Protein AF-0000000087538303 (afdb_homodimer)

pLDDT: mean 97.94, std 2.05, range [76.62, 98.94]

Radius of gyration: 22.75 Å; Cα contacts (8 Å, |Δi|>4): 986; chains: 2; bounding box: 49×68×47 Å

Foldseek 3Di:
DAWEAEEFELFPPFCRLVVLLQLLLVCVVVVFFEAAAEAEFEADPDLCRGSLVVSCVLSVHPDDSPLRYQYYFNHPDFQQVSCVVPNDAGDLVSSQVSVVVRRVRGRYYYYYYDTGQATFRHDDPVDTDGNLNSCVVNVHAYEYEGALDPPGLVSLLVRQVVQVVVPHHYAEYEHEQDPDDDRSVVSQVSNCVRRVHHHAFYYHPPDSHTPGDPVSSVVNID/DAWEAEEFELFPPFCRLVVLLQLLLQCVVVVFQEAAAEAEFEADPDLCRGSLVVSCVLSVHPDDSPLRYQYYFNHPDFQQVSCVVPNDAGDLVSSQVSVVVRRVRGRYYYYYYDTGQATFRHDDPVDTDGNLNSCVVNVHAYEYEGALDPPGLVSLLVRQVVQVVVPHHYAEYEHEQDPDDDRSVVSQVSNCVRRVHHHAFYYHPPDSHTPGDPVSSVVNID

Organism: NCBI:txid88431

Secondary structure (DSSP, 8-state):
--EEEEEEESSTTSSHHHHHHHHHHHHHHTT--EEEEEEEEES-SSSTTSHHHHHHHHHT----GGGTEEEEESSSS-HHHHHHHH-----HHHHHHHHHHHHHH-SEEEEEEEEESS-EEEESSS-EEEHHHHHHHTT--EEEEEESSTTHHHHHHHHHHHHHHTT--EEEEEEES---SHHHHHHHHHHHHHH---EEEE--TT-SS--S-HHHHHHT--/--EEEEEEESSTTSSHHHHHHHHHHHHHHTT--EEEEEEEEES-SSSTTSHHHHHHHHHT----GGGTEEEEESSSS-HHHHHHHH-----HHHHHHHHHHHHHH-SEEEEEEEEESS-EEEESSS-EEEHHHHHHHTT--EEEEEESSTTHHHHHHHHHHHHHHTT--EEEEEEES---SHHHHHHHHHHHHHH---EEEE--TT-SS--S-HHHHHHT--

Structure (mmCIF, N/CA/C/O backbone):
data_AF-0000000087538303-model_v1
#
loop_
_entity.id
_entity.type
_entity.pdbx_description
1 polymer 'ATP-dependent dethiobiotin synthetase BioD'
#
loop_
_atom_site.group_PDB
_atom_site.id
_atom_site.type_symbol
_atom_site.label_atom_id
_atom_site.label_alt_id
_atom_site.label_comp_id
_atom_site.label_asym_id
_atom_site.label_entity_id
_atom_site.label_seq_id
_atom_site.pdbx_PDB_ins_code
_atom_site.Cartn_x
_atom_site.Cartn_y
_atom_site.Cartn_z
_atom_site.occupancy
_atom_site.B_iso_or_equiv
_atom_site.auth_seq_id
_atom_site.auth_comp_id
_atom_site.auth_asym_id
_atom_site.auth_atom_id
_atom_site.pdbx_PDB_model_num
ATOM 1 N N . MET A 1 1 ? 4.285 35.219 0.683 1 76.62 1 MET A N 1
ATOM 2 C CA . MET A 1 1 ? 3.041 34.531 0.964 1 76.62 1 MET A CA 1
ATOM 3 C C . MET A 1 1 ? 3.32 33.125 1.553 1 76.62 1 MET A C 1
ATOM 5 O O . MET A 1 1 ? 4.359 32.531 1.272 1 76.62 1 MET A O 1
ATOM 9 N N . ALA A 1 2 ? 2.51 32.719 2.518 1 88.56 2 ALA A N 1
ATOM 10 C CA . ALA A 1 2 ? 2.736 31.453 3.23 1 88.56 2 ALA A CA 1
ATOM 11 C C . ALA A 1 2 ? 2.809 30.281 2.262 1 88.56 2 ALA A C 1
ATOM 13 O O . ALA A 1 2 ? 2.166 30.297 1.211 1 88.56 2 ALA A O 1
ATOM 14 N N . LYS A 1 3 ? 3.699 29.406 2.564 1 96.44 3 LYS A N 1
ATOM 15 C CA . LYS A 1 3 ? 3.889 28.203 1.754 1 96.44 3 LYS A CA 1
ATOM 16 C C . LYS A 1 3 ? 3.383 26.953 2.482 1 96.44 3 LYS A C 1
ATOM 18 O O . LYS A 1 3 ? 3.342 26.922 3.715 1 96.44 3 LYS A O 1
ATOM 23 N N . GLY A 1 4 ? 2.906 25.984 1.716 1 98.25 4 GLY A N 1
ATOM 24 C CA . GLY A 1 4 ? 2.389 24.781 2.326 1 98.25 4 GLY A CA 1
ATOM 25 C C . GLY A 1 4 ? 2.873 23.516 1.645 1 98.25 4 GLY A C 1
ATOM 26 O O . GLY A 1 4 ? 3.258 23.531 0.473 1 98.25 4 GLY A O 1
ATOM 27 N N . ILE A 1 5 ? 2.934 22.422 2.357 1 98.75 5 ILE A N 1
ATOM 28 C CA . ILE A 1 5 ? 3.184 21.094 1.821 1 98.75 5 ILE A CA 1
ATOM 29 C C . ILE A 1 5 ? 2.268 20.078 2.506 1 98.75 5 ILE A C 1
ATOM 31 O O . ILE A 1 5 ? 1.944 20.219 3.686 1 98.75 5 ILE A O 1
ATOM 35 N N . PHE A 1 6 ? 1.832 19.156 1.743 1 98.88 6 PHE A N 1
ATOM 36 C CA . PHE A 1 6 ? 1.007 18.078 2.275 1 98.88 6 PHE A CA 1
ATOM 37 C C . PHE A 1 6 ? 1.835 16.812 2.492 1 98.88 6 PHE A C 1
ATOM 39 O O . PHE A 1 6 ? 2.473 16.328 1.562 1 98.88 6 PHE A O 1
ATOM 46 N N . VAL A 1 7 ? 1.808 16.281 3.723 1 98.88 7 VAL A N 1
ATOM 47 C CA . VAL A 1 7 ? 2.521 15.055 4.066 1 98.88 7 VAL A CA 1
ATOM 48 C C . VAL A 1 7 ? 1.557 13.875 4.043 1 98.88 7 VAL A C 1
ATOM 50 O O . VAL A 1 7 ? 0.627 13.805 4.852 1 98.88 7 VAL A O 1
ATOM 53 N N . THR A 1 8 ? 1.785 12.961 3.127 1 98.88 8 THR A N 1
ATOM 54 C CA . THR A 1 8 ? 1.036 11.711 3.092 1 98.88 8 THR A CA 1
ATOM 55 C C . THR A 1 8 ? 1.948 10.531 3.395 1 98.88 8 THR A C 1
ATOM 57 O O . THR A 1 8 ? 3.174 10.656 3.35 1 98.88 8 THR A O 1
ATOM 60 N N . GLY A 1 9 ? 1.39 9.469 3.855 1 98.69 9 GLY A N 1
ATOM 61 C CA . GLY A 1 9 ? 2.092 8.203 4.02 1 98.69 9 GLY A CA 1
ATOM 62 C C . GLY A 1 9 ? 1.692 7.164 2.992 1 98.69 9 GLY A C 1
ATOM 63 O O . GLY A 1 9 ? 0.674 7.309 2.314 1 98.69 9 GLY A O 1
ATOM 64 N N . THR A 1 10 ? 2.51 6.117 2.895 1 98.75 10 THR A N 1
ATOM 65 C CA . THR A 1 10 ? 2.139 4.988 2.045 1 98.75 10 THR A CA 1
ATOM 66 C C . THR A 1 10 ? 1.014 4.18 2.684 1 98.75 10 THR A C 1
ATOM 68 O O . THR A 1 10 ? 0.414 3.32 2.033 1 98.75 10 THR A O 1
ATOM 71 N N . GLY A 1 11 ? 0.726 4.344 3.873 1 96.69 11 GLY A N 1
ATOM 72 C CA . GLY A 1 11 ? -0.328 3.682 4.621 1 96.69 11 GLY A CA 1
ATOM 73 C C . GLY A 1 11 ? -0.374 4.098 6.082 1 96.69 11 GLY A C 1
ATOM 74 O O . GLY A 1 11 ? 0.196 5.121 6.457 1 96.69 11 GLY A O 1
ATOM 75 N N . THR A 1 12 ? -1.09 3.307 6.812 1 93.31 12 THR A N 1
ATOM 76 C CA . THR A 1 12 ? -1.206 3.529 8.25 1 93.31 12 THR A CA 1
ATOM 77 C C . THR A 1 12 ? 0.044 3.041 8.977 1 93.31 12 THR A C 1
ATOM 79 O O . THR A 1 12 ? 0.691 2.088 8.531 1 93.31 12 THR A O 1
ATOM 82 N N . ASP A 1 13 ? 0.516 3.74 10.023 1 93.81 13 ASP A N 1
ATOM 83 C CA . ASP A 1 13 ? 1.527 3.324 10.984 1 93.81 13 ASP A CA 1
ATOM 84 C C . ASP A 1 13 ? 2.914 3.281 10.344 1 93.81 13 ASP A C 1
ATOM 86 O O . ASP A 1 13 ? 3.758 2.473 10.734 1 93.81 13 ASP A O 1
ATOM 90 N N . VAL A 1 14 ? 3.15 4.098 9.297 1 9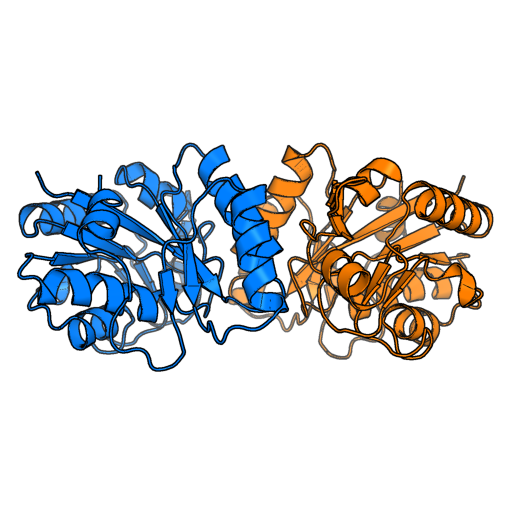7.69 14 VAL A N 1
ATOM 91 C CA . VAL A 1 14 ? 4.465 4.125 8.664 1 97.69 14 VAL A CA 1
ATOM 92 C C . VAL A 1 14 ? 5.336 5.191 9.328 1 97.69 14 VAL A C 1
ATOM 94 O O . VAL A 1 14 ? 6.504 5.355 8.969 1 97.69 14 VAL A O 1
ATOM 97 N N . GLY A 1 15 ? 4.832 5.941 10.234 1 98.06 15 GLY A N 1
ATOM 98 C CA . GLY A 1 15 ? 5.59 6.949 10.961 1 98.06 15 GLY A CA 1
ATOM 99 C C . GLY A 1 15 ? 5.344 8.359 10.453 1 98.06 15 GLY A C 1
ATOM 100 O O . GLY A 1 15 ? 6.176 9.25 10.648 1 98.06 15 GLY A O 1
ATOM 101 N N . LYS A 1 16 ? 4.266 8.562 9.805 1 98.31 16 LYS A N 1
ATOM 102 C CA . LYS A 1 16 ? 3.898 9.844 9.203 1 98.31 16 LYS A CA 1
ATOM 103 C C . LYS A 1 16 ? 3.922 10.961 10.234 1 98.31 16 LYS A C 1
ATOM 105 O O . LYS A 1 16 ? 4.547 12.008 10.016 1 98.31 16 LYS A O 1
ATOM 110 N N . THR A 1 17 ? 3.264 10.766 11.398 1 98.56 17 THR A N 1
ATOM 111 C CA . THR A 1 17 ? 3.168 11.781 12.438 1 98.56 17 THR A CA 1
ATOM 112 C C . THR A 1 17 ? 4.539 12.078 13.031 1 98.56 17 THR A C 1
ATOM 114 O O . THR A 1 17 ? 4.898 13.242 13.227 1 98.56 17 THR A O 1
ATOM 117 N N . TYR A 1 18 ? 5.301 11.023 13.305 1 98.81 18 TYR A N 1
ATOM 118 C CA . TYR A 1 18 ? 6.645 11.164 13.852 1 98.81 18 TYR A CA 1
ATOM 119 C C . TYR A 1 18 ? 7.527 12 12.938 1 98.81 18 TYR A C 1
ATOM 121 O O . TYR A 1 18 ? 8.156 12.961 13.375 1 98.81 18 TYR A O 1
ATOM 129 N N . VAL A 1 19 ? 7.508 11.711 11.648 1 98.88 19 VAL A N 1
ATOM 130 C CA . VAL A 1 19 ? 8.352 12.398 10.68 1 98.88 19 VAL A CA 1
ATOM 131 C C . VAL A 1 19 ? 7.844 13.828 10.477 1 98.88 19 VAL A C 1
ATOM 133 O O . VAL A 1 19 ? 8.641 14.766 10.344 1 98.88 19 VAL A O 1
ATOM 136 N N . THR A 1 20 ? 6.516 14.031 10.469 1 98.88 20 THR A N 1
ATOM 137 C CA . THR A 1 20 ? 5.941 15.367 10.375 1 98.88 20 THR A CA 1
ATOM 138 C C . THR A 1 20 ? 6.434 16.25 11.516 1 98.88 20 THR A C 1
ATOM 140 O O . THR A 1 20 ? 6.785 17.406 11.305 1 98.88 20 THR A O 1
ATOM 143 N N . ALA A 1 21 ? 6.484 15.656 12.695 1 98.88 21 ALA A N 1
ATOM 144 C CA . ALA A 1 21 ? 6.98 16.406 13.852 1 98.88 21 ALA A CA 1
ATOM 145 C C . ALA A 1 21 ? 8.422 16.859 13.641 1 98.88 21 ALA A C 1
ATOM 147 O O . ALA A 1 21 ? 8.773 17.984 13.953 1 98.88 21 ALA A O 1
ATOM 148 N N . LEU A 1 22 ? 9.242 15.984 13.133 1 98.94 22 LEU A N 1
ATOM 149 C CA . LEU A 1 22 ? 10.641 16.312 12.875 1 98.94 22 LEU A CA 1
ATOM 150 C C . LEU A 1 22 ? 10.758 17.406 11.82 1 98.94 22 LEU A C 1
ATOM 152 O O . LEU A 1 22 ? 11.648 18.25 11.891 1 98.94 22 LEU A O 1
ATOM 156 N N . ILE A 1 23 ? 9.875 17.406 10.805 1 98.94 23 ILE A N 1
ATOM 157 C CA . ILE A 1 23 ? 9.867 18.406 9.742 1 98.94 23 ILE A CA 1
ATOM 158 C C . ILE A 1 23 ? 9.555 19.781 10.344 1 98.94 23 ILE A C 1
ATOM 160 O O . ILE A 1 23 ? 10.305 20.734 10.141 1 98.94 23 ILE A O 1
ATOM 164 N N . VAL A 1 24 ? 8.453 19.875 11.109 1 98.88 24 VAL A N 1
ATOM 165 C CA . VAL A 1 24 ? 8.031 21.141 11.703 1 98.88 24 VAL A CA 1
ATOM 166 C C . VAL A 1 24 ? 9.086 21.609 12.695 1 98.88 24 VAL A C 1
ATOM 168 O O . VAL A 1 24 ? 9.398 22.812 12.75 1 98.88 24 VAL A O 1
ATOM 171 N N . LYS A 1 25 ? 9.641 20.688 13.445 1 98.88 25 LYS A N 1
ATOM 172 C CA . LYS A 1 25 ? 10.688 21.016 14.414 1 98.88 25 LYS A CA 1
ATOM 173 C C . LYS A 1 25 ? 11.891 21.656 13.727 1 98.88 25 LYS A C 1
ATOM 175 O O . LYS A 1 25 ? 12.43 22.656 14.211 1 98.88 25 LYS A O 1
ATOM 180 N N . LYS A 1 26 ? 12.289 21.078 12.648 1 98.81 26 LYS A N 1
ATOM 181 C CA . LYS A 1 26 ? 13.453 21.609 11.93 1 98.81 26 LYS A CA 1
ATOM 182 C C . LYS A 1 26 ? 13.234 23.047 11.484 1 98.81 26 LYS A C 1
ATOM 184 O O . LYS A 1 26 ? 14.125 23.891 11.625 1 98.81 26 LYS A O 1
ATOM 189 N N . LEU A 1 27 ? 12.102 23.344 10.961 1 98.62 27 LEU A N 1
ATOM 190 C CA . LEU A 1 27 ? 11.758 24.703 10.562 1 98.62 27 LEU A CA 1
ATOM 191 C C . LEU A 1 27 ? 11.742 25.625 11.766 1 98.62 27 LEU A C 1
ATOM 193 O O . LEU A 1 27 ? 12.344 26.703 11.734 1 98.62 27 LEU A O 1
ATOM 197 N N . ALA A 1 28 ? 11.086 25.172 12.797 1 98.44 28 ALA A N 1
ATOM 198 C CA . ALA A 1 28 ? 10.969 25.984 14 1 98.44 28 ALA A CA 1
ATOM 199 C C . ALA A 1 28 ? 12.336 26.25 14.617 1 98.44 28 ALA A C 1
ATOM 201 O O . ALA A 1 28 ? 12.641 27.391 15 1 98.44 28 ALA A O 1
ATOM 202 N N . ASP A 1 29 ? 13.141 25.219 14.688 1 98.25 29 ASP A N 1
ATOM 203 C CA . ASP A 1 29 ? 14.484 25.344 15.242 1 98.25 29 ASP A CA 1
ATOM 204 C C . ASP A 1 29 ? 15.32 26.328 14.445 1 98.25 29 ASP A C 1
ATOM 206 O O . ASP A 1 29 ? 16.266 26.938 14.977 1 98.25 29 ASP A O 1
ATOM 210 N N . ALA A 1 30 ? 15.031 26.5 13.227 1 98.06 30 ALA A N 1
ATOM 211 C CA . ALA A 1 30 ? 15.758 27.422 12.352 1 98.06 30 ALA A CA 1
ATOM 212 C C . ALA A 1 30 ? 15.211 28.844 12.477 1 98.06 30 ALA A C 1
ATOM 214 O O . ALA A 1 30 ? 15.625 29.734 11.734 1 98.06 30 ALA A O 1
ATOM 215 N N . GLY A 1 31 ? 14.195 29.031 13.289 1 97.5 31 GLY A N 1
ATOM 216 C CA . GLY A 1 31 ? 13.641 30.344 13.523 1 97.5 31 GLY A CA 1
ATOM 217 C C . GLY A 1 31 ? 12.516 30.703 12.578 1 97.5 31 GLY A C 1
ATOM 218 O O . GLY A 1 31 ? 12.07 31.859 12.531 1 97.5 31 GLY A O 1
ATOM 219 N N . ILE A 1 32 ? 12.148 29.766 11.812 1 96.94 32 ILE A N 1
ATOM 220 C CA . ILE A 1 32 ? 11.047 29.984 10.883 1 96.94 32 ILE A CA 1
ATOM 221 C C . ILE A 1 32 ? 9.719 29.859 11.625 1 96.94 32 ILE A C 1
ATOM 223 O O . ILE A 1 32 ? 9.555 28.984 12.477 1 96.94 32 ILE A O 1
ATOM 227 N N . HIS A 1 33 ? 8.828 30.766 11.336 1 97.31 33 HIS A N 1
ATOM 228 C CA . HIS A 1 33 ? 7.477 30.672 11.875 1 97.31 33 HIS A CA 1
ATOM 229 C C . HIS A 1 33 ? 6.684 29.562 11.203 1 97.31 33 HIS A C 1
ATOM 231 O O . HIS A 1 33 ? 5.871 29.812 10.312 1 97.31 33 HIS A O 1
ATOM 237 N N . ALA A 1 34 ? 6.867 28.359 11.68 1 98.06 34 ALA A N 1
ATOM 238 C CA . ALA A 1 34 ? 6.289 27.141 11.094 1 98.06 34 ALA A CA 1
ATOM 239 C C . ALA A 1 34 ? 4.984 26.766 11.781 1 98.06 34 ALA A C 1
ATOM 241 O O . ALA A 1 34 ? 4.871 26.875 13.008 1 98.06 34 ALA A O 1
ATOM 242 N N . GLY A 1 35 ? 3.994 26.422 11.023 1 98.25 35 GLY A N 1
ATOM 243 C CA . GLY A 1 35 ? 2.717 25.922 11.523 1 98.25 35 GLY A CA 1
ATOM 244 C C . GLY A 1 35 ? 2.408 24.516 11.086 1 98.25 35 GLY A C 1
ATOM 245 O O . GLY A 1 35 ? 3.121 23.938 10.258 1 98.25 35 GLY A O 1
ATOM 246 N N . TYR A 1 36 ? 1.413 23.953 11.695 1 98.81 36 TYR A N 1
ATOM 247 C CA . TYR A 1 36 ? 0.899 22.609 11.453 1 98.81 36 TYR A CA 1
ATOM 248 C C . TYR A 1 36 ? -0.611 22.641 11.25 1 98.81 36 TYR A C 1
ATOM 250 O O . TYR A 1 36 ? -1.312 23.453 11.852 1 98.81 36 TYR A O 1
ATOM 258 N N . TYR A 1 37 ? -1.087 21.719 10.367 1 98.81 37 TYR A N 1
ATOM 259 C CA . TYR A 1 37 ? -2.529 21.609 10.18 1 98.81 37 TYR A CA 1
ATOM 260 C C . TYR A 1 37 ? -2.92 20.203 9.742 1 98.81 37 TYR A C 1
ATOM 262 O O . TYR A 1 37 ? -2.213 19.578 8.953 1 98.81 37 TYR A O 1
ATOM 270 N N . LYS A 1 38 ? -3.984 19.625 10.25 1 98.75 38 LYS A N 1
ATOM 271 C CA . LYS A 1 38 ? -4.621 18.375 9.852 1 98.75 38 LYS A CA 1
ATOM 272 C C . LYS A 1 38 ? -6.137 18.547 9.742 1 98.75 38 LYS A C 1
ATOM 274 O O . LYS A 1 38 ? -6.785 18.984 10.688 1 98.75 38 LYS A O 1
ATOM 279 N N . ALA A 1 39 ? -6.656 18.188 8.602 1 98.62 39 ALA A N 1
ATOM 280 C CA . ALA A 1 39 ? -8.078 18.422 8.352 1 98.62 39 ALA A CA 1
ATOM 281 C C . ALA A 1 39 ? -8.945 17.594 9.305 1 98.62 39 ALA A C 1
ATOM 283 O O . ALA A 1 39 ? -9.82 18.141 9.977 1 98.62 39 ALA A O 1
ATOM 284 N N . ALA A 1 40 ? -8.688 16.344 9.352 1 98.56 40 ALA A N 1
ATOM 285 C CA . ALA A 1 40 ? -9.484 15.43 10.164 1 98.56 40 ALA A CA 1
ATOM 286 C C . ALA A 1 40 ? -8.609 14.359 10.805 1 98.56 40 ALA A C 1
ATOM 288 O O . ALA A 1 40 ? -7.762 13.766 10.133 1 98.56 40 ALA A O 1
ATOM 289 N N . LEU A 1 41 ? -8.836 14.172 12.078 1 97.81 41 LEU A N 1
ATOM 290 C CA . LEU A 1 41 ? -8.094 13.211 12.891 1 97.81 41 LEU A CA 1
ATOM 291 C C . LEU A 1 41 ? -9.047 12.289 13.641 1 97.81 41 LEU A C 1
ATOM 293 O O . LEU A 1 41 ? -10.039 12.75 14.219 1 97.81 41 LEU A O 1
ATOM 297 N N . SER A 1 42 ? -8.781 11.008 13.531 1 97.81 42 SER A N 1
ATOM 298 C CA . SER A 1 42 ? -9.57 10.031 14.273 1 97.81 42 SER A CA 1
ATOM 299 C C . SER A 1 42 ? -8.703 9.266 15.266 1 97.81 42 SER A C 1
ATOM 301 O O . SER A 1 42 ? -7.484 9.188 15.109 1 97.81 42 SER A O 1
ATOM 303 N N . GLY A 1 43 ? -9.328 8.773 16.328 1 97.06 43 GLY A N 1
ATOM 304 C CA . GLY A 1 43 ? -8.648 7.859 17.25 1 97.06 43 GLY A CA 1
ATOM 305 C C . GLY A 1 43 ? -8.031 8.555 18.438 1 97.06 43 GLY A C 1
ATOM 306 O O . GLY A 1 43 ? -7.043 8.078 19 1 97.06 43 GLY A O 1
ATOM 307 N N . ALA A 1 44 ? -8.5 9.734 18.766 1 98 44 ALA A N 1
ATOM 308 C CA . ALA A 1 44 ? -7.973 10.445 19.938 1 98 44 ALA A CA 1
ATOM 309 C C . ALA A 1 44 ? -9.102 11.07 20.75 1 98 44 ALA A C 1
ATOM 311 O O . ALA A 1 44 ? -10.086 11.555 20.188 1 98 44 ALA A O 1
ATOM 312 N N . GLU A 1 45 ? -8.906 11.125 22.062 1 97.5 45 GLU A N 1
ATOM 313 C CA . GLU A 1 45 ? -9.914 11.68 22.969 1 97.5 45 GLU A CA 1
ATOM 314 C C . GLU A 1 45 ? -9.812 13.203 23.031 1 97.5 45 GLU A C 1
ATOM 316 O O . GLU A 1 45 ? -10.805 13.883 23.297 1 97.5 45 GLU A O 1
ATOM 321 N N . SER A 1 46 ? -8.617 13.68 22.797 1 97.88 46 SER A N 1
ATOM 322 C CA . SER A 1 46 ? -8.344 15.117 22.875 1 97.88 46 SER A CA 1
ATOM 323 C C . SER A 1 46 ? -7.246 15.516 21.891 1 97.88 46 SER A C 1
ATOM 325 O O . SER A 1 46 ? -6.539 14.656 21.359 1 97.88 46 SER A O 1
ATOM 327 N N . ILE A 1 47 ? -7.133 16.797 21.609 1 97.75 47 ILE A N 1
ATOM 328 C CA . ILE A 1 47 ? -6.09 17.297 20.734 1 97.75 47 ILE A CA 1
ATOM 329 C C . ILE A 1 47 ? -4.715 16.969 21.312 1 97.75 47 ILE A C 1
ATOM 331 O O . ILE A 1 47 ? -3.814 16.547 20.594 1 97.75 47 ILE A O 1
ATOM 335 N N . GLU A 1 48 ? -4.559 17.094 22.609 1 96.25 48 GLU A N 1
ATOM 336 C CA . GLU A 1 48 ? -3.289 16.859 23.297 1 96.25 48 GLU A CA 1
ATOM 337 C C . GLU A 1 48 ? -2.822 15.414 23.109 1 96.25 48 GLU A C 1
ATOM 339 O O . GLU A 1 48 ? -1.625 15.148 22.984 1 96.25 48 GLU A O 1
ATOM 344 N N . GLU A 1 49 ? -3.727 14.484 23.031 1 96.5 49 GLU A N 1
ATOM 345 C CA . GLU A 1 49 ? -3.412 13.062 22.953 1 96.5 49 GLU A CA 1
ATOM 346 C C . GLU A 1 49 ? -3.402 12.586 21.5 1 96.5 49 GLU A C 1
ATOM 348 O O . GLU A 1 49 ? -3.297 11.383 21.234 1 96.5 49 GLU A O 1
ATOM 353 N N . SER A 1 50 ? -3.486 13.523 20.641 1 97.75 50 SER A N 1
ATOM 354 C CA . SER A 1 50 ? -3.623 13.203 19.219 1 97.75 50 SER A CA 1
ATOM 355 C C . SER A 1 50 ? -2.303 13.383 18.484 1 97.75 50 SER A C 1
ATOM 357 O O . SER A 1 50 ? -1.317 13.844 19.062 1 97.75 50 SER A O 1
ATOM 359 N N . ASP A 1 51 ? -2.314 12.992 17.156 1 97.56 51 ASP A N 1
ATOM 360 C CA . ASP A 1 51 ? -1.208 13.273 16.25 1 97.56 51 ASP A CA 1
ATOM 361 C C . ASP A 1 51 ? -0.84 14.75 16.266 1 97.56 51 ASP A C 1
ATOM 363 O O . ASP A 1 51 ? 0.341 15.102 16.297 1 97.56 51 ASP A O 1
ATOM 367 N N . ALA A 1 52 ? -1.85 15.609 16.281 1 98.38 52 ALA A N 1
ATOM 368 C CA . ALA A 1 52 ? -1.627 17.047 16.266 1 98.38 52 ALA A CA 1
ATOM 369 C C . ALA A 1 52 ? -0.917 17.516 17.531 1 98.38 52 ALA A C 1
ATOM 371 O O . ALA A 1 52 ? 0.024 18.312 17.469 1 98.38 52 ALA A O 1
ATOM 372 N N . GLY A 1 53 ? -1.4 17 18.656 1 98.44 53 GLY A N 1
ATOM 373 C CA . GLY A 1 53 ? -0.741 17.312 19.922 1 98.44 53 GLY A CA 1
ATOM 374 C C . GLY A 1 53 ? 0.697 16.828 19.969 1 98.44 53 GLY A C 1
ATOM 375 O O . GLY A 1 53 ? 1.57 17.531 20.484 1 98.44 53 GLY A O 1
ATOM 376 N N . TYR A 1 54 ? 0.932 15.664 19.469 1 98.56 54 TYR A N 1
ATOM 377 C CA . TYR A 1 54 ? 2.277 15.102 19.406 1 98.56 54 TYR A CA 1
ATOM 378 C C . TYR A 1 54 ? 3.205 16 18.609 1 98.56 54 TYR A C 1
ATOM 380 O O . TYR A 1 54 ? 4.297 16.344 19.062 1 98.56 54 TYR A O 1
ATOM 388 N N . VAL A 1 55 ? 2.738 16.469 17.406 1 98.81 55 VAL A N 1
ATOM 389 C CA . VAL A 1 55 ? 3.561 17.312 16.547 1 98.81 55 VAL A CA 1
ATOM 390 C C . VAL A 1 55 ? 3.859 18.641 17.234 1 98.81 55 VAL A C 1
ATOM 392 O O . VAL A 1 55 ? 5.008 19.094 17.25 1 98.81 55 VAL A O 1
ATOM 395 N N . LYS A 1 56 ? 2.814 19.266 17.812 1 98.75 56 LYS A N 1
ATOM 396 C CA . LYS A 1 56 ? 2.988 20.531 18.516 1 98.75 56 LYS A CA 1
ATOM 397 C C . LYS A 1 56 ? 4.043 20.406 19.609 1 98.75 56 LYS A C 1
ATOM 399 O O . LYS A 1 56 ? 4.957 21.234 19.703 1 98.75 56 LYS A O 1
ATOM 404 N N . LYS A 1 57 ? 3.922 19.375 20.391 1 98.38 57 LYS A N 1
ATOM 405 C CA . LYS A 1 57 ? 4.809 19.172 21.531 1 98.38 57 LYS A CA 1
ATOM 406 C C . LYS A 1 57 ? 6.246 18.922 21.078 1 98.38 57 LYS A C 1
ATOM 408 O O . LYS A 1 57 ? 7.172 19.594 21.547 1 98.38 57 LYS A O 1
ATOM 413 N N . ILE A 1 58 ? 6.473 18.031 20.156 1 98.44 58 ILE A N 1
ATOM 414 C CA . ILE A 1 58 ? 7.805 17.625 19.719 1 98.44 58 ILE A CA 1
ATOM 415 C C . ILE A 1 58 ? 8.461 18.766 18.953 1 98.44 58 ILE A C 1
ATOM 417 O O . ILE A 1 58 ? 9.656 19.016 19.109 1 98.44 58 ILE A O 1
ATOM 421 N N . ALA A 1 59 ? 7.668 19.453 18.062 1 98.25 59 ALA A N 1
ATOM 422 C CA . ALA A 1 59 ? 8.195 20.531 17.25 1 98.25 59 ALA A CA 1
ATOM 423 C C . ALA A 1 59 ? 8.477 21.766 18.094 1 98.25 59 ALA A C 1
ATOM 425 O O . ALA A 1 59 ? 9.219 22.672 17.688 1 98.25 59 ALA A O 1
ATOM 426 N N . GLY A 1 60 ? 7.777 21.891 19.281 1 97.38 60 GLY A N 1
ATOM 427 C CA . GLY A 1 60 ? 7.973 23.016 20.156 1 97.38 60 GLY A CA 1
ATOM 428 C C . GLY A 1 60 ? 7.336 24.297 19.641 1 97.38 60 GLY A C 1
ATOM 429 O O . GLY A 1 60 ? 7.855 25.391 19.875 1 97.38 60 GLY A O 1
ATOM 430 N N . ILE A 1 61 ? 6.242 24.156 18.906 1 96.75 61 ILE A N 1
ATOM 431 C CA . ILE A 1 61 ? 5.605 25.359 18.375 1 96.75 61 ILE A CA 1
ATOM 432 C C . ILE A 1 61 ? 4.512 25.828 19.328 1 96.75 61 ILE A C 1
ATOM 434 O O . ILE A 1 61 ? 3.996 25.031 20.125 1 96.75 61 ILE A O 1
ATOM 438 N N . THR A 1 62 ? 4.148 27.125 19.219 1 94.44 62 THR A N 1
ATOM 439 C CA . THR A 1 62 ? 3.199 27.719 20.156 1 94.44 62 THR A CA 1
ATOM 440 C C . THR A 1 62 ? 1.837 27.906 19.484 1 94.44 62 THR A C 1
ATOM 442 O O . THR A 1 62 ? 1.029 28.734 19.938 1 94.44 62 THR A O 1
ATOM 445 N N . GLN A 1 63 ? 1.617 27.281 18.422 1 97.38 63 GLN A N 1
ATOM 446 C CA . GLN A 1 63 ? 0.354 27.344 17.703 1 97.38 63 GLN A CA 1
ATOM 447 C C . GLN A 1 63 ? -0.823 27 18.609 1 97.38 63 GLN A C 1
ATOM 449 O O . GLN A 1 63 ? -0.737 26.094 19.422 1 97.38 63 GLN A O 1
ATOM 454 N N . GLU A 1 64 ? -1.953 27.734 18.516 1 97.38 64 GLU A N 1
ATOM 455 C CA . GLU A 1 64 ? -3.152 27.453 19.297 1 97.38 64 GLU A CA 1
ATOM 456 C C . GLU A 1 64 ? -3.73 26.078 18.938 1 97.38 64 GLU A C 1
ATOM 458 O O . GLU A 1 64 ? -3.82 25.734 17.75 1 97.38 64 GLU A O 1
ATOM 463 N N . ASP A 1 65 ? -4.18 25.328 19.938 1 97.12 65 ASP A N 1
ATOM 464 C CA . ASP A 1 65 ? -4.66 23.969 19.734 1 97.12 65 ASP A CA 1
ATOM 465 C C . ASP A 1 65 ? -5.836 23.938 18.766 1 97.12 65 ASP A C 1
ATOM 467 O O . ASP A 1 65 ? -5.922 23.031 17.922 1 97.12 65 ASP A O 1
ATOM 471 N N . SER A 1 66 ? -6.672 24.938 18.875 1 95.19 66 SER A N 1
ATOM 472 C CA . SER A 1 66 ? -7.887 24.953 18.062 1 95.19 66 SER A CA 1
ATOM 473 C C . SER A 1 66 ? -7.559 25.156 16.578 1 95.19 66 SER A C 1
ATOM 475 O O . SER A 1 66 ? -8.406 24.938 15.719 1 95.19 66 SER A O 1
ATOM 477 N N . SER A 1 67 ? -6.344 25.562 16.312 1 97.81 67 SER A N 1
ATOM 478 C CA . SER A 1 67 ? -5.969 25.828 14.922 1 97.81 67 SER A CA 1
ATOM 479 C C . SER A 1 67 ? -5.215 24.656 14.32 1 97.81 67 SER A C 1
ATOM 481 O O . SER A 1 67 ? -4.895 24.672 13.125 1 97.81 67 SER A O 1
ATOM 483 N N . LEU A 1 68 ? -4.941 23.578 15.109 1 98.56 68 LEU A N 1
ATOM 484 C CA . LEU A 1 68 ? -4.125 22.469 14.656 1 98.56 68 LEU A CA 1
ATOM 485 C C . LEU A 1 68 ? -4.922 21.547 13.742 1 98.56 68 LEU A C 1
ATOM 487 O O . LEU A 1 68 ? -4.348 20.828 12.914 1 98.56 68 LEU A O 1
ATOM 491 N N . LEU A 1 69 ? -6.246 21.516 13.992 1 97.75 69 LEU A N 1
ATOM 492 C CA . LEU A 1 69 ? -7.094 20.641 13.18 1 97.75 69 LEU A CA 1
ATOM 493 C C . LEU A 1 69 ? -8.531 21.156 13.141 1 97.75 69 LEU A C 1
ATOM 495 O O . LEU A 1 69 ? -8.922 21.969 13.984 1 97.75 69 LEU A O 1
ATOM 499 N N . SER A 1 70 ? -9.242 20.641 12.141 1 98.5 70 SER A N 1
ATOM 500 C CA . SER A 1 70 ? -10.641 21.047 12.016 1 98.5 70 SER A CA 1
ATOM 501 C C . SER A 1 70 ? -11.578 20.062 12.695 1 98.5 70 SER A C 1
ATOM 503 O O . SER A 1 70 ? -12.547 20.453 13.344 1 98.5 70 SER A O 1
ATOM 505 N N . TYR A 1 71 ? -11.273 18.766 12.562 1 98.75 71 TYR A N 1
ATOM 506 C CA . TYR A 1 71 ? -12.188 17.75 13.047 1 98.75 71 TYR A CA 1
ATOM 507 C C . TYR A 1 71 ? -11.445 16.688 13.852 1 98.75 71 TYR A C 1
ATOM 509 O O . TYR A 1 71 ? -10.438 16.141 13.391 1 98.75 71 TYR A O 1
ATOM 517 N N . LEU A 1 72 ? -11.914 16.391 15.023 1 98.56 72 LEU A N 1
ATOM 518 C CA . LEU A 1 72 ? -11.383 15.359 15.906 1 98.56 72 LEU A CA 1
ATOM 519 C C . LEU A 1 72 ? -12.438 14.297 16.203 1 98.56 72 LEU A C 1
ATOM 521 O O . LEU A 1 72 ? -13.547 14.625 16.625 1 98.56 72 LEU A O 1
ATOM 525 N N . TYR A 1 73 ? -12.109 13.062 15.914 1 98.62 73 TYR A N 1
ATOM 526 C CA . TYR A 1 73 ? -12.992 11.938 16.219 1 98.62 73 TYR A CA 1
ATOM 527 C C . TYR A 1 73 ? -12.328 10.984 17.203 1 98.62 73 TYR A C 1
ATOM 529 O O . TYR A 1 73 ? -11.109 10.828 17.203 1 98.62 73 TYR A O 1
ATOM 537 N N . LYS A 1 74 ? -13.109 10.242 17.938 1 98.12 74 LYS A N 1
ATOM 538 C CA . LYS A 1 74 ? -12.617 9.359 19 1 98.12 74 LYS A CA 1
ATOM 539 C C . LYS A 1 74 ? -12.297 7.969 18.438 1 98.12 74 LYS A C 1
ATOM 541 O O . LYS A 1 74 ? -11.297 7.359 18.812 1 98.12 74 LYS A O 1
ATOM 546 N N . ASN A 1 75 ? -13.164 7.41 17.594 1 97.25 75 ASN A N 1
ATOM 547 C CA . ASN A 1 75 ? -13.008 6.059 17.078 1 97.25 75 ASN A CA 1
ATOM 548 C C . ASN A 1 75 ? -11.82 5.961 16.125 1 97.25 75 ASN A C 1
ATOM 550 O O . ASN A 1 75 ? -11.695 6.766 15.188 1 97.25 75 ASN A O 1
ATOM 554 N N . ALA A 1 76 ? -10.977 5 16.312 1 95.88 76 ALA A N 1
ATOM 555 C CA . ALA A 1 76 ? -9.766 4.82 15.523 1 95.88 76 ALA A CA 1
ATOM 556 C C . ALA A 1 76 ? -10.07 4.121 14.203 1 95.88 76 ALA A C 1
ATOM 558 O O . ALA A 1 76 ? -9.602 3.004 13.961 1 95.88 76 ALA A O 1
ATOM 559 N N . VAL A 1 77 ? -10.875 4.684 13.375 1 97.56 77 VAL A N 1
ATOM 560 C CA . VAL A 1 77 ? -11.25 4.281 12.023 1 97.56 77 VAL A CA 1
ATOM 561 C C . VAL A 1 77 ? -11.094 5.461 11.07 1 97.56 77 VAL A C 1
ATOM 563 O O . VAL A 1 77 ? -10.656 6.539 11.477 1 97.56 77 VAL A O 1
ATOM 566 N N . SER A 1 78 ? -11.352 5.262 9.789 1 98 78 SER A N 1
ATOM 567 C CA . SER A 1 78 ? -11.281 6.363 8.836 1 98 78 SER A CA 1
ATOM 568 C C . SER A 1 78 ? -12.219 7.496 9.219 1 98 78 SER A C 1
ATOM 570 O O . SER A 1 78 ? -13.305 7.258 9.75 1 98 78 SER A O 1
ATOM 572 N N . PRO A 1 79 ? -11.844 8.742 8.867 1 98.56 79 PRO A N 1
ATOM 573 C CA . PRO A 1 79 ? -12.641 9.883 9.312 1 98.56 79 PRO A CA 1
ATOM 574 C C . PRO A 1 79 ? -14.094 9.805 8.844 1 98.56 79 PRO A C 1
ATOM 576 O O . PRO A 1 79 ? -15.008 10.172 9.594 1 98.56 79 PRO A O 1
ATOM 579 N N . HIS A 1 80 ? -14.344 9.336 7.625 1 98.81 80 HIS A N 1
ATOM 580 C CA . HIS A 1 80 ? -15.719 9.25 7.141 1 98.81 80 HIS A CA 1
ATOM 581 C C . HIS A 1 80 ? -16.562 8.32 8.016 1 98.81 80 HIS A C 1
ATOM 583 O O . HIS A 1 80 ? -17.688 8.641 8.359 1 98.81 80 HIS A O 1
ATOM 589 N N . LEU A 1 81 ? -15.992 7.168 8.383 1 98.62 81 LEU A N 1
ATOM 590 C CA . LEU A 1 81 ? -16.703 6.207 9.211 1 98.62 81 LEU A CA 1
ATOM 591 C C . LEU A 1 81 ? -16.844 6.727 10.641 1 98.62 81 LEU A C 1
ATOM 593 O O . LEU A 1 81 ? -17.906 6.566 11.258 1 98.62 81 LEU A O 1
ATOM 597 N N . ALA A 1 82 ? -15.781 7.363 11.172 1 98.5 82 ALA A N 1
ATOM 598 C CA . ALA A 1 82 ? -15.859 7.965 12.5 1 98.5 82 ALA A CA 1
ATOM 599 C C . ALA A 1 82 ? -16.969 9.008 12.562 1 98.5 82 ALA A C 1
ATOM 601 O O . ALA A 1 82 ? -17.719 9.062 13.539 1 98.5 82 ALA A O 1
ATOM 602 N N . ALA A 1 83 ? -17.047 9.836 11.516 1 98.31 83 ALA A N 1
ATOM 603 C CA . ALA A 1 83 ? -18.078 10.867 11.438 1 98.31 83 ALA A CA 1
ATOM 604 C C . ALA A 1 83 ? -19.469 10.25 11.414 1 98.31 83 ALA A C 1
ATOM 606 O O . ALA A 1 83 ? -20.422 10.805 11.984 1 98.31 83 ALA A O 1
ATOM 607 N N . ARG A 1 84 ? -19.594 9.125 10.68 1 97.44 84 ARG A N 1
ATOM 608 C CA . ARG A 1 84 ? -20.875 8.43 10.633 1 97.44 84 ARG A CA 1
ATOM 609 C C . ARG A 1 84 ? -21.281 7.934 12.016 1 97.44 84 ARG A C 1
ATOM 611 O O . ARG A 1 84 ? -22.469 7.949 12.359 1 97.44 84 ARG A O 1
ATOM 618 N N . ILE A 1 85 ? -20.328 7.52 12.836 1 97.31 85 ILE A N 1
ATOM 619 C CA . ILE A 1 85 ? -20.562 6.949 14.156 1 97.31 85 ILE A CA 1
ATOM 620 C C . ILE A 1 85 ? -20.797 8.07 15.172 1 97.31 85 ILE A C 1
ATOM 622 O O . ILE A 1 85 ? -21.703 7.988 16 1 97.31 85 ILE A O 1
ATOM 626 N N . GLU A 1 86 ? -20.016 9.188 15.086 1 97.81 86 GLU A N 1
ATOM 627 C CA . GLU A 1 86 ? -19.953 10.195 16.141 1 97.81 86 GLU A CA 1
ATOM 628 C C . GLU A 1 86 ? -20.719 11.461 15.75 1 97.81 86 GLU A C 1
ATOM 630 O O . GLU A 1 86 ? -21.016 12.297 16.609 1 97.81 86 GLU A O 1
ATOM 635 N N . GLY A 1 87 ? -20.922 11.586 14.453 1 97.88 87 GLY A N 1
ATOM 636 C CA . GLY A 1 87 ? -21.484 12.836 13.953 1 97.88 87 GLY A CA 1
ATOM 637 C C . GLY A 1 87 ? -20.422 13.859 13.586 1 97.88 87 GLY A C 1
ATOM 638 O O . GLY A 1 87 ? -19.234 13.523 13.492 1 97.88 87 GLY A O 1
ATOM 639 N N . ASN A 1 88 ? -20.891 15.117 13.125 1 97.94 88 ASN A N 1
ATOM 640 C CA . ASN A 1 88 ? -20.031 16.25 12.789 1 97.94 88 ASN A CA 1
ATOM 641 C C . ASN A 1 88 ? -19.172 15.961 11.562 1 97.94 88 ASN A C 1
ATOM 643 O O . ASN A 1 88 ? -17.953 16.047 11.617 1 97.94 88 ASN A O 1
ATOM 647 N N . PRO A 1 89 ? -19.828 15.578 10.508 1 98.62 89 PRO A N 1
ATOM 648 C CA . PRO A 1 89 ? -19.078 15.258 9.281 1 98.62 89 PRO A CA 1
ATOM 649 C C . PRO A 1 89 ? -18.25 16.438 8.773 1 98.62 89 PRO A C 1
ATOM 651 O O . PRO A 1 89 ? -18.641 17.594 8.953 1 98.62 89 PRO A O 1
ATOM 654 N N . VAL A 1 90 ? -17.219 16.188 8.102 1 98.69 90 VAL A N 1
ATOM 655 C CA . VAL A 1 90 ? -16.281 17.172 7.578 1 98.69 90 VAL A CA 1
ATOM 656 C C . VAL A 1 90 ? -16.984 18.062 6.562 1 98.69 90 VAL A C 1
ATOM 658 O O . VAL A 1 90 ? -17.719 17.562 5.699 1 98.69 90 VAL A O 1
ATOM 661 N N . ASP A 1 91 ? -16.797 19.281 6.676 1 98.44 91 ASP A N 1
ATOM 662 C CA . ASP A 1 91 ? -17.203 20.297 5.707 1 98.44 91 ASP A CA 1
ATOM 663 C C . ASP A 1 91 ? -16 20.906 5.012 1 98.44 91 ASP A C 1
ATOM 665 O O . ASP A 1 91 ? -15.172 21.562 5.652 1 98.44 91 ASP A O 1
ATOM 669 N N . PRO A 1 92 ? -15.945 20.719 3.701 1 97.5 92 PRO A N 1
ATOM 670 C CA . PRO A 1 92 ? -14.766 21.219 2.984 1 97.5 92 PRO A CA 1
ATOM 671 C C . PRO A 1 92 ? -14.57 22.734 3.152 1 97.5 92 PRO A C 1
ATOM 673 O O . PRO A 1 92 ? -13.43 23.203 3.166 1 97.5 92 PRO A O 1
ATOM 676 N N . GLU A 1 93 ? -15.609 23.484 3.291 1 98.06 93 GLU A N 1
ATOM 677 C CA . GLU A 1 93 ? -15.492 24.922 3.465 1 98.06 93 GLU A CA 1
ATOM 678 C C . GLU A 1 93 ? -14.852 25.266 4.805 1 98.06 93 GLU A C 1
ATOM 680 O O . GLU A 1 93 ? -14.078 26.219 4.902 1 98.06 93 GLU A O 1
ATOM 685 N N . THR A 1 94 ? -15.242 24.5 5.781 1 98.62 94 THR A N 1
ATOM 686 C CA . THR A 1 94 ? -14.625 24.688 7.09 1 98.62 94 THR A CA 1
ATOM 687 C C . THR A 1 94 ? -13.133 24.359 7.035 1 98.62 94 THR A C 1
ATOM 689 O O . THR A 1 94 ? -12.312 25.109 7.566 1 98.62 94 THR A O 1
ATOM 692 N N . VAL A 1 95 ? -12.742 23.297 6.402 1 98.69 95 VAL A N 1
ATOM 693 C CA . VAL A 1 95 ? -11.352 22.891 6.258 1 98.69 95 VAL A CA 1
ATOM 694 C C . VAL A 1 95 ? -10.562 24 5.551 1 98.69 95 VAL A C 1
ATOM 696 O O . VAL A 1 95 ? -9.484 24.391 6 1 98.69 95 VAL A O 1
ATOM 699 N N . LYS A 1 96 ? -11.141 24.5 4.469 1 98.44 96 LYS A N 1
ATOM 700 C CA . LYS A 1 96 ? -10.477 25.562 3.701 1 98.44 96 LYS A CA 1
ATOM 701 C C . LYS A 1 96 ? -10.289 26.812 4.543 1 98.44 96 LYS A C 1
ATOM 703 O O . LYS A 1 96 ? -9.203 27.406 4.559 1 98.44 96 LYS A O 1
ATOM 708 N N . ALA A 1 97 ? -11.305 27.219 5.266 1 98.56 97 ALA A N 1
ATOM 709 C CA . ALA A 1 97 ? -11.242 28.422 6.094 1 98.56 97 ALA A CA 1
ATOM 710 C C . ALA A 1 97 ? -10.203 28.281 7.199 1 98.56 97 ALA A C 1
ATOM 712 O O . ALA A 1 97 ? -9.438 29.203 7.465 1 98.56 97 ALA A O 1
ATOM 713 N N . ASP A 1 98 ? -10.219 27.125 7.824 1 98.56 98 ASP A N 1
ATOM 714 C CA . ASP A 1 98 ? -9.273 26.875 8.898 1 98.56 98 ASP A CA 1
ATOM 715 C C . ASP A 1 98 ? -7.836 26.875 8.383 1 98.56 98 ASP A C 1
ATOM 717 O O . ASP A 1 98 ? -6.949 27.469 8.992 1 98.56 98 ASP A O 1
ATOM 721 N N . PHE A 1 99 ? -7.621 26.25 7.246 1 98.44 99 PHE A N 1
ATOM 722 C CA . PHE A 1 99 ? -6.293 26.234 6.648 1 98.44 99 PHE A CA 1
ATOM 723 C C . PHE A 1 99 ? -5.836 27.641 6.293 1 98.44 99 PHE A C 1
ATOM 725 O O . PHE A 1 99 ? -4.688 28 6.543 1 98.44 99 PHE A O 1
ATOM 732 N N . ASP A 1 100 ? -6.738 28.406 5.703 1 97.75 100 ASP A N 1
ATOM 733 C CA . ASP A 1 100 ? -6.414 29.766 5.324 1 97.75 100 ASP A CA 1
ATOM 734 C C . ASP A 1 100 ? -6.016 30.594 6.543 1 97.75 100 ASP A C 1
ATOM 736 O O . ASP A 1 100 ? -5.109 31.438 6.465 1 97.75 100 ASP A O 1
ATOM 740 N N . ARG A 1 101 ? -6.691 30.375 7.637 1 97.69 101 ARG A N 1
ATOM 741 C CA . ARG A 1 101 ? -6.344 31.078 8.875 1 97.69 101 ARG A CA 1
ATOM 742 C C . ARG A 1 101 ? -4.938 30.703 9.328 1 97.69 101 ARG A C 1
ATOM 744 O O . ARG A 1 101 ? -4.16 31.578 9.727 1 97.69 101 ARG A O 1
ATOM 751 N N . VAL A 1 102 ? -4.598 29.453 9.25 1 98.06 102 VAL A N 1
ATOM 752 C CA . VAL A 1 102 ? -3.268 29 9.641 1 98.06 102 VAL A CA 1
ATOM 753 C C . VAL A 1 102 ? -2.221 29.594 8.695 1 98.06 102 VAL A C 1
ATOM 755 O O . VAL A 1 102 ? -1.18 30.078 9.141 1 98.06 102 VAL A O 1
ATOM 758 N N . LYS A 1 103 ? -2.537 29.578 7.438 1 96.56 103 LYS A N 1
ATOM 759 C CA . LYS A 1 103 ? -1.613 30.078 6.426 1 96.56 103 LYS A CA 1
ATOM 760 C C . LYS A 1 103 ? -1.346 31.578 6.625 1 96.56 103 LYS A C 1
ATOM 762 O O . LYS A 1 103 ? -0.252 32.062 6.328 1 96.56 103 LYS A O 1
ATOM 767 N N . LYS A 1 104 ? -2.297 32.281 7.113 1 96.31 104 LYS A N 1
ATOM 768 C CA . LYS A 1 104 ? -2.145 33.719 7.371 1 96.31 104 LYS A CA 1
ATOM 769 C C . LYS A 1 104 ? -1.234 33.969 8.57 1 96.31 104 LYS A C 1
ATOM 771 O O . LYS A 1 104 ? -0.54 34.969 8.633 1 96.31 104 LYS A O 1
ATOM 776 N N . ALA A 1 105 ? -1.216 33 9.414 1 96.44 105 ALA A N 1
ATOM 777 C CA . ALA A 1 105 ? -0.531 33.219 10.688 1 96.44 105 ALA A CA 1
ATOM 778 C C . ALA A 1 105 ? 0.896 32.656 10.633 1 96.44 105 ALA A C 1
ATOM 780 O O . ALA A 1 105 ? 1.742 33.062 11.445 1 96.44 105 ALA A O 1
ATOM 781 N N . PHE A 1 106 ? 1.256 31.812 9.672 1 97.62 106 PHE A N 1
ATOM 782 C CA . PHE A 1 106 ? 2.547 31.141 9.641 1 97.62 106 PHE A CA 1
ATOM 783 C C . PHE A 1 106 ? 3.178 31.234 8.258 1 97.62 106 PHE A C 1
ATOM 785 O O . PHE A 1 106 ? 2.469 31.312 7.25 1 97.62 106 PHE A O 1
ATOM 792 N N . ASP A 1 107 ? 4.516 31.203 8.219 1 97 107 ASP A N 1
ATOM 793 C CA . ASP A 1 107 ? 5.254 31.328 6.965 1 97 107 ASP A CA 1
ATOM 794 C C . ASP A 1 107 ? 5.285 30 6.203 1 97 107 ASP A C 1
ATOM 796 O O . ASP A 1 107 ? 5.246 29.984 4.973 1 97 107 ASP A O 1
ATOM 800 N N . TYR A 1 108 ? 5.469 28.922 6.887 1 98.12 108 TYR A N 1
ATOM 801 C CA . TYR A 1 108 ? 5.492 27.562 6.355 1 98.12 108 TYR A CA 1
ATOM 802 C C . TYR A 1 108 ? 4.504 26.672 7.098 1 98.12 108 TYR A C 1
ATOM 804 O O . TYR A 1 108 ? 4.598 26.516 8.32 1 98.12 108 TYR A O 1
ATOM 812 N N . VAL A 1 109 ? 3.529 26.078 6.402 1 98.62 109 VAL A N 1
ATOM 813 C CA . VAL A 1 109 ? 2.529 25.234 7.043 1 98.62 109 VAL A CA 1
ATOM 814 C C . VAL A 1 109 ? 2.662 23.797 6.527 1 98.62 109 VAL A C 1
ATOM 816 O O . VAL A 1 109 ? 2.615 23.562 5.32 1 98.62 109 VAL A O 1
ATOM 819 N N . THR A 1 110 ? 2.943 22.875 7.422 1 98.88 110 THR A N 1
ATOM 820 C CA . THR A 1 110 ? 2.949 21.438 7.125 1 98.88 110 THR A CA 1
ATOM 821 C C . THR A 1 110 ? 1.576 20.828 7.383 1 98.88 110 THR A C 1
ATOM 823 O O . THR A 1 110 ? 1.083 20.859 8.516 1 98.88 110 THR A O 1
ATOM 826 N N . VAL A 1 111 ? 0.975 20.344 6.332 1 98.88 111 VAL A N 1
ATOM 827 C CA . VAL A 1 111 ? -0.339 19.703 6.426 1 98.88 111 VAL A CA 1
ATOM 828 C C . VAL A 1 111 ? -0.186 18.188 6.453 1 98.88 111 VAL A C 1
ATOM 830 O O . VAL A 1 111 ? 0.366 17.594 5.52 1 98.88 111 VAL A O 1
ATOM 833 N N . GLU A 1 112 ? -0.647 17.578 7.52 1 98.88 112 GLU A N 1
ATOM 834 C CA . GLU A 1 112 ? -0.519 16.141 7.676 1 98.88 112 GLU A CA 1
ATOM 835 C C . GLU A 1 112 ? -1.798 15.422 7.25 1 98.88 112 GLU A C 1
ATOM 837 O O . GLU A 1 112 ? -2.896 15.805 7.66 1 98.88 112 GLU A O 1
ATOM 842 N N . GLY A 1 113 ? -1.659 14.367 6.469 1 98.44 113 GLY A N 1
ATOM 843 C CA . GLY A 1 113 ? -2.791 13.555 6.043 1 98.44 113 GLY A CA 1
ATOM 844 C C . GLY A 1 113 ? -3.184 12.5 7.059 1 98.44 113 GLY A C 1
ATOM 845 O O . GLY A 1 113 ? -2.465 12.273 8.031 1 98.44 113 GLY A O 1
ATOM 846 N N . SER A 1 114 ? -4.309 11.867 6.812 1 96.75 114 SER A N 1
ATOM 847 C CA . SER A 1 114 ? -4.785 10.703 7.551 1 96.75 114 SER A CA 1
ATOM 848 C C . SER A 1 114 ? -4.621 9.422 6.73 1 96.75 114 SER A C 1
ATOM 850 O O . SER A 1 114 ? -5.078 9.352 5.59 1 96.75 114 SER A O 1
ATOM 852 N N . GLY A 1 115 ? -4.035 8.406 7.355 1 96.62 115 GLY A N 1
ATOM 853 C CA . GLY A 1 115 ? -3.844 7.172 6.605 1 96.62 115 GLY A CA 1
ATOM 854 C C . GLY A 1 115 ? -3.004 7.363 5.355 1 96.62 115 GLY A C 1
ATOM 855 O O . GLY A 1 115 ? -1.932 7.969 5.406 1 96.62 115 GLY A O 1
ATOM 856 N N . GLY A 1 116 ? -3.393 6.793 4.277 1 98.44 116 GLY A N 1
ATOM 857 C CA . GLY A 1 116 ? -2.791 7.004 2.969 1 98.44 116 GLY A CA 1
ATOM 858 C C . GLY A 1 116 ? -3.547 8.008 2.119 1 98.44 116 GLY A C 1
ATOM 859 O O . GLY A 1 116 ? -4.543 8.578 2.566 1 98.44 116 GLY A O 1
ATOM 860 N N . ILE A 1 117 ? -3.086 8.203 0.876 1 98.81 117 ILE A N 1
ATOM 861 C CA . ILE A 1 117 ? -3.59 9.266 0.007 1 98.81 117 ILE A CA 1
ATOM 862 C C . ILE A 1 117 ? -5.043 8.977 -0.368 1 98.81 117 ILE A C 1
ATOM 864 O O . ILE A 1 117 ? -5.809 9.898 -0.649 1 98.81 117 ILE A O 1
ATOM 868 N N . VAL A 1 118 ? -5.406 7.652 -0.375 1 98.81 118 VAL A N 1
ATOM 869 C CA . VAL A 1 118 ? -6.805 7.277 -0.556 1 98.81 118 VAL A CA 1
ATOM 870 C C . VAL A 1 118 ? -7.453 7.027 0.804 1 98.81 118 VAL A C 1
ATOM 872 O O . VAL A 1 118 ? -7.484 5.891 1.284 1 98.81 118 VAL A O 1
ATOM 875 N N . CYS A 1 119 ? -7.883 8 1.401 1 98.75 119 CYS A N 1
ATOM 876 C CA . CYS A 1 119 ? -8.539 7.957 2.703 1 98.75 119 CYS A CA 1
ATOM 877 C C . CYS A 1 119 ? -9.891 8.656 2.656 1 98.75 119 CYS A C 1
ATOM 879 O O . CYS A 1 119 ? -9.969 9.859 2.414 1 98.75 119 CYS A O 1
ATOM 881 N N . PRO A 1 120 ? -10.961 7.93 2.854 1 98.81 120 PRO A N 1
ATOM 882 C CA . PRO A 1 120 ? -12.258 8.602 2.9 1 98.81 120 PRO A CA 1
ATOM 883 C C . PRO A 1 120 ? -12.375 9.586 4.062 1 98.81 120 PRO A C 1
ATOM 885 O O . PRO A 1 120 ? -12.125 9.219 5.211 1 98.81 120 PRO A O 1
ATOM 888 N N . ILE A 1 121 ? -12.75 10.773 3.725 1 98.81 121 ILE A N 1
ATOM 889 C CA . ILE A 1 121 ? -12.859 11.852 4.703 1 98.81 121 ILE A CA 1
ATOM 890 C C . ILE A 1 121 ? -14.336 12.102 5.035 1 98.81 121 ILE A C 1
ATOM 892 O O . ILE A 1 121 ? -14.688 12.281 6.203 1 98.81 121 ILE A O 1
ATOM 896 N N . ARG A 1 122 ? -15.094 12.117 4.027 1 98.75 122 ARG A N 1
ATOM 897 C CA . ARG A 1 122 ? -16.547 12.148 4.137 1 98.75 122 ARG A CA 1
ATOM 898 C C . ARG A 1 122 ? -17.203 11.391 2.986 1 98.75 122 ARG A C 1
ATOM 900 O O . ARG A 1 122 ? -16.781 11.516 1.833 1 98.75 122 ARG A O 1
ATOM 907 N N . TRP A 1 123 ? -18.188 10.602 3.305 1 98.25 123 TRP A N 1
ATOM 908 C CA . TRP A 1 123 ? -18.891 9.82 2.289 1 98.25 123 TRP A CA 1
ATOM 909 C C . TRP A 1 123 ? -20.359 9.656 2.646 1 98.25 123 TRP A C 1
ATOM 911 O O . TRP A 1 123 ? -20.734 8.719 3.363 1 98.25 123 TRP A O 1
ATOM 921 N N . ASP A 1 124 ? -21.125 10.5 2.195 1 97.06 124 ASP A N 1
ATOM 922 C CA . ASP A 1 124 ? -22.562 10.453 2.424 1 97.06 124 ASP A CA 1
ATOM 923 C C . ASP A 1 124 ? -23.312 11.094 1.266 1 97.06 124 ASP A C 1
ATOM 925 O O . ASP A 1 124 ? -22.766 11.289 0.183 1 97.06 124 ASP A O 1
ATOM 929 N N . GLU A 1 125 ? -24.594 11.352 1.437 1 96.12 125 GLU A N 1
ATOM 930 C CA . GLU A 1 125 ? -25.469 11.82 0.366 1 96.12 125 GLU A CA 1
ATOM 931 C C . GLU A 1 125 ? -25.062 13.211 -0.112 1 96.12 125 GLU A C 1
ATOM 933 O O . GLU A 1 125 ? -25.281 13.57 -1.271 1 96.12 125 GLU A O 1
ATOM 938 N N . GLU A 1 126 ? -24.406 13.914 0.743 1 96.62 126 GLU A N 1
ATOM 939 C CA . GLU A 1 126 ? -24.094 15.305 0.436 1 96.62 126 GLU A CA 1
ATOM 940 C C . GLU A 1 126 ? -22.703 15.438 -0.17 1 96.62 126 GLU A C 1
ATOM 942 O O . GLU A 1 126 ? -22.484 16.266 -1.062 1 96.62 126 GLU A O 1
ATOM 947 N N . HIS A 1 127 ? -21.781 14.633 0.388 1 97.38 127 HIS A N 1
ATOM 948 C CA . HIS A 1 127 ? -20.406 14.781 -0.047 1 97.38 127 HIS A CA 1
ATOM 949 C C . HIS A 1 127 ? -19.719 13.43 -0.188 1 97.38 127 HIS A C 1
ATOM 951 O O . HIS A 1 127 ? -19.938 12.523 0.62 1 97.38 127 HIS A O 1
ATOM 957 N N . GLU A 1 128 ? -18.922 13.258 -1.177 1 98.31 128 GLU A N 1
ATOM 958 C CA . GLU A 1 128 ? -17.906 12.219 -1.348 1 98.31 128 GLU A CA 1
ATOM 959 C C . GLU A 1 128 ? -16.516 12.82 -1.409 1 98.31 128 GLU A C 1
ATOM 961 O O . GLU A 1 128 ? -16.094 13.328 -2.451 1 98.31 128 GLU A O 1
ATOM 966 N N . ILE A 1 129 ? -15.852 12.789 -0.246 1 98.56 129 ILE A N 1
ATOM 967 C CA . ILE A 1 129 ? -14.57 13.477 -0.116 1 98.56 129 ILE A CA 1
ATOM 968 C C . ILE A 1 129 ? -13.492 12.484 0.299 1 98.56 129 ILE A C 1
ATOM 970 O O . ILE A 1 129 ? -13.625 11.797 1.319 1 98.56 129 ILE A O 1
ATOM 974 N N . LEU A 1 130 ? -12.539 12.367 -0.522 1 98.81 130 LEU A N 1
ATOM 975 C CA . LEU A 1 130 ? -11.312 11.664 -0.175 1 98.81 130 LEU A CA 1
ATOM 976 C C . LEU A 1 130 ? -10.211 12.641 0.23 1 98.81 130 LEU A C 1
ATOM 978 O O . LEU A 1 130 ? -10.336 13.844 -0.004 1 98.81 130 LEU A O 1
ATOM 982 N N . LEU A 1 131 ? -9.203 12.133 0.826 1 98.69 131 LEU A N 1
ATOM 983 C CA . LEU A 1 131 ? -8.078 12.961 1.248 1 98.69 131 LEU A CA 1
ATOM 984 C C . LEU A 1 131 ? -7.488 13.727 0.065 1 98.69 131 LEU A C 1
ATOM 986 O O . LEU A 1 131 ? -7.086 14.883 0.205 1 98.69 131 LEU A O 1
ATOM 990 N N . GLU A 1 132 ? -7.387 13.094 -1.114 1 98.69 132 GLU A N 1
ATOM 991 C CA . GLU A 1 132 ? -6.852 13.758 -2.297 1 98.69 132 GLU A CA 1
ATOM 992 C C . GLU A 1 132 ? -7.637 15.023 -2.621 1 98.69 132 GLU A C 1
ATOM 994 O O . GLU A 1 132 ? -7.086 15.984 -3.166 1 98.69 132 GLU A O 1
ATOM 999 N N . ASP A 1 133 ? -8.922 15.031 -2.344 1 98.56 133 ASP A N 1
ATOM 1000 C CA . ASP A 1 133 ? -9.758 16.203 -2.611 1 98.56 133 ASP A CA 1
ATOM 1001 C C . ASP A 1 133 ? -9.352 17.375 -1.729 1 98.56 133 ASP A C 1
ATOM 1003 O O . ASP A 1 133 ? -9.414 18.531 -2.16 1 98.56 133 ASP A O 1
ATOM 1007 N N . ILE A 1 134 ? -8.969 17.031 -0.535 1 98.38 134 ILE A N 1
ATOM 1008 C CA . ILE A 1 134 ? -8.477 18.062 0.376 1 98.38 134 ILE A CA 1
ATOM 1009 C C . ILE A 1 134 ? -7.16 18.625 -0.156 1 98.38 134 ILE A C 1
ATOM 1011 O O . ILE A 1 134 ? -6.969 19.844 -0.179 1 98.38 134 ILE A O 1
ATOM 1015 N N . VAL A 1 135 ? -6.246 17.781 -0.586 1 98.5 135 VAL A N 1
ATOM 1016 C CA . VAL A 1 135 ? -4.953 18.203 -1.127 1 98.5 135 VAL A CA 1
ATOM 1017 C C . VAL A 1 135 ? -5.168 19.141 -2.305 1 98.5 135 VAL A C 1
ATOM 1019 O O . VAL A 1 135 ? -4.543 20.203 -2.377 1 98.5 135 VAL A O 1
ATOM 1022 N N . LYS A 1 136 ? -6.082 18.781 -3.184 1 98.5 136 LYS A N 1
ATOM 1023 C CA . LYS A 1 136 ? -6.367 19.578 -4.375 1 98.5 136 LYS A CA 1
ATOM 1024 C C . LYS A 1 136 ? -7.012 20.906 -4.004 1 98.5 136 LYS A C 1
ATOM 1026 O O . LYS A 1 136 ? -6.633 21.953 -4.535 1 98.5 136 LYS A O 1
ATOM 1031 N N . MET A 1 137 ? -7.973 20.781 -3.09 1 98 137 MET A N 1
ATOM 1032 C CA . MET A 1 137 ? -8.695 21.984 -2.664 1 98 137 MET A CA 1
ATOM 1033 C C . MET A 1 137 ? -7.738 23.016 -2.07 1 98 137 MET A C 1
ATOM 1035 O O . MET A 1 137 ? -7.902 24.219 -2.283 1 98 137 MET A O 1
ATOM 1039 N N . LEU A 1 138 ? -6.715 22.516 -1.422 1 97.69 138 LEU A N 1
ATOM 1040 C CA . LEU A 1 138 ? -5.77 23.406 -0.75 1 97.69 138 LEU A CA 1
ATOM 1041 C C . LEU A 1 138 ? -4.594 23.734 -1.66 1 97.69 138 LEU A C 1
ATOM 1043 O O . LEU A 1 138 ? -3.709 24.5 -1.283 1 97.69 138 LEU A O 1
ATOM 1047 N N . HIS A 1 139 ? -4.496 23.172 -2.836 1 97.25 139 HIS A N 1
ATOM 1048 C CA . HIS A 1 139 ? -3.473 23.422 -3.846 1 97.25 139 HIS A CA 1
ATOM 1049 C C . HIS A 1 139 ? -2.076 23.172 -3.291 1 97.25 139 HIS A C 1
ATOM 1051 O O . HIS A 1 139 ? -1.185 24.016 -3.42 1 97.25 139 HIS A O 1
ATOM 1057 N N . LEU A 1 140 ? -1.914 21.969 -2.785 1 98.06 140 LEU A N 1
ATOM 1058 C CA . LEU A 1 140 ? -0.647 21.641 -2.146 1 98.06 140 LEU A CA 1
ATOM 1059 C C . LEU A 1 140 ? 0.078 20.531 -2.92 1 98.06 140 LEU A C 1
ATOM 1061 O O . LEU A 1 140 ? -0.556 19.609 -3.438 1 98.06 140 LEU A O 1
ATOM 1065 N N . ASN A 1 141 ? 1.392 20.625 -2.971 1 97.38 141 ASN A N 1
ATOM 1066 C CA . ASN A 1 141 ? 2.213 19.484 -3.357 1 97.38 141 ASN A CA 1
ATOM 1067 C C . ASN A 1 141 ? 2.363 18.484 -2.211 1 97.38 141 ASN A C 1
ATOM 1069 O O . ASN A 1 141 ? 2.012 18.781 -1.07 1 97.38 141 ASN A O 1
ATOM 1073 N N . THR A 1 142 ? 2.912 17.297 -2.598 1 98.81 142 THR A N 1
ATOM 1074 C CA . THR A 1 142 ? 2.908 16.25 -1.582 1 98.81 142 THR A CA 1
ATOM 1075 C C . THR A 1 142 ? 4.328 15.781 -1.273 1 98.81 142 THR A C 1
ATOM 1077 O O . THR A 1 142 ? 5.219 15.891 -2.119 1 98.81 142 THR A O 1
ATOM 1080 N N . LEU A 1 143 ? 4.543 15.438 -0.085 1 98.88 143 LEU A N 1
ATOM 1081 C CA . LEU A 1 143 ? 5.688 14.703 0.443 1 98.88 143 LEU A CA 1
ATOM 1082 C C . LEU A 1 143 ? 5.266 13.336 0.959 1 98.88 143 LEU A C 1
ATOM 1084 O O . LEU A 1 143 ? 4.316 13.227 1.736 1 98.88 143 LEU A O 1
ATOM 1088 N N . VAL A 1 144 ? 5.953 12.258 0.517 1 98.94 144 VAL A N 1
ATOM 1089 C CA . VAL A 1 144 ? 5.535 10.898 0.859 1 98.94 144 VAL A CA 1
ATOM 1090 C C . VAL A 1 144 ? 6.449 10.336 1.945 1 98.94 144 VAL A C 1
ATOM 1092 O O . VAL A 1 144 ? 7.672 10.328 1.795 1 98.94 144 VAL A O 1
ATOM 1095 N N . ILE A 1 145 ? 5.852 9.891 3.029 1 98.94 145 ILE A N 1
ATOM 1096 C CA . ILE A 1 145 ? 6.559 9.172 4.086 1 98.94 145 ILE A CA 1
ATOM 1097 C C . ILE A 1 145 ? 6.344 7.668 3.918 1 98.94 145 ILE A C 1
ATOM 1099 O O . ILE A 1 145 ? 5.211 7.211 3.75 1 98.94 145 ILE A O 1
ATOM 1103 N N . ALA A 1 146 ? 7.426 6.914 3.934 1 98.88 146 ALA A N 1
ATOM 1104 C CA . ALA A 1 146 ? 7.348 5.465 3.764 1 98.88 146 ALA A CA 1
ATOM 1105 C C . ALA A 1 146 ? 8.289 4.746 4.727 1 98.88 146 ALA A C 1
ATOM 1107 O O . ALA A 1 146 ? 9.297 5.312 5.152 1 98.88 146 ALA A O 1
ATOM 1108 N N . ASP A 1 147 ? 7.895 3.521 5.098 1 98.5 147 ASP A N 1
ATOM 1109 C CA . ASP A 1 147 ? 8.828 2.645 5.793 1 98.5 147 ASP A CA 1
ATOM 1110 C C . ASP A 1 147 ? 9.977 2.232 4.875 1 98.5 147 ASP A C 1
ATOM 1112 O O . ASP A 1 147 ? 9.781 2.01 3.68 1 98.5 147 ASP A O 1
ATOM 1116 N N . ALA A 1 148 ? 11.141 2.043 5.422 1 98.62 148 ALA A N 1
ATOM 1117 C CA . ALA A 1 148 ? 12.305 1.748 4.594 1 98.62 148 ALA A CA 1
ATOM 1118 C C . ALA A 1 148 ? 12.406 0.253 4.305 1 98.62 148 ALA A C 1
ATOM 1120 O O . ALA A 1 148 ? 13.195 -0.169 3.455 1 98.62 148 ALA A O 1
ATOM 1121 N N . GLY A 1 149 ? 11.648 -0.564 4.914 1 97.25 149 GLY A N 1
ATOM 1122 C CA . GLY A 1 149 ? 11.852 -2.004 4.941 1 97.25 149 GLY A CA 1
ATOM 1123 C C . GLY A 1 149 ? 11.211 -2.719 3.768 1 97.25 149 GLY A C 1
ATOM 1124 O O . GLY A 1 149 ? 10.969 -2.111 2.723 1 97.25 149 GLY A O 1
ATOM 1125 N N . LEU A 1 150 ? 10.992 -4.023 3.932 1 96.56 150 LEU A N 1
ATOM 1126 C CA . LEU A 1 150 ? 10.477 -4.922 2.904 1 96.56 150 LEU A CA 1
ATOM 1127 C C . LEU A 1 150 ? 9.086 -4.496 2.451 1 96.56 150 LEU A C 1
ATOM 1129 O O . LEU A 1 150 ? 8.227 -4.191 3.279 1 96.56 150 LEU A O 1
ATOM 1133 N N . GLY A 1 151 ? 8.859 -4.418 1.116 1 97.56 151 GLY A N 1
ATOM 1134 C CA . GLY A 1 151 ? 7.566 -4.07 0.551 1 97.56 151 GLY A CA 1
ATOM 1135 C C . GLY A 1 151 ? 7.453 -2.604 0.178 1 97.56 151 GLY A C 1
ATOM 1136 O O . GLY A 1 151 ? 6.504 -2.203 -0.501 1 97.56 151 GLY A O 1
ATOM 1137 N N . THR A 1 152 ? 8.492 -1.812 0.522 1 98.62 152 THR A N 1
ATOM 1138 C CA . THR A 1 152 ? 8.375 -0.362 0.428 1 98.62 152 THR A CA 1
ATOM 1139 C C . THR A 1 152 ? 8.438 0.092 -1.028 1 98.62 152 THR A C 1
ATOM 1141 O O . THR A 1 152 ? 7.816 1.092 -1.398 1 98.62 152 THR A O 1
ATOM 1144 N N . ILE A 1 153 ? 9.156 -0.622 -1.899 1 98.88 153 ILE A N 1
ATOM 1145 C CA . ILE A 1 153 ? 9.188 -0.261 -3.312 1 98.88 153 ILE A CA 1
ATOM 1146 C C . ILE A 1 153 ? 7.77 -0.231 -3.873 1 98.88 153 ILE A C 1
ATOM 1148 O O . ILE A 1 153 ? 7.355 0.758 -4.48 1 98.88 153 ILE A O 1
ATOM 1152 N N . ASN A 1 154 ? 7.055 -1.29 -3.568 1 98.88 154 ASN A N 1
ATOM 1153 C CA . ASN A 1 154 ? 5.66 -1.406 -3.982 1 98.88 154 ASN A CA 1
ATOM 1154 C C . ASN A 1 154 ? 4.816 -0.258 -3.438 1 98.88 154 ASN A C 1
ATOM 1156 O O . ASN A 1 154 ? 4.137 0.433 -4.199 1 98.88 154 ASN A O 1
ATOM 1160 N N . ALA A 1 155 ? 4.891 -0 -2.182 1 98.88 155 ALA A N 1
ATOM 1161 C CA . ALA A 1 155 ? 4.043 0.98 -1.508 1 98.88 155 ALA A CA 1
ATOM 1162 C C . ALA A 1 155 ? 4.305 2.387 -2.039 1 98.88 155 ALA A C 1
ATOM 1164 O O . ALA A 1 155 ? 3.365 3.146 -2.291 1 98.88 155 ALA A O 1
ATOM 1165 N N . VAL A 1 156 ? 5.555 2.711 -2.262 1 98.94 156 VAL A N 1
ATOM 1166 C CA . VAL A 1 156 ? 5.926 4.059 -2.68 1 98.94 156 VAL A CA 1
ATOM 1167 C C . VAL A 1 156 ? 5.531 4.273 -4.141 1 98.94 156 VAL A C 1
ATOM 1169 O O . VAL A 1 156 ? 4.938 5.297 -4.484 1 98.94 156 VAL A O 1
ATOM 1172 N N . VAL A 1 157 ? 5.809 3.332 -5.012 1 98.94 157 VAL A N 1
ATOM 1173 C CA . VAL A 1 157 ? 5.512 3.492 -6.434 1 98.94 157 VAL A CA 1
ATOM 1174 C C . VAL A 1 157 ? 4.004 3.615 -6.633 1 98.94 157 VAL A C 1
ATOM 1176 O O . VAL A 1 157 ? 3.537 4.477 -7.383 1 98.94 157 VAL A O 1
ATOM 1179 N N . LEU A 1 158 ? 3.232 2.777 -5.922 1 98.94 158 LEU A N 1
ATOM 1180 C CA . LEU A 1 158 ? 1.779 2.859 -6.016 1 98.94 158 LEU A CA 1
ATOM 1181 C C . LEU A 1 158 ? 1.283 4.234 -5.586 1 98.94 158 LEU A C 1
ATOM 1183 O O . LEU A 1 158 ? 0.44 4.832 -6.262 1 98.94 158 LEU A O 1
ATOM 1187 N N . THR A 1 159 ? 1.793 4.734 -4.52 1 98.94 159 THR A N 1
ATOM 1188 C CA . THR A 1 159 ? 1.366 6.016 -3.969 1 98.94 159 THR A CA 1
ATOM 1189 C C . THR A 1 159 ? 1.732 7.156 -4.91 1 98.94 159 THR A C 1
ATOM 1191 O O . THR A 1 159 ? 0.886 7.988 -5.242 1 98.94 159 THR A O 1
ATOM 1194 N N . VAL A 1 160 ? 2.973 7.18 -5.406 1 98.94 160 VAL A N 1
ATOM 1195 C CA . VAL A 1 160 ? 3.461 8.242 -6.273 1 98.94 160 VAL A CA 1
ATOM 1196 C C . VAL A 1 160 ? 2.668 8.258 -7.574 1 98.94 160 VAL A C 1
ATOM 1198 O O . VAL A 1 160 ? 2.24 9.312 -8.039 1 98.94 160 VAL A O 1
ATOM 1201 N N . GLU A 1 161 ? 2.459 7.137 -8.141 1 98.88 161 GLU A N 1
ATOM 1202 C CA . GLU A 1 161 ? 1.726 7.074 -9.398 1 98.88 161 GLU A CA 1
ATOM 1203 C C . GLU A 1 161 ? 0.284 7.547 -9.227 1 98.88 161 GLU A C 1
ATOM 1205 O O . GLU A 1 161 ? -0.247 8.266 -10.07 1 98.88 161 GLU A O 1
ATOM 1210 N N . TYR A 1 162 ? -0.336 7.094 -8.148 1 98.88 162 TYR A N 1
ATOM 1211 C CA . TYR A 1 162 ? -1.698 7.547 -7.887 1 98.88 162 TYR A CA 1
ATOM 1212 C C . TYR A 1 162 ? -1.762 9.062 -7.797 1 98.88 162 TYR A C 1
ATOM 1214 O O . TYR A 1 162 ? -2.598 9.695 -8.453 1 98.88 162 TYR A O 1
ATOM 1222 N N . VAL A 1 163 ? -0.872 9.602 -6.996 1 98.88 163 VAL A N 1
ATOM 1223 C CA . VAL A 1 163 ? -0.845 11.039 -6.773 1 98.88 163 VAL A CA 1
ATOM 1224 C C . VAL A 1 163 ? -0.686 11.766 -8.109 1 98.88 163 VAL A C 1
ATOM 1226 O O . VAL A 1 163 ? -1.446 12.688 -8.414 1 98.88 163 VAL A O 1
ATOM 1229 N N . ARG A 1 164 ? 0.179 11.32 -8.922 1 98.69 164 ARG A N 1
ATOM 1230 C CA . ARG A 1 164 ? 0.467 11.984 -10.188 1 98.69 164 ARG A CA 1
ATOM 1231 C C . ARG A 1 164 ? -0.68 11.797 -11.172 1 98.69 164 ARG A C 1
ATOM 1233 O O . ARG A 1 164 ? -1.073 12.742 -11.867 1 98.69 164 ARG A O 1
ATOM 1240 N N . ASN A 1 165 ? -1.211 10.648 -11.211 1 98.56 165 ASN A N 1
ATOM 1241 C CA . ASN A 1 165 ? -2.307 10.367 -12.133 1 98.56 165 ASN A CA 1
ATOM 1242 C C . ASN A 1 165 ? -3.564 11.148 -11.766 1 98.56 165 ASN A C 1
ATOM 1244 O O . ASN A 1 165 ? -4.484 11.258 -12.578 1 98.56 165 ASN A O 1
ATOM 1248 N N . HIS A 1 166 ? -3.604 11.609 -10.602 1 98.56 166 HIS A N 1
ATOM 1249 C CA . HIS A 1 166 ? -4.754 12.391 -10.156 1 98.56 166 HIS A CA 1
ATOM 1250 C C . HIS A 1 166 ? -4.438 13.883 -10.141 1 98.56 166 HIS A C 1
ATOM 1252 O O . HIS A 1 166 ? -5.086 14.648 -9.43 1 98.56 166 HIS A O 1
ATOM 1258 N N . GLY A 1 167 ? -3.406 14.281 -10.758 1 98.12 167 GLY A N 1
ATOM 1259 C CA . GLY A 1 167 ? -3.154 15.688 -11.055 1 98.12 167 GLY A CA 1
ATOM 1260 C C . GLY A 1 167 ? -2.381 16.391 -9.953 1 98.12 167 GLY A C 1
ATOM 1261 O O . GLY A 1 167 ? -2.324 17.625 -9.93 1 98.12 167 GLY A O 1
ATOM 1262 N N . MET A 1 168 ? -1.812 15.656 -9.008 1 98.25 168 MET A N 1
ATOM 1263 C CA . MET A 1 168 ? -1.002 16.219 -7.938 1 98.25 168 MET A CA 1
ATOM 1264 C C . MET A 1 168 ? 0.476 15.906 -8.148 1 98.25 168 MET A C 1
ATOM 1266 O O . MET A 1 168 ? 0.83 15.133 -9.031 1 98.25 168 MET A O 1
ATOM 1270 N N . ASP A 1 169 ? 1.267 16.578 -7.387 1 97.94 169 ASP A N 1
ATOM 1271 C CA . ASP A 1 169 ? 2.703 16.391 -7.547 1 97.94 169 ASP A CA 1
ATOM 1272 C C . ASP A 1 169 ? 3.328 15.82 -6.273 1 97.94 169 ASP A C 1
ATOM 1274 O O . ASP A 1 169 ? 2.816 16.047 -5.176 1 97.94 169 ASP A O 1
ATOM 1278 N N . VAL A 1 170 ? 4.355 15.055 -6.449 1 98.75 170 VAL A N 1
ATOM 1279 C CA . VAL A 1 170 ? 5.168 14.539 -5.348 1 98.75 170 VAL A CA 1
ATOM 1280 C C . VAL A 1 170 ? 6.555 15.18 -5.387 1 98.75 170 VAL A C 1
ATOM 1282 O O . VAL A 1 170 ? 7.305 14.992 -6.348 1 98.75 170 VAL A O 1
ATOM 1285 N N . LYS A 1 171 ? 6.91 15.844 -4.293 1 98.5 171 LYS A N 1
ATOM 1286 C CA . LYS A 1 171 ? 8.117 16.656 -4.316 1 98.5 171 LYS A CA 1
ATOM 1287 C C . LYS A 1 171 ? 9.289 15.922 -3.676 1 98.5 171 LYS A C 1
ATOM 1289 O O . LYS A 1 171 ? 10.445 16.312 -3.848 1 98.5 171 LYS A O 1
ATOM 1294 N N . GLY A 1 172 ? 9.016 14.898 -2.977 1 98.75 172 GLY A N 1
ATOM 1295 C CA . GLY A 1 172 ? 10.055 14.148 -2.283 1 98.75 172 GLY A CA 1
ATOM 1296 C C . GLY A 1 172 ? 9.508 12.961 -1.507 1 98.75 172 GLY A C 1
ATOM 1297 O O . GLY A 1 172 ? 8.297 12.812 -1.361 1 98.75 172 GLY A O 1
ATOM 1298 N N . ILE A 1 173 ? 10.43 12.125 -1.097 1 98.94 173 ILE A N 1
ATOM 1299 C CA . ILE A 1 173 ? 10.141 10.945 -0.291 1 98.94 173 ILE A CA 1
ATOM 1300 C C . ILE A 1 173 ? 11.062 10.914 0.927 1 98.94 173 ILE A C 1
ATOM 1302 O O . ILE A 1 173 ? 12.25 11.227 0.823 1 98.94 173 ILE A O 1
ATOM 1306 N N . ILE A 1 174 ? 10.539 10.633 2.051 1 98.94 174 ILE A N 1
ATOM 1307 C CA . ILE A 1 174 ? 11.32 10.367 3.252 1 98.94 174 ILE A CA 1
ATOM 1308 C C . ILE A 1 174 ? 11.109 8.922 3.701 1 98.94 174 ILE A C 1
ATOM 1310 O O . ILE A 1 174 ? 9.969 8.469 3.828 1 98.94 174 ILE A O 1
ATOM 1314 N N . LEU A 1 175 ? 12.195 8.18 3.904 1 98.94 175 LEU A N 1
ATOM 1315 C CA . LEU A 1 175 ? 12.141 6.812 4.406 1 98.94 175 LEU A CA 1
ATOM 1316 C C . LEU A 1 175 ? 12.32 6.781 5.918 1 98.94 175 LEU A C 1
ATOM 1318 O O . LEU A 1 175 ? 13.328 7.254 6.441 1 98.94 175 LEU A O 1
ATOM 1322 N N . ASN A 1 176 ? 11.312 6.273 6.594 1 98.94 176 ASN A N 1
ATOM 1323 C CA . ASN A 1 176 ? 11.336 6.078 8.039 1 98.94 176 ASN A CA 1
ATOM 1324 C C . ASN A 1 176 ? 11.797 4.672 8.414 1 98.94 176 ASN A C 1
ATOM 1326 O O . ASN A 1 176 ? 11.844 3.785 7.559 1 98.94 176 ASN A O 1
ATOM 1330 N N . HIS A 1 177 ? 12.273 4.453 9.703 1 98.75 177 HIS A N 1
ATOM 1331 C CA . HIS A 1 177 ? 12.82 3.195 10.195 1 98.75 177 HIS A CA 1
ATOM 1332 C C . HIS A 1 177 ? 14.016 2.75 9.359 1 98.75 177 HIS A C 1
ATOM 1334 O O . HIS A 1 177 ? 14.125 1.574 9 1 98.75 177 HIS A O 1
ATOM 1340 N N . TYR A 1 178 ? 14.789 3.74 8.961 1 98.75 178 TYR A N 1
ATOM 1341 C CA . TYR A 1 178 ? 15.969 3.451 8.148 1 98.75 178 TYR A CA 1
ATOM 1342 C C . TYR A 1 178 ? 17.141 3 9.023 1 98.75 178 TYR A C 1
ATOM 1344 O O . TYR A 1 178 ? 17.562 3.729 9.914 1 98.75 178 TYR A O 1
ATOM 1352 N N . SER A 1 179 ? 17.609 1.831 8.844 1 98.12 179 SER A N 1
ATOM 1353 C CA . SER A 1 179 ? 18.734 1.306 9.602 1 98.12 179 SER A CA 1
ATOM 1354 C C . SER A 1 179 ? 19.891 0.941 8.68 1 98.12 179 SER A C 1
ATOM 1356 O O . SER A 1 179 ? 20.938 0.452 9.141 1 98.12 179 SER A O 1
ATOM 1358 N N . GLY A 1 180 ? 19.719 1.128 7.402 1 97.06 180 GLY A N 1
ATOM 1359 C CA . GLY A 1 180 ? 20.734 0.776 6.43 1 97.06 180 GLY A CA 1
ATOM 1360 C C . GLY A 1 180 ? 20.703 -0.684 6.023 1 97.06 180 GLY A C 1
ATOM 1361 O O . GLY A 1 180 ? 19.672 -1.35 6.18 1 97.06 180 GLY A O 1
ATOM 1362 N N . GLY A 1 181 ? 21.766 -1.125 5.289 1 96.81 181 GLY A N 1
ATOM 1363 C CA . GLY A 1 181 ? 21.828 -2.49 4.789 1 96.81 181 GLY A CA 1
ATOM 1364 C C . GLY A 1 181 ? 21.453 -2.607 3.324 1 96.81 181 GLY A C 1
ATOM 1365 O O . GLY A 1 181 ? 20.844 -1.702 2.76 1 96.81 181 GLY A O 1
ATOM 1366 N N . ALA A 1 182 ? 21.797 -3.715 2.768 1 97.19 182 ALA A N 1
ATOM 1367 C CA . ALA A 1 182 ? 21.688 -3.939 1.329 1 97.19 182 ALA A CA 1
ATOM 1368 C C . ALA A 1 182 ? 20.25 -3.758 0.861 1 97.19 182 ALA A C 1
ATOM 1370 O O . ALA A 1 182 ? 20 -3.145 -0.179 1 97.19 182 ALA A O 1
ATOM 1371 N N . MET A 1 183 ? 19.359 -4.219 1.619 1 98 183 MET A N 1
ATOM 1372 C CA . MET A 1 183 ? 17.969 -4.172 1.207 1 98 183 MET A CA 1
ATOM 1373 C C . MET A 1 183 ? 17.438 -2.738 1.198 1 98 183 MET A C 1
ATOM 1375 O O . MET A 1 183 ? 16.891 -2.279 0.196 1 98 183 MET A O 1
ATOM 1379 N N . GLN A 1 184 ? 17.609 -2.025 2.275 1 98.75 184 GLN A N 1
ATOM 1380 C CA . GLN A 1 184 ? 17.062 -0.676 2.361 1 98.75 184 GLN A CA 1
ATOM 1381 C C . GLN A 1 184 ? 17.766 0.268 1.395 1 98.75 184 GLN A C 1
ATOM 1383 O O . GLN A 1 184 ? 17.141 1.166 0.827 1 98.75 184 GLN A O 1
ATOM 1388 N N . GLU A 1 185 ? 19.047 0.084 1.19 1 98.69 185 GLU A N 1
ATOM 1389 C CA . GLU A 1 185 ? 19.781 0.859 0.196 1 98.69 185 GLU A CA 1
ATOM 1390 C C . GLU A 1 185 ? 19.25 0.587 -1.212 1 98.69 185 GLU A C 1
ATOM 1392 O O . GLU A 1 185 ? 19.109 1.512 -2.014 1 98.69 185 GLU A O 1
ATOM 1397 N N . ASP A 1 186 ? 19.047 -0.625 -1.461 1 98.69 186 ASP A N 1
ATOM 1398 C CA . ASP A 1 186 ? 18.484 -0.988 -2.762 1 98.69 186 ASP A CA 1
ATOM 1399 C C . ASP A 1 186 ? 17.078 -0.442 -2.93 1 98.69 186 ASP A C 1
ATOM 1401 O O . ASP A 1 186 ? 16.703 0.003 -4.016 1 98.69 186 ASP A O 1
ATOM 1405 N N . ASN A 1 187 ? 16.234 -0.531 -1.846 1 98.81 187 ASN A N 1
ATOM 1406 C CA . ASN A 1 187 ? 14.906 0.06 -1.89 1 98.81 187 ASN A CA 1
ATOM 1407 C C . ASN A 1 187 ? 14.961 1.521 -2.326 1 98.81 187 ASN A C 1
ATOM 1409 O O . ASN A 1 187 ? 14.188 1.943 -3.188 1 98.81 187 ASN A O 1
ATOM 1413 N N . GLU A 1 188 ? 15.852 2.23 -1.715 1 98.81 188 GLU A N 1
ATOM 1414 C CA . GLU A 1 188 ? 16 3.643 -2.045 1 98.81 188 GLU A CA 1
ATOM 1415 C C . GLU A 1 188 ? 16.328 3.832 -3.523 1 98.81 188 GLU A C 1
ATOM 1417 O O . GLU A 1 188 ? 15.703 4.645 -4.203 1 98.81 188 GLU A O 1
ATOM 1422 N N . LYS A 1 189 ? 17.234 3.082 -4.012 1 98.62 189 LYS A N 1
ATOM 1423 C CA . LYS A 1 189 ? 17.656 3.17 -5.41 1 98.62 189 LYS A CA 1
ATOM 1424 C C . LYS A 1 189 ? 16.484 2.84 -6.348 1 98.62 189 LYS A C 1
ATOM 1426 O O . LYS A 1 189 ? 16.25 3.559 -7.32 1 98.62 189 LYS A O 1
ATOM 1431 N N . MET A 1 190 ? 15.812 1.794 -6.074 1 98.88 190 MET A N 1
ATOM 1432 C CA . MET A 1 190 ? 14.711 1.352 -6.922 1 98.88 190 MET A CA 1
ATOM 1433 C C . MET A 1 190 ? 13.57 2.365 -6.898 1 98.88 190 MET A C 1
ATOM 1435 O O . MET A 1 190 ? 12.969 2.652 -7.934 1 98.88 190 MET A O 1
ATOM 1439 N N . ILE A 1 191 ? 13.289 2.885 -5.719 1 98.94 191 ILE A N 1
ATOM 1440 C CA . ILE A 1 191 ? 12.242 3.889 -5.57 1 98.94 191 ILE A CA 1
ATOM 1441 C C . ILE A 1 191 ? 12.547 5.09 -6.461 1 98.94 191 ILE A C 1
ATOM 1443 O O . ILE A 1 191 ? 11.695 5.535 -7.23 1 98.94 191 ILE A O 1
ATOM 1447 N N . GLU A 1 192 ? 13.742 5.594 -6.375 1 98.94 192 GLU A N 1
ATOM 1448 C CA . GLU A 1 192 ? 14.117 6.758 -7.176 1 98.94 192 GLU A CA 1
ATOM 1449 C C . GLU A 1 192 ? 14.078 6.438 -8.664 1 98.94 192 GLU A C 1
ATOM 1451 O O . GLU A 1 192 ? 13.625 7.258 -9.469 1 98.94 192 GLU A O 1
ATOM 1456 N N . ARG A 1 193 ? 14.5 5.27 -9 1 98.69 193 ARG A N 1
ATOM 1457 C CA . ARG A 1 193 ? 14.531 4.867 -10.398 1 98.69 193 ARG A CA 1
ATOM 1458 C C . ARG A 1 193 ? 13.125 4.75 -10.969 1 98.69 193 ARG A C 1
ATOM 1460 O O . ARG A 1 193 ? 12.859 5.195 -12.086 1 98.69 193 ARG A O 1
ATOM 1467 N N . LEU A 1 194 ? 12.234 4.242 -10.234 1 98.88 194 LEU A N 1
ATOM 1468 C CA . LEU A 1 194 ? 10.906 3.916 -10.734 1 98.88 194 LEU A CA 1
ATOM 1469 C C . LEU A 1 194 ? 9.984 5.129 -10.672 1 98.88 194 LEU A C 1
ATOM 1471 O O . LEU A 1 194 ? 9.047 5.246 -11.469 1 98.88 194 LEU A O 1
ATOM 1475 N N . THR A 1 195 ? 10.273 6.008 -9.781 1 98.88 195 THR A N 1
ATOM 1476 C CA . THR A 1 195 ? 9.336 7.113 -9.594 1 98.88 195 THR A CA 1
ATOM 1477 C C . THR A 1 195 ? 9.914 8.414 -10.141 1 98.88 195 THR A C 1
ATOM 1479 O O . THR A 1 195 ? 9.18 9.359 -10.422 1 98.88 195 THR A O 1
ATOM 1482 N N . GLY A 1 196 ? 11.227 8.484 -10.172 1 98.81 196 GLY A N 1
ATOM 1483 C CA . GLY A 1 196 ? 11.883 9.734 -10.516 1 98.81 196 GLY A CA 1
ATOM 1484 C C . GLY A 1 196 ? 11.828 10.766 -9.398 1 98.81 196 GLY A C 1
ATOM 1485 O O . GLY A 1 196 ? 12.156 11.93 -9.609 1 98.81 196 GLY A O 1
ATOM 1486 N N . VAL A 1 197 ? 11.305 10.422 -8.242 1 98.88 197 VAL A N 1
ATOM 1487 C CA . VAL A 1 197 ? 11.188 11.328 -7.098 1 98.88 197 VAL A CA 1
ATOM 1488 C C . VAL A 1 197 ? 12.352 11.094 -6.141 1 98.88 197 VAL A C 1
ATOM 1490 O O . VAL A 1 197 ? 12.664 9.953 -5.789 1 98.88 197 VAL A O 1
ATOM 1493 N N . PRO A 1 198 ? 13.055 12.117 -5.688 1 98.69 198 PRO A N 1
ATOM 1494 C CA . PRO A 1 198 ? 14.211 11.922 -4.809 1 98.69 198 PRO A CA 1
ATOM 1495 C C . PRO A 1 198 ? 13.82 11.531 -3.387 1 98.69 198 PRO A C 1
ATOM 1497 O O . PRO A 1 198 ? 12.82 12.031 -2.859 1 98.69 198 PRO A O 1
ATOM 1500 N N . VAL A 1 199 ? 14.57 10.586 -2.838 1 98.88 199 VAL A N 1
ATOM 1501 C CA . VAL A 1 199 ? 14.547 10.367 -1.396 1 98.88 199 VAL A CA 1
ATOM 1502 C C . VAL A 1 199 ? 15.398 11.43 -0.699 1 98.88 199 VAL A C 1
ATOM 1504 O O . VAL A 1 199 ? 16.625 11.406 -0.786 1 98.88 199 VAL A O 1
ATOM 1507 N N . ILE A 1 200 ? 14.742 12.312 0.054 1 98.69 200 ILE A N 1
ATOM 1508 C CA . ILE A 1 200 ? 15.445 13.523 0.472 1 98.69 200 ILE A CA 1
ATOM 1509 C C . ILE A 1 200 ? 15.953 13.359 1.901 1 98.69 200 ILE A C 1
ATOM 1511 O O . ILE A 1 200 ? 16.766 14.156 2.375 1 98.69 200 ILE A O 1
ATOM 1515 N N . ALA A 1 201 ? 15.461 12.367 2.607 1 98.81 201 ALA A N 1
ATOM 1516 C CA . ALA A 1 201 ? 15.906 12.125 3.977 1 98.81 201 ALA A CA 1
ATOM 1517 C C . ALA A 1 201 ? 15.641 10.68 4.387 1 98.81 201 ALA A C 1
ATOM 1519 O O . ALA A 1 201 ? 14.797 10.008 3.799 1 98.81 201 ALA A O 1
ATOM 1520 N N . ARG A 1 202 ? 16.406 10.156 5.301 1 98.81 202 ARG A N 1
ATOM 1521 C CA . ARG A 1 202 ? 16.312 8.867 5.98 1 98.81 202 ARG A CA 1
ATOM 1522 C C . ARG A 1 202 ? 16.234 9.055 7.492 1 98.81 202 ARG A C 1
ATOM 1524 O O . ARG A 1 202 ? 17.125 9.664 8.094 1 98.81 202 ARG A O 1
ATOM 1531 N N . VAL A 1 203 ? 15.172 8.562 8.047 1 98.94 203 VAL A N 1
ATOM 1532 C CA . VAL A 1 203 ? 14.969 8.766 9.477 1 98.94 203 VAL A CA 1
ATOM 1533 C C . VAL A 1 203 ? 15.188 7.445 10.219 1 98.94 203 VAL A C 1
ATOM 1535 O O . VAL A 1 203 ? 14.578 6.426 9.883 1 98.94 203 VAL A O 1
ATOM 1538 N N . ARG A 1 204 ? 16.125 7.406 11.133 1 98.69 204 ARG A N 1
ATOM 1539 C CA . ARG A 1 204 ? 16.359 6.242 11.984 1 98.69 204 ARG A CA 1
ATOM 1540 C C . ARG A 1 204 ? 15.453 6.258 13.203 1 98.69 204 ARG A C 1
ATOM 1542 O O . ARG A 1 204 ? 14.977 7.32 13.617 1 98.69 204 ARG A O 1
ATOM 1549 N N . ASP A 1 205 ? 15.164 5.07 13.766 1 98.5 205 ASP A N 1
ATOM 1550 C CA . ASP A 1 205 ? 14.414 5.02 15.016 1 98.5 205 ASP A CA 1
ATOM 1551 C C . ASP A 1 205 ? 15.109 5.828 16.109 1 98.5 205 ASP A C 1
ATOM 1553 O O . ASP A 1 205 ? 16.312 5.668 16.328 1 98.5 205 ASP A O 1
ATOM 1557 N N . GLY A 1 206 ? 14.336 6.746 16.688 1 97.94 206 GLY A N 1
ATOM 1558 C CA . GLY A 1 206 ? 14.891 7.5 17.812 1 97.94 206 GLY A CA 1
ATOM 1559 C C . GLY A 1 206 ? 15.5 8.82 17.391 1 97.94 206 GLY A C 1
ATOM 1560 O O . GLY A 1 206 ? 15.914 9.617 18.234 1 97.94 206 GLY A O 1
ATOM 1561 N N . ASP A 1 207 ? 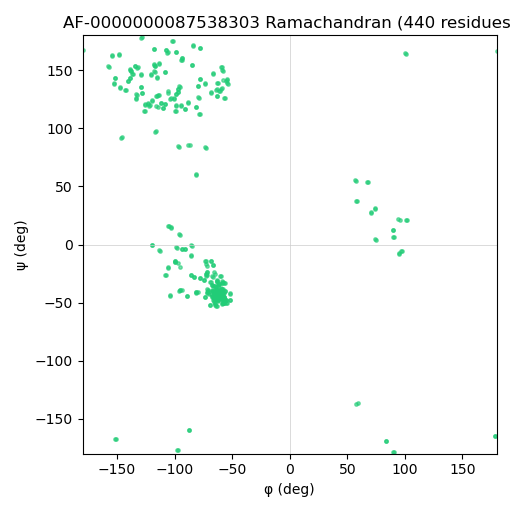15.602 9.07 16.109 1 98.62 207 ASP A N 1
ATOM 1562 C CA . ASP A 1 207 ? 16.109 10.367 15.664 1 98.62 207 ASP A CA 1
ATOM 1563 C C . ASP A 1 207 ? 15.312 11.516 16.281 1 98.62 207 ASP A C 1
ATOM 1565 O O . ASP A 1 207 ? 14.086 11.438 16.375 1 98.62 207 ASP A O 1
ATOM 1569 N N . ARG A 1 208 ? 15.93 12.633 16.672 1 98.31 208 ARG A N 1
ATOM 1570 C CA . ARG A 1 208 ? 15.266 13.797 17.25 1 98.31 208 ARG A CA 1
ATOM 1571 C C . ARG A 1 208 ? 15.344 14.992 16.297 1 98.31 208 ARG A C 1
ATOM 1573 O O . ARG A 1 208 ? 14.781 16.047 16.594 1 98.31 208 ARG A O 1
ATOM 1580 N N . GLU A 1 209 ? 16.062 14.773 15.242 1 98.44 209 GLU A N 1
ATOM 1581 C CA . GLU A 1 209 ? 16.203 15.781 14.195 1 98.44 209 GLU A CA 1
ATOM 1582 C C . GLU A 1 209 ? 16.125 15.156 12.812 1 98.44 209 GLU A C 1
ATOM 1584 O O . GLU A 1 209 ? 16.516 14.008 12.617 1 98.44 209 GLU A O 1
ATOM 1589 N N . LEU A 1 210 ? 15.633 15.906 11.922 1 98.75 210 LEU A N 1
ATOM 1590 C CA . LEU A 1 210 ? 15.594 15.477 10.531 1 98.75 210 LEU A CA 1
ATOM 1591 C C . LEU A 1 210 ? 16.875 15.859 9.805 1 98.75 210 LEU A C 1
ATOM 1593 O O . LEU A 1 210 ? 17.234 17.031 9.75 1 98.75 210 LEU A O 1
ATOM 1597 N N . GLU A 1 211 ? 17.578 14.891 9.258 1 98.12 211 GLU A N 1
ATOM 1598 C CA . GLU A 1 211 ? 18.812 15.148 8.531 1 98.12 211 GLU A CA 1
ATOM 1599 C C . GLU A 1 211 ? 18.547 15.477 7.07 1 98.12 211 GLU A C 1
ATOM 1601 O O . GLU A 1 211 ? 18.688 14.609 6.199 1 98.12 211 GLU A O 1
ATOM 1606 N N . VAL A 1 212 ? 18.281 16.703 6.82 1 98.19 212 VAL A N 1
ATOM 1607 C CA . VAL A 1 212 ? 18.062 17.25 5.484 1 98.19 212 VAL A CA 1
ATOM 1608 C C . VAL A 1 212 ? 18.469 18.719 5.461 1 98.19 212 VAL A C 1
ATOM 1610 O O . VAL A 1 212 ? 18.328 19.422 6.461 1 98.19 212 VAL A O 1
ATOM 1613 N N . ASP A 1 213 ? 19.031 19.141 4.375 1 97.75 213 ASP A N 1
ATOM 1614 C CA . ASP A 1 213 ? 19.359 20.547 4.227 1 97.75 213 ASP A CA 1
ATOM 1615 C C . ASP A 1 213 ? 18.109 21.422 4.34 1 97.75 213 ASP A C 1
ATOM 1617 O O . ASP A 1 213 ? 17.078 21.109 3.736 1 97.75 213 ASP A O 1
ATOM 1621 N N . LEU A 1 214 ? 18.234 22.5 5.121 1 97.88 214 LEU A N 1
ATOM 1622 C CA . LEU A 1 214 ? 17.078 23.359 5.383 1 97.88 214 LEU A CA 1
ATOM 1623 C C . LEU A 1 214 ? 16.547 23.953 4.09 1 97.88 214 LEU A C 1
ATOM 1625 O O . LEU A 1 214 ? 15.328 24.062 3.904 1 97.88 214 LEU A O 1
ATOM 1629 N N . GLU A 1 215 ? 17.453 24.328 3.211 1 97.31 215 GLU A N 1
ATOM 1630 C CA . GLU A 1 215 ? 17.016 24.953 1.962 1 97.31 215 GLU A CA 1
ATOM 1631 C C . GLU A 1 215 ? 16.312 23.938 1.06 1 97.31 215 GLU A C 1
ATOM 1633 O O . GLU A 1 215 ? 15.375 24.281 0.343 1 97.31 215 GLU A O 1
ATOM 1638 N N . VAL A 1 216 ? 16.719 22.719 1.119 1 97.06 216 VAL A N 1
ATOM 1639 C CA . VAL A 1 216 ? 16.062 21.641 0.376 1 97.06 216 VAL A CA 1
ATOM 1640 C C . VAL A 1 216 ? 14.648 21.438 0.914 1 97.06 216 VAL A C 1
ATOM 1642 O O . VAL A 1 216 ? 13.695 21.328 0.141 1 97.06 216 VAL A O 1
ATOM 1645 N N . LEU A 1 217 ? 14.578 21.406 2.197 1 98.06 217 LEU A N 1
ATOM 1646 C CA . LEU A 1 217 ? 13.281 21.219 2.84 1 98.06 217 LEU A CA 1
ATOM 1647 C C . LEU A 1 217 ? 12.336 22.359 2.482 1 98.06 217 LEU A C 1
ATOM 1649 O O . LEU A 1 217 ? 11.188 22.125 2.086 1 98.06 217 LEU A O 1
ATOM 1653 N N . LYS A 1 218 ? 12.797 23.594 2.533 1 97.38 218 LYS A N 1
ATOM 1654 C CA . LYS A 1 218 ? 11.984 24.781 2.264 1 97.38 218 LYS A CA 1
ATOM 1655 C C . LYS A 1 218 ? 11.484 24.781 0.823 1 97.38 218 LYS A C 1
ATOM 1657 O O . LYS A 1 218 ? 10.367 25.234 0.549 1 97.38 218 LYS A O 1
ATOM 1662 N N . ARG A 1 219 ? 12.25 24.234 -0.064 1 96.75 219 ARG A N 1
ATOM 1663 C CA . ARG A 1 219 ? 11.914 24.25 -1.484 1 96.75 219 ARG A CA 1
ATOM 1664 C C . ARG A 1 219 ? 10.758 23.297 -1.782 1 96.75 219 ARG A C 1
ATOM 1666 O O . ARG A 1 219 ? 10.117 23.406 -2.832 1 96.75 219 ARG A O 1
ATOM 1673 N N . LEU A 1 220 ? 10.523 22.406 -0.84 1 97.5 220 LEU A N 1
ATOM 1674 C CA . LEU A 1 220 ? 9.406 21.5 -1.043 1 97.5 220 LEU A CA 1
ATOM 1675 C C . LEU A 1 220 ? 8.078 22.219 -0.86 1 97.5 220 LEU A C 1
ATOM 1677 O O . LEU A 1 220 ? 7.039 21.75 -1.333 1 97.5 220 LEU A O 1
ATOM 1681 N N . TYR A 1 221 ? 8.156 23.312 -0.064 1 97.19 221 TYR A N 1
ATOM 1682 C CA . TYR A 1 221 ? 6.941 24.078 0.207 1 97.19 221 TYR A CA 1
ATOM 1683 C C . TYR A 1 221 ? 6.605 25 -0.959 1 97.19 221 TYR A C 1
ATOM 1685 O O . TYR A 1 221 ? 7.496 25.609 -1.555 1 97.19 221 TYR A O 1
ATOM 1693 N N . ASP A 1 222 ? 5.41 25 -1.552 1 83.56 222 ASP A N 1
ATOM 1694 C CA . ASP A 1 222 ? 4.957 25.859 -2.637 1 83.56 222 ASP A CA 1
ATOM 1695 C C . ASP A 1 222 ? 3.855 26.797 -2.164 1 83.56 222 ASP A C 1
ATOM 1697 O O . ASP A 1 222 ? 3.119 26.484 -1.228 1 83.56 222 ASP A O 1
ATOM 1701 N N . MET B 1 1 ? -8.883 -25.156 -23.516 1 76.69 1 MET B N 1
ATOM 1702 C CA . MET B 1 1 ? -7.527 -24.688 -23.266 1 76.69 1 MET B CA 1
ATOM 1703 C C . MET B 1 1 ? -7.367 -24.203 -21.828 1 76.69 1 MET B C 1
ATOM 1705 O O . MET B 1 1 ? -8.336 -23.766 -21.203 1 76.69 1 MET B O 1
ATOM 1709 N N . ALA B 1 2 ? -6.211 -24.469 -21.234 1 88.25 2 ALA B N 1
ATOM 1710 C CA . ALA B 1 2 ? -5.977 -24.172 -19.812 1 88.25 2 ALA B CA 1
ATOM 1711 C C . ALA B 1 2 ? -6.199 -22.688 -19.531 1 88.25 2 ALA B C 1
ATOM 1713 O O . ALA B 1 2 ? -5.98 -21.844 -20.406 1 88.25 2 ALA B O 1
ATOM 1714 N N . LYS B 1 3 ? -6.777 -22.453 -18.391 1 96.44 3 LYS B N 1
ATOM 1715 C CA . LYS B 1 3 ? -7.051 -21.094 -17.953 1 96.44 3 LYS B CA 1
ATOM 1716 C C . LYS B 1 3 ? -6.129 -20.688 -16.812 1 96.44 3 LYS B C 1
ATOM 1718 O O . LYS B 1 3 ? -5.645 -21.547 -16.062 1 96.44 3 LYS B O 1
ATOM 1723 N N . GLY B 1 4 ? -5.805 -19.422 -16.734 1 98.25 4 GLY B N 1
ATOM 1724 C CA . GLY B 1 4 ? -4.91 -18.953 -15.68 1 98.25 4 GLY B CA 1
ATOM 1725 C C . GLY B 1 4 ? -5.395 -17.688 -15.008 1 98.25 4 GLY B C 1
ATOM 1726 O O . GLY B 1 4 ? -6.164 -16.922 -15.594 1 98.25 4 GLY B O 1
ATOM 1727 N N . ILE B 1 5 ? -5.023 -17.469 -13.781 1 98.75 5 ILE B N 1
ATOM 1728 C CA . ILE B 1 5 ? -5.23 -16.219 -13.062 1 98.75 5 ILE B CA 1
ATOM 1729 C C . ILE B 1 5 ? -3.982 -15.875 -12.25 1 98.75 5 ILE B C 1
ATOM 1731 O O . ILE B 1 5 ? -3.287 -16.766 -11.766 1 98.75 5 ILE B O 1
ATOM 1735 N N . PHE B 1 6 ? -3.703 -14.633 -12.203 1 98.88 6 PHE B N 1
ATOM 1736 C CA . PHE B 1 6 ? -2.58 -14.156 -11.406 1 98.88 6 PHE B CA 1
ATOM 1737 C C . PHE B 1 6 ? -3.061 -13.586 -10.07 1 98.88 6 PHE B C 1
ATOM 1739 O O . PHE B 1 6 ? -3.908 -12.695 -10.039 1 98.88 6 PHE B O 1
ATOM 1746 N N . VAL B 1 7 ? -2.5 -14.094 -8.969 1 98.88 7 VAL B N 1
ATOM 1747 C CA . VAL B 1 7 ? -2.834 -13.633 -7.629 1 98.88 7 VAL B CA 1
ATOM 1748 C C . VAL B 1 7 ? -1.765 -12.656 -7.141 1 98.88 7 VAL B C 1
ATOM 1750 O O . VAL B 1 7 ? -0.609 -13.039 -6.945 1 98.88 7 VAL B O 1
ATOM 1753 N N . THR B 1 8 ? -2.156 -11.422 -6.949 1 98.88 8 THR B N 1
ATOM 1754 C CA . THR B 1 8 ? -1.277 -10.43 -6.34 1 98.88 8 THR B CA 1
ATOM 1755 C C . THR B 1 8 ? -1.814 -9.984 -4.98 1 98.88 8 THR B C 1
ATOM 1757 O O . THR B 1 8 ? -2.982 -10.219 -4.664 1 98.88 8 THR B O 1
ATOM 1760 N N . GLY B 1 9 ? -0.968 -9.523 -4.141 1 98.69 9 GLY B N 1
ATOM 1761 C CA . GLY B 1 9 ? -1.35 -8.898 -2.883 1 98.69 9 GLY B CA 1
ATOM 1762 C C . GLY B 1 9 ? -1.187 -7.391 -2.893 1 98.69 9 GLY B C 1
ATOM 1763 O O . GLY B 1 9 ? -0.523 -6.84 -3.773 1 98.69 9 GLY B O 1
ATOM 1764 N N . THR B 1 10 ? -1.793 -6.742 -1.907 1 98.75 10 THR B N 1
ATOM 1765 C CA . THR B 1 10 ? -1.575 -5.309 -1.741 1 98.75 10 THR B CA 1
ATOM 1766 C C . THR B 1 10 ? -0.182 -5.035 -1.182 1 98.75 10 THR B C 1
ATOM 1768 O O . THR B 1 10 ? 0.274 -3.891 -1.167 1 98.75 10 THR B O 1
ATOM 1771 N N . GLY B 1 11 ? 0.477 -5.957 -0.698 1 96.69 11 GLY B N 1
ATOM 1772 C CA . GLY B 1 11 ? 1.822 -5.875 -0.153 1 96.69 11 GLY B CA 1
ATOM 1773 C C . GLY B 1 11 ? 2.324 -7.195 0.402 1 96.69 11 GLY B C 1
ATOM 1774 O O . GLY B 1 11 ? 1.782 -8.258 0.082 1 96.69 11 GLY B O 1
ATOM 1775 N N . THR B 1 12 ? 3.367 -7.066 1.162 1 93.25 12 THR B N 1
ATOM 1776 C CA . THR B 1 12 ? 3.953 -8.227 1.819 1 93.25 12 THR B CA 1
ATOM 1777 C C . THR B 1 12 ? 3.137 -8.625 3.045 1 93.25 12 THR B C 1
ATOM 1779 O O . THR B 1 12 ? 2.533 -7.773 3.699 1 93.25 12 THR B O 1
ATOM 1782 N N . ASP B 1 13 ? 2.971 -9.922 3.34 1 93.75 13 ASP B N 1
ATOM 1783 C CA . ASP B 1 13 ? 2.447 -10.5 4.574 1 93.75 13 ASP B CA 1
ATOM 1784 C C . ASP B 1 13 ? 0.951 -10.234 4.715 1 93.75 13 ASP B C 1
ATOM 1786 O O . ASP B 1 13 ? 0.442 -10.094 5.828 1 93.75 13 ASP B O 1
ATOM 1790 N N . VAL B 1 14 ? 0.234 -10.078 3.586 1 97.69 14 VAL B N 1
ATOM 1791 C CA . VAL B 1 14 ? -1.205 -9.852 3.652 1 97.69 14 VAL B CA 1
ATOM 1792 C C . VAL B 1 14 ? -1.943 -11.188 3.594 1 97.69 14 VAL B C 1
ATOM 1794 O O . VAL B 1 14 ? -3.174 -11.227 3.674 1 97.69 14 VAL B O 1
ATOM 1797 N N . GLY B 1 15 ? -1.269 -12.266 3.434 1 98.06 15 GLY B N 1
ATOM 1798 C CA . GLY B 1 15 ? -1.873 -13.586 3.412 1 98.06 15 GLY B CA 1
ATOM 1799 C C . GLY B 1 15 ? -2.057 -14.141 2.012 1 98.06 15 GLY B C 1
ATOM 1800 O O . GLY B 1 15 ? -2.896 -15.016 1.787 1 98.06 15 GLY B O 1
ATOM 1801 N N . LYS B 1 16 ? -1.327 -13.641 1.094 1 98.31 16 LYS B N 1
ATOM 1802 C CA . LYS B 1 16 ? -1.413 -14.008 -0.315 1 98.31 16 LYS B CA 1
ATOM 1803 C C . LYS B 1 16 ? -1.245 -15.516 -0.497 1 98.31 16 LYS B C 1
ATOM 1805 O O . LYS B 1 16 ? -2.07 -16.156 -1.146 1 98.31 16 LYS B O 1
ATOM 1810 N N . THR B 1 17 ? -0.193 -16.094 0.095 1 98.56 17 THR B N 1
ATOM 1811 C CA . THR B 1 17 ? 0.101 -17.516 -0.054 1 98.56 17 THR B CA 1
ATOM 1812 C C . THR B 1 17 ? -0.997 -18.375 0.58 1 98.56 17 THR B C 1
ATOM 1814 O O . THR B 1 17 ? -1.445 -19.359 -0.01 1 98.56 17 THR B O 1
ATOM 1817 N N . TYR B 1 18 ? -1.429 -17.984 1.776 1 98.81 18 TYR B N 1
ATOM 1818 C CA . TYR B 1 18 ? -2.49 -18.688 2.488 1 98.81 18 TYR B CA 1
ATOM 1819 C C . TYR B 1 18 ? -3.764 -18.734 1.654 1 98.81 18 TYR B C 1
ATOM 1821 O O . TYR B 1 18 ? -4.344 -19.812 1.457 1 98.81 18 TYR B O 1
ATOM 1829 N N . VAL B 1 19 ? -4.164 -17.609 1.092 1 98.88 19 VAL B N 1
ATOM 1830 C CA . VAL B 1 19 ? -5.398 -17.516 0.319 1 98.88 19 VAL B CA 1
ATOM 1831 C C . VAL B 1 19 ? -5.234 -18.266 -1.005 1 98.88 19 VAL B C 1
ATOM 1833 O O . VAL B 1 19 ? -6.168 -18.922 -1.471 1 98.88 19 VAL B O 1
ATOM 1836 N N . THR B 1 20 ? -4.047 -18.172 -1.635 1 98.88 20 THR B N 1
ATOM 1837 C CA . THR B 1 20 ? -3.775 -18.922 -2.859 1 98.88 20 THR B CA 1
ATOM 1838 C C . THR B 1 20 ? -3.961 -20.406 -2.635 1 98.88 20 THR B C 1
ATOM 1840 O O . THR B 1 20 ? -4.551 -21.109 -3.471 1 98.88 20 THR B O 1
ATOM 1843 N N . ALA B 1 21 ? -3.486 -20.875 -1.494 1 98.88 21 ALA B N 1
ATOM 1844 C CA . ALA B 1 21 ? -3.645 -22.281 -1.162 1 98.88 21 ALA B CA 1
ATOM 1845 C C . ALA B 1 21 ? -5.121 -22.672 -1.092 1 98.88 21 ALA B C 1
ATOM 1847 O O . ALA B 1 21 ? -5.516 -23.719 -1.591 1 98.88 21 ALA B O 1
ATOM 1848 N N . LEU B 1 22 ? -5.914 -21.859 -0.471 1 98.94 22 LEU B N 1
ATOM 1849 C CA . LEU B 1 22 ? -7.344 -22.125 -0.354 1 98.94 22 LEU B CA 1
ATOM 1850 C C . LEU B 1 22 ? -8.016 -22.109 -1.726 1 98.94 22 LEU B C 1
ATOM 1852 O O . LEU B 1 22 ? -8.945 -22.891 -1.969 1 98.94 22 LEU B O 1
ATOM 1856 N N . ILE B 1 23 ? -7.57 -21.234 -2.65 1 98.94 23 ILE B N 1
ATOM 1857 C CA . ILE B 1 23 ? -8.102 -21.156 -4.008 1 98.94 23 ILE B CA 1
ATOM 1858 C C . ILE B 1 23 ? -7.824 -22.469 -4.746 1 98.94 23 ILE B C 1
ATOM 1860 O O . ILE B 1 23 ? -8.742 -23.094 -5.281 1 98.94 23 ILE B O 1
ATOM 1864 N N . VAL B 1 24 ? -6.551 -22.891 -4.75 1 98.88 24 VAL B N 1
ATOM 1865 C CA . VAL B 1 24 ? -6.152 -24.109 -5.457 1 98.88 24 VAL B CA 1
ATOM 1866 C C . VAL B 1 24 ? -6.84 -25.328 -4.828 1 98.88 24 VAL B C 1
ATOM 1868 O O . VAL B 1 24 ? -7.301 -26.219 -5.539 1 98.88 24 VAL B O 1
ATOM 1871 N N . LYS B 1 25 ? -6.934 -25.328 -3.521 1 98.88 25 LYS B N 1
ATOM 1872 C CA . LYS B 1 25 ? -7.602 -26.422 -2.809 1 98.88 25 LYS B CA 1
ATOM 1873 C C . LYS B 1 25 ? -9.055 -26.547 -3.244 1 98.88 25 LYS B C 1
ATOM 1875 O O . LYS B 1 25 ? -9.539 -27.656 -3.477 1 98.88 25 LYS B O 1
ATOM 1880 N N . LYS B 1 26 ? -9.727 -25.438 -3.324 1 98.81 26 LYS B N 1
ATOM 1881 C CA . LYS B 1 26 ? -11.133 -25.469 -3.703 1 98.81 26 LYS B CA 1
ATOM 1882 C C . LYS B 1 26 ? -11.32 -26.094 -5.086 1 98.81 26 LYS B C 1
ATOM 1884 O O . LYS B 1 26 ? -12.227 -26.891 -5.289 1 98.81 26 LYS B O 1
ATOM 1889 N N . LEU B 1 27 ? -10.516 -25.734 -6.016 1 98.56 27 LEU B N 1
ATOM 1890 C CA . LEU B 1 27 ? -10.562 -26.312 -7.352 1 98.56 27 LEU B CA 1
ATOM 1891 C C . LEU B 1 27 ? -10.273 -27.812 -7.305 1 98.56 27 LEU B C 1
ATOM 1893 O O . LEU B 1 27 ? -11.008 -28.609 -7.883 1 98.56 27 LEU B O 1
ATOM 1897 N N . ALA B 1 28 ? -9.219 -28.125 -6.598 1 98.44 28 ALA B N 1
ATOM 1898 C CA . ALA B 1 28 ? -8.812 -29.516 -6.504 1 98.44 28 ALA B CA 1
ATOM 1899 C C . ALA B 1 28 ? -9.898 -30.359 -5.844 1 98.44 28 ALA B C 1
ATOM 1901 O O . ALA B 1 28 ? -10.219 -31.453 -6.32 1 98.44 28 ALA B O 1
ATOM 1902 N N . ASP B 1 29 ? -10.43 -29.844 -4.762 1 98.25 29 ASP B N 1
ATOM 1903 C CA . ASP B 1 29 ? -11.492 -30.547 -4.035 1 98.25 29 ASP B CA 1
ATOM 1904 C C . ASP B 1 29 ? -12.711 -30.781 -4.922 1 98.25 29 ASP B C 1
ATOM 1906 O O . ASP B 1 29 ? -13.484 -31.719 -4.695 1 98.25 29 ASP B O 1
ATOM 1910 N N . ALA B 1 30 ? -12.906 -29.969 -5.883 1 98 30 ALA B N 1
ATOM 1911 C CA . ALA B 1 30 ? -14.039 -30.078 -6.805 1 98 30 ALA B CA 1
ATOM 1912 C C . ALA B 1 30 ? -13.727 -31.031 -7.945 1 98 30 ALA B C 1
ATOM 1914 O O . ALA B 1 30 ? -14.516 -31.172 -8.883 1 98 30 ALA B O 1
ATOM 1915 N N . GLY B 1 31 ? -12.516 -31.594 -7.949 1 97.5 31 GLY B N 1
ATOM 1916 C CA . GLY B 1 31 ? -12.133 -32.562 -8.961 1 97.5 31 GLY B CA 1
ATOM 1917 C C . GLY B 1 31 ? -11.5 -31.953 -10.188 1 97.5 31 GLY B C 1
ATOM 1918 O O . GLY B 1 31 ? -11.297 -32.625 -11.203 1 97.5 31 GLY B O 1
ATOM 1919 N N . ILE B 1 32 ? -11.289 -30.719 -10.102 1 96.88 32 ILE B N 1
ATOM 1920 C CA . ILE B 1 32 ? -10.641 -30.016 -11.203 1 96.88 32 ILE B CA 1
ATOM 1921 C C . ILE B 1 32 ? -9.133 -30.25 -11.148 1 96.88 32 ILE B C 1
ATOM 1923 O O . ILE B 1 32 ? -8.531 -30.219 -10.07 1 96.88 32 ILE B O 1
ATOM 1927 N N . HIS B 1 33 ? -8.562 -30.516 -12.289 1 97.25 33 HIS B N 1
ATOM 1928 C CA . HIS B 1 33 ? -7.109 -30.625 -12.375 1 97.25 33 HIS B CA 1
ATOM 1929 C C . HIS B 1 33 ? -6.453 -29.25 -12.273 1 97.25 33 HIS B C 1
ATOM 1931 O O . HIS B 1 33 ? -6.07 -28.656 -13.281 1 97.25 33 HIS B O 1
ATOM 1937 N N . ALA B 1 34 ? -6.258 -28.812 -11.062 1 98 34 ALA B N 1
ATOM 1938 C CA . ALA B 1 34 ? -5.746 -27.469 -10.766 1 98 34 ALA B CA 1
ATOM 1939 C C . ALA B 1 34 ? -4.234 -27.5 -10.547 1 98 34 ALA B C 1
ATOM 1941 O O . ALA B 1 34 ? -3.705 -28.422 -9.93 1 98 34 ALA B O 1
ATOM 1942 N N . GLY B 1 35 ? -3.539 -26.547 -11.109 1 98.25 35 GLY B N 1
ATOM 1943 C CA . GLY B 1 35 ? -2.107 -26.375 -10.922 1 98.25 35 GLY B CA 1
ATOM 1944 C C . GLY B 1 35 ? -1.75 -25.047 -10.273 1 98.25 35 GLY B C 1
ATOM 1945 O O . GLY B 1 35 ? -2.611 -24.188 -10.094 1 98.25 35 GLY B O 1
ATOM 1946 N N . TYR B 1 36 ? -0.533 -24.953 -9.867 1 98.81 36 TYR B N 1
ATOM 1947 C CA . TYR B 1 36 ? 0.07 -23.781 -9.234 1 98.81 36 TYR B CA 1
ATOM 1948 C C . TYR B 1 36 ? 1.383 -23.406 -9.914 1 98.81 36 TYR B C 1
ATOM 1950 O O . TYR B 1 36 ? 2.113 -24.281 -10.391 1 98.81 36 TYR B O 1
ATOM 1958 N N . TYR B 1 37 ? 1.649 -22.078 -9.945 1 98.81 37 TYR B N 1
ATOM 1959 C CA . TYR B 1 37 ? 2.928 -21.641 -10.492 1 98.81 37 TYR B CA 1
ATOM 1960 C C . TYR B 1 37 ? 3.357 -20.312 -9.883 1 98.81 37 TYR B C 1
ATOM 1962 O O . TYR B 1 37 ? 2.527 -19.422 -9.656 1 98.81 37 TYR B O 1
ATOM 1970 N N . LYS B 1 38 ? 4.602 -20.125 -9.555 1 98.75 38 LYS B N 1
ATOM 1971 C CA . LYS B 1 38 ? 5.254 -18.891 -9.117 1 98.75 38 LYS B CA 1
ATOM 1972 C C . LYS B 1 38 ? 6.578 -18.672 -9.844 1 98.75 38 LYS B C 1
ATOM 1974 O O . LYS B 1 38 ? 7.441 -19.562 -9.836 1 98.75 38 LYS B O 1
ATOM 1979 N N . ALA B 1 39 ? 6.711 -17.531 -10.461 1 98.69 39 ALA B N 1
ATOM 1980 C CA . ALA B 1 39 ? 7.891 -17.297 -11.281 1 98.69 39 ALA B CA 1
ATOM 1981 C C . ALA B 1 39 ? 9.156 -17.266 -10.438 1 98.69 39 ALA B C 1
ATOM 1983 O O . ALA B 1 39 ? 10.125 -17.969 -10.734 1 98.69 39 ALA B O 1
ATOM 1984 N N . ALA B 1 40 ? 9.148 -16.5 -9.406 1 98.56 40 ALA B N 1
ATOM 1985 C CA . ALA B 1 40 ? 10.32 -16.328 -8.555 1 98.56 40 ALA B CA 1
ATOM 1986 C C . ALA B 1 40 ? 9.914 -16.203 -7.09 1 98.56 40 ALA B C 1
ATOM 1988 O O . ALA B 1 40 ? 8.992 -15.461 -6.758 1 98.56 40 ALA B O 1
ATOM 1989 N N . LEU B 1 41 ? 10.609 -16.953 -6.277 1 97.81 41 LEU B N 1
ATOM 1990 C CA . LEU B 1 41 ? 10.375 -17 -4.84 1 97.81 41 LEU B CA 1
ATOM 1991 C C . LEU B 1 41 ? 11.672 -16.781 -4.07 1 97.81 41 LEU B C 1
ATOM 1993 O O . LEU B 1 41 ? 12.711 -17.344 -4.414 1 97.81 41 LEU B O 1
ATOM 1997 N N . SER B 1 42 ? 11.586 -15.867 -3.113 1 97.88 42 SER B N 1
ATOM 1998 C CA . SER B 1 42 ? 12.734 -15.609 -2.248 1 97.88 42 SER B CA 1
ATOM 1999 C C . SER B 1 42 ? 12.414 -15.945 -0.795 1 97.88 42 SER B C 1
ATOM 2001 O O . SER B 1 42 ? 11.25 -15.984 -0.401 1 97.88 42 SER B O 1
ATOM 2003 N N . GLY B 1 43 ? 13.445 -16.281 -0.03 1 97.06 43 GLY B N 1
ATOM 2004 C CA . GLY B 1 43 ? 13.297 -16.422 1.409 1 97.06 43 GLY B CA 1
ATOM 2005 C C . GLY B 1 43 ? 13.047 -17.859 1.843 1 97.06 43 GLY B C 1
ATOM 2006 O O . GLY B 1 43 ? 12.414 -18.094 2.871 1 97.06 43 GLY B O 1
ATOM 2007 N N . ALA B 1 44 ? 13.406 -18.812 1.024 1 98 44 ALA B N 1
ATOM 2008 C CA . ALA B 1 44 ? 13.234 -20.219 1.398 1 98 44 ALA B CA 1
ATOM 2009 C C . ALA B 1 44 ? 14.461 -21.031 1.028 1 98 44 ALA B C 1
ATOM 2011 O O . ALA B 1 44 ? 15.086 -20.797 -0.007 1 98 44 ALA B O 1
ATOM 2012 N N . GLU B 1 45 ? 14.758 -22.047 1.834 1 97.5 45 GLU B N 1
ATOM 2013 C CA . GLU B 1 45 ? 15.914 -22.906 1.603 1 97.5 45 GLU B CA 1
ATOM 2014 C C . GLU B 1 45 ? 15.602 -24 0.585 1 97.5 45 GLU B C 1
ATOM 2016 O O . GLU B 1 45 ? 16.5 -24.5 -0.099 1 97.5 45 GLU B O 1
ATOM 2021 N N . SER B 1 46 ? 14.336 -24.359 0.537 1 97.88 46 SER B N 1
ATOM 2022 C CA . SER B 1 46 ? 13.883 -25.422 -0.35 1 97.88 46 SER B CA 1
ATOM 2023 C C . SER B 1 46 ? 12.453 -25.156 -0.831 1 97.88 46 SER B C 1
ATOM 2025 O O . SER B 1 46 ? 11.75 -24.312 -0.282 1 97.88 46 SER B O 1
ATOM 2027 N N . ILE B 1 47 ? 12.055 -25.859 -1.871 1 97.75 47 ILE B N 1
ATOM 2028 C CA . ILE B 1 47 ? 10.695 -25.734 -2.391 1 97.75 47 ILE B CA 1
ATOM 2029 C C . ILE B 1 47 ? 9.688 -26.141 -1.315 1 97.75 47 ILE B C 1
ATOM 2031 O O . ILE B 1 47 ? 8.672 -25.469 -1.116 1 97.75 47 ILE B O 1
ATOM 2035 N N . GLU B 1 48 ? 9.984 -27.172 -0.56 1 96.25 48 GLU B N 1
ATOM 2036 C CA . GLU B 1 48 ? 9.102 -27.719 0.473 1 96.25 48 GLU B CA 1
ATOM 2037 C C . GLU B 1 48 ? 8.836 -26.672 1.562 1 96.25 48 GLU B C 1
ATOM 2039 O O . GLU B 1 48 ? 7.727 -26.594 2.098 1 96.25 48 GLU B O 1
ATOM 2044 N N . GLU B 1 49 ? 9.781 -25.859 1.848 1 96.5 49 GLU B N 1
ATOM 2045 C CA . GLU B 1 49 ? 9.688 -24.875 2.932 1 96.5 49 GLU B CA 1
ATOM 2046 C C . GLU B 1 49 ? 9.234 -23.516 2.412 1 96.5 49 GLU B C 1
ATOM 2048 O O . GLU B 1 49 ? 9.227 -22.531 3.158 1 96.5 49 GLU B O 1
ATOM 2053 N N . SER B 1 50 ? 8.867 -23.516 1.191 1 97.75 50 SER B N 1
ATOM 2054 C CA . SER B 1 50 ? 8.539 -22.266 0.531 1 97.75 50 SER B CA 1
ATOM 2055 C C . SER B 1 50 ? 7.027 -22.062 0.43 1 97.75 50 SER B C 1
ATOM 2057 O O . SER B 1 50 ? 6.258 -22.953 0.807 1 97.75 50 SER B O 1
ATOM 2059 N N . ASP B 1 51 ? 6.629 -20.844 -0.09 1 97.5 51 ASP B N 1
ATOM 2060 C CA . ASP B 1 51 ? 5.242 -20.562 -0.444 1 97.5 51 ASP B CA 1
ATOM 2061 C C . ASP B 1 51 ? 4.672 -21.656 -1.355 1 97.5 51 ASP B C 1
ATOM 2063 O O . ASP B 1 51 ? 3.541 -22.094 -1.162 1 97.5 51 ASP B O 1
ATOM 2067 N N . ALA B 1 52 ? 5.469 -22.078 -2.307 1 98.38 52 ALA B N 1
ATOM 2068 C CA . ALA B 1 52 ? 5.027 -23.078 -3.273 1 98.38 52 ALA B CA 1
ATOM 2069 C C . ALA B 1 52 ? 4.754 -24.422 -2.592 1 98.38 52 ALA B C 1
ATOM 2071 O O . ALA B 1 52 ? 3.738 -25.062 -2.861 1 98.38 52 ALA B O 1
ATOM 2072 N N . GLY B 1 53 ? 5.688 -24.797 -1.723 1 98.44 53 GLY B N 1
ATOM 2073 C CA . GLY B 1 53 ? 5.48 -26.016 -0.963 1 98.44 53 GLY B CA 1
ATOM 2074 C C . GLY B 1 53 ? 4.258 -25.969 -0.07 1 98.44 53 GLY B C 1
ATOM 2075 O O . GLY B 1 53 ? 3.527 -26.953 0.051 1 98.44 53 GLY B O 1
ATOM 2076 N N . TYR B 1 54 ? 4.051 -24.859 0.562 1 98.56 54 TYR B N 1
ATOM 2077 C CA . TYR B 1 54 ? 2.881 -24.656 1.407 1 98.56 54 TYR B CA 1
ATOM 2078 C C . TYR B 1 54 ? 1.593 -24.828 0.611 1 98.56 54 TYR B C 1
ATOM 2080 O O . TYR B 1 54 ? 0.695 -25.562 1.032 1 98.56 54 TYR B O 1
ATOM 2088 N N . VAL B 1 55 ? 1.515 -24.203 -0.598 1 98.81 55 VAL B N 1
ATOM 2089 C CA . VAL B 1 55 ? 0.313 -24.281 -1.422 1 98.81 55 VAL B CA 1
ATOM 2090 C C . VAL B 1 55 ? 0.072 -25.719 -1.854 1 98.81 55 VAL B C 1
ATOM 2092 O O . VAL B 1 55 ? -1.049 -26.234 -1.754 1 98.81 55 VAL B O 1
ATOM 2095 N N . LYS B 1 56 ? 1.139 -26.406 -2.334 1 98.75 56 LYS B N 1
ATOM 2096 C CA . LYS B 1 56 ? 1.024 -27.797 -2.76 1 98.75 56 LYS B CA 1
ATOM 2097 C C . LYS B 1 56 ? 0.462 -28.672 -1.642 1 98.75 56 LYS B C 1
ATOM 2099 O O . LYS B 1 56 ? -0.481 -29.438 -1.857 1 98.75 56 LYS B O 1
ATOM 2104 N N . LYS B 1 57 ? 1.025 -28.516 -0.483 1 98.38 57 LYS B N 1
ATOM 2105 C CA . LYS B 1 57 ? 0.649 -29.328 0.669 1 98.38 57 LYS B CA 1
ATOM 2106 C C . LYS B 1 57 ? -0.796 -29.062 1.081 1 98.38 57 LYS B C 1
ATOM 2108 O O . LYS B 1 57 ? -1.588 -30 1.224 1 98.38 57 LYS B O 1
ATOM 2113 N N . ILE B 1 58 ? -1.18 -27.828 1.273 1 98.44 58 ILE B N 1
ATOM 2114 C CA . ILE B 1 58 ? -2.496 -27.453 1.777 1 98.44 58 ILE B CA 1
ATOM 2115 C C . ILE B 1 58 ? -3.561 -27.781 0.734 1 98.44 58 ILE B C 1
ATOM 2117 O O . ILE B 1 58 ? -4.648 -28.25 1.076 1 98.44 58 ILE B O 1
ATOM 2121 N N . ALA B 1 59 ? -3.266 -27.484 -0.571 1 98.25 59 ALA B N 1
ATOM 2122 C CA . ALA B 1 59 ? -4.219 -27.719 -1.651 1 98.25 59 ALA B CA 1
ATOM 2123 C C . ALA B 1 59 ? -4.367 -29.219 -1.929 1 98.25 59 ALA B C 1
ATOM 2125 O O . ALA B 1 59 ? -5.344 -29.641 -2.555 1 98.25 59 ALA B O 1
ATOM 2126 N N . GLY B 1 60 ? -3.324 -30.016 -1.564 1 97.38 60 GLY B N 1
ATOM 2127 C CA . GLY B 1 60 ? -3.367 -31.453 -1.78 1 97.38 60 GLY B CA 1
ATOM 2128 C C . GLY B 1 60 ? -3.182 -31.844 -3.234 1 97.38 60 GLY B C 1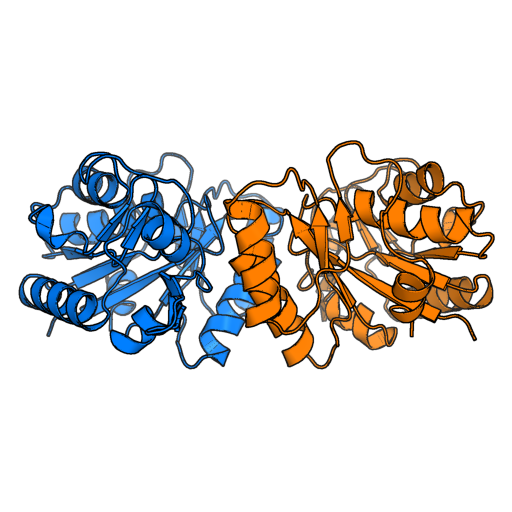
ATOM 2129 O O . GLY B 1 60 ? -3.758 -32.844 -3.695 1 97.38 60 GLY B O 1
ATOM 2130 N N . ILE B 1 61 ? -2.414 -31.047 -3.963 1 96.81 61 ILE B N 1
ATOM 2131 C CA . ILE B 1 61 ? -2.217 -31.375 -5.371 1 96.81 61 ILE B CA 1
ATOM 2132 C C . ILE B 1 61 ? -0.947 -32.188 -5.535 1 96.81 61 ILE B C 1
ATOM 2134 O O . ILE B 1 61 ? -0.062 -32.156 -4.676 1 96.81 61 ILE B O 1
ATOM 2138 N N . THR B 1 62 ? -0.863 -32.938 -6.672 1 94.56 62 THR B N 1
ATOM 2139 C CA . THR B 1 62 ? 0.242 -33.844 -6.887 1 94.56 62 THR B CA 1
ATOM 2140 C C . THR B 1 62 ? 1.232 -33.281 -7.902 1 94.56 62 THR B C 1
ATOM 2142 O O . THR B 1 62 ? 2.01 -34.031 -8.5 1 94.56 62 THR B O 1
ATOM 2145 N N . GLN B 1 63 ? 1.149 -32.062 -8.164 1 97.38 63 GLN B N 1
ATOM 2146 C CA . GLN B 1 63 ? 2.041 -31.391 -9.109 1 97.38 63 GLN B CA 1
ATOM 2147 C C . GLN B 1 63 ? 3.504 -31.625 -8.734 1 97.38 63 GLN B C 1
ATOM 2149 O O . GLN B 1 63 ? 3.863 -31.609 -7.555 1 97.38 63 GLN B O 1
ATOM 2154 N N . GLU B 1 64 ? 4.395 -31.875 -9.711 1 97.38 64 GLU B N 1
ATOM 2155 C CA . GLU B 1 64 ? 5.824 -32.031 -9.469 1 97.38 64 GLU B CA 1
ATOM 2156 C C . GLU B 1 64 ? 6.445 -30.766 -8.906 1 97.38 64 GLU B C 1
ATOM 2158 O O . GLU B 1 64 ? 6.164 -29.672 -9.391 1 97.38 64 GLU B O 1
ATOM 2163 N N . ASP B 1 65 ? 7.336 -30.906 -7.934 1 97.12 65 ASP B N 1
ATOM 2164 C CA . ASP B 1 65 ? 7.922 -29.766 -7.238 1 97.12 65 ASP B CA 1
ATOM 2165 C C . ASP B 1 65 ? 8.664 -28.844 -8.211 1 97.12 65 ASP B C 1
ATOM 2167 O O . ASP B 1 65 ? 8.578 -27.625 -8.102 1 97.12 65 ASP B O 1
ATOM 2171 N N . SER B 1 66 ? 9.32 -29.453 -9.164 1 95.19 66 SER B N 1
ATOM 2172 C CA . SER B 1 66 ? 10.141 -28.688 -10.094 1 95.19 66 SER B CA 1
ATOM 2173 C C . SER B 1 66 ? 9.273 -27.828 -11.008 1 95.19 66 SER B C 1
ATOM 2175 O O . SER B 1 66 ? 9.781 -26.922 -11.664 1 95.19 66 SER B O 1
ATOM 2177 N N . SER B 1 67 ? 8 -28.109 -11.039 1 97.81 67 SER B N 1
ATOM 2178 C CA . SER B 1 67 ? 7.113 -27.359 -11.922 1 97.81 67 SER B CA 1
ATOM 2179 C C . SER B 1 67 ? 6.387 -26.25 -11.172 1 97.81 67 SER B C 1
ATOM 2181 O O . SER B 1 67 ? 5.664 -25.453 -11.773 1 97.81 67 SER B O 1
ATOM 2183 N N . LEU B 1 68 ? 6.586 -26.125 -9.828 1 98.56 68 LEU B N 1
ATOM 2184 C CA . LEU B 1 68 ? 5.848 -25.172 -9 1 98.56 68 LEU B CA 1
ATOM 2185 C C . LEU B 1 68 ? 6.402 -23.766 -9.164 1 98.56 68 LEU B C 1
ATOM 2187 O O . LEU B 1 68 ? 5.691 -22.781 -8.938 1 98.56 68 LEU B O 1
ATOM 2191 N N . LEU B 1 69 ? 7.719 -23.719 -9.477 1 97.81 69 LEU B N 1
ATOM 2192 C CA . LEU B 1 69 ? 8.352 -22.406 -9.633 1 97.81 69 LEU B CA 1
ATOM 2193 C C . LEU B 1 69 ? 9.57 -22.5 -10.547 1 97.81 69 LEU B C 1
ATOM 2195 O O . LEU B 1 69 ? 10.094 -23.594 -10.766 1 97.81 69 LEU B O 1
ATOM 2199 N N . SER B 1 70 ? 9.961 -21.312 -11.016 1 98.5 70 SER B N 1
ATOM 2200 C CA . SER B 1 70 ? 11.133 -21.281 -11.891 1 98.5 70 SER B CA 1
ATOM 2201 C C . SER B 1 70 ? 12.398 -20.953 -11.102 1 98.5 70 SER B C 1
ATOM 2203 O O . SER B 1 70 ? 13.453 -21.531 -11.344 1 98.5 70 SER B O 1
ATOM 2205 N N . TYR B 1 71 ? 12.281 -20.031 -10.164 1 98.75 71 TYR B N 1
ATOM 2206 C CA . TYR B 1 71 ? 13.461 -19.531 -9.461 1 98.75 71 TYR B CA 1
ATOM 2207 C C . TYR B 1 71 ? 13.234 -19.5 -7.957 1 98.75 71 TYR B C 1
ATOM 2209 O O . TYR B 1 71 ? 12.234 -18.969 -7.484 1 98.75 71 TYR B O 1
ATOM 2217 N N . LEU B 1 72 ? 14.133 -20.078 -7.211 1 98.56 72 LEU B N 1
ATOM 2218 C CA . LEU B 1 72 ? 14.125 -20.094 -5.75 1 98.56 72 LEU B CA 1
ATOM 2219 C C . LEU B 1 72 ? 15.375 -19.422 -5.195 1 98.56 72 LEU B C 1
ATOM 2221 O O . LEU B 1 72 ? 16.5 -19.766 -5.574 1 98.56 72 LEU B O 1
ATOM 2225 N N . TYR B 1 73 ? 15.172 -18.438 -4.363 1 98.62 73 TYR B N 1
ATOM 2226 C CA . TYR B 1 73 ? 16.266 -17.75 -3.693 1 98.62 73 TYR B CA 1
ATOM 2227 C C . TYR B 1 73 ? 16.172 -17.906 -2.182 1 98.62 73 TYR B C 1
ATOM 2229 O O . TYR B 1 73 ? 15.07 -18 -1.63 1 98.62 73 TYR B O 1
ATOM 2237 N N . LYS B 1 74 ? 17.266 -17.812 -1.487 1 98.19 74 LYS B N 1
ATOM 2238 C CA . LYS B 1 74 ? 17.328 -18.047 -0.047 1 98.19 74 LYS B CA 1
ATOM 2239 C C . LYS B 1 74 ? 17.062 -16.766 0.728 1 98.19 74 LYS B C 1
ATOM 2241 O O . LYS B 1 74 ? 16.375 -16.781 1.746 1 98.19 74 LYS B O 1
ATOM 2246 N N . ASN B 1 75 ? 17.656 -15.625 0.322 1 97.25 75 ASN B N 1
ATOM 2247 C CA . ASN B 1 75 ? 17.547 -14.367 1.04 1 97.25 75 ASN B CA 1
ATOM 2248 C C . ASN B 1 75 ? 16.125 -13.805 0.961 1 97.25 75 ASN B C 1
ATOM 2250 O O . ASN B 1 75 ? 15.555 -13.688 -0.126 1 97.25 75 ASN B O 1
ATOM 2254 N N . ALA B 1 76 ? 15.57 -13.438 2.066 1 95.88 76 ALA B N 1
ATOM 2255 C CA . ALA B 1 76 ? 14.195 -12.953 2.154 1 95.88 76 ALA B CA 1
ATOM 2256 C C . ALA B 1 76 ? 14.109 -11.484 1.764 1 95.88 76 ALA B C 1
ATOM 2258 O O . ALA B 1 76 ? 13.766 -10.633 2.588 1 95.88 76 ALA B O 1
ATOM 2259 N N . VAL B 1 77 ? 14.477 -11.133 0.578 1 97.62 77 VAL B N 1
ATOM 2260 C CA . VAL B 1 77 ? 14.398 -9.828 -0.074 1 97.62 77 VAL B CA 1
ATOM 2261 C C . VAL B 1 77 ? 13.719 -9.969 -1.434 1 97.62 77 VAL B C 1
ATOM 2263 O O . VAL B 1 77 ? 13.297 -11.062 -1.812 1 97.62 77 VAL B O 1
ATOM 2266 N N . SER B 1 78 ? 13.531 -8.875 -2.154 1 98.06 78 SER B N 1
ATOM 2267 C CA . SER B 1 78 ? 12.938 -8.953 -3.488 1 98.06 78 SER B CA 1
ATOM 2268 C C . SER B 1 78 ? 13.766 -9.844 -4.41 1 98.06 78 SER B C 1
ATOM 2270 O O . SER B 1 78 ? 14.992 -9.883 -4.305 1 98.06 78 SER B O 1
ATOM 2272 N N . PRO B 1 79 ? 13.102 -10.5 -5.375 1 98.62 79 PRO B N 1
ATOM 2273 C CA . PRO B 1 79 ? 13.812 -11.461 -6.219 1 98.62 79 PRO B CA 1
ATOM 2274 C C . PRO B 1 79 ? 14.992 -10.836 -6.961 1 98.62 79 PRO B C 1
ATOM 2276 O O . PRO B 1 79 ? 16.031 -11.477 -7.105 1 98.62 79 PRO B O 1
ATOM 2279 N N . HIS B 1 80 ? 14.852 -9.602 -7.438 1 98.81 80 HIS B N 1
ATOM 2280 C CA . HIS B 1 80 ? 15.953 -8.969 -8.156 1 98.81 80 HIS B CA 1
ATOM 2281 C C . HIS B 1 80 ? 17.188 -8.836 -7.27 1 98.81 80 HIS B C 1
ATOM 2283 O O . HIS B 1 80 ? 18.312 -9.117 -7.707 1 98.81 80 HIS B O 1
ATOM 2289 N N . LEU B 1 81 ? 16.984 -8.414 -6.023 1 98.62 81 LEU B N 1
ATOM 2290 C CA . LEU B 1 81 ? 18.094 -8.242 -5.09 1 98.62 81 LEU B CA 1
ATOM 2291 C C . LEU B 1 81 ? 18.656 -9.594 -4.668 1 98.62 81 LEU B C 1
ATOM 2293 O O . LEU B 1 81 ? 19.875 -9.758 -4.562 1 98.62 81 LEU B O 1
ATOM 2297 N N . ALA B 1 82 ? 17.766 -10.578 -4.418 1 98.56 82 ALA B N 1
ATOM 2298 C CA . ALA B 1 82 ? 18.219 -11.922 -4.09 1 98.56 82 ALA B CA 1
ATOM 2299 C C . ALA B 1 82 ? 19.094 -12.5 -5.199 1 98.56 82 ALA B C 1
ATOM 2301 O O . ALA B 1 82 ? 20.125 -13.117 -4.926 1 98.56 82 ALA B O 1
ATOM 2302 N N . ALA B 1 83 ? 18.656 -12.289 -6.445 1 98.31 83 ALA B N 1
ATOM 2303 C CA . ALA B 1 83 ? 19.406 -12.773 -7.598 1 98.31 83 ALA B CA 1
ATOM 2304 C C . ALA B 1 83 ? 20.781 -12.109 -7.668 1 98.31 83 ALA B C 1
ATOM 2306 O O . ALA B 1 83 ? 21.766 -12.742 -8.062 1 98.31 83 ALA B O 1
ATOM 2307 N N . ARG B 1 84 ? 20.812 -10.805 -7.348 1 97.5 84 ARG B N 1
ATOM 2308 C CA . ARG B 1 84 ? 22.078 -10.094 -7.336 1 97.5 84 ARG B CA 1
ATOM 2309 C C . ARG B 1 84 ? 23.031 -10.68 -6.301 1 97.5 84 ARG B C 1
ATOM 2311 O O . ARG B 1 84 ? 24.25 -10.75 -6.531 1 97.5 84 ARG B O 1
ATOM 2318 N N . ILE B 1 85 ? 22.531 -11.141 -5.168 1 97.38 85 ILE B N 1
ATOM 2319 C CA . ILE B 1 85 ? 23.312 -11.664 -4.055 1 97.38 85 ILE B CA 1
ATOM 2320 C C . ILE B 1 85 ? 23.703 -13.117 -4.34 1 97.38 85 ILE B C 1
ATOM 2322 O O . ILE B 1 85 ? 24.859 -13.508 -4.121 1 97.38 85 ILE B O 1
ATOM 2326 N N . GLU B 1 86 ? 22.781 -13.93 -4.914 1 97.81 86 GLU B N 1
ATOM 2327 C CA . GLU B 1 86 ? 22.922 -15.383 -4.98 1 97.81 86 GLU B CA 1
ATOM 2328 C C . GLU B 1 86 ? 23.281 -15.836 -6.395 1 97.81 86 GLU B C 1
ATOM 2330 O O . GLU B 1 86 ? 23.719 -16.969 -6.594 1 97.81 86 GLU B O 1
ATOM 2335 N N . GLY B 1 87 ? 23 -14.953 -7.328 1 97.88 87 GLY B N 1
ATOM 2336 C CA . GLY B 1 87 ? 23.125 -15.352 -8.719 1 97.88 87 GLY B CA 1
ATOM 2337 C C . GLY B 1 87 ? 21.844 -15.945 -9.289 1 97.88 87 GLY B C 1
ATOM 2338 O O . GLY B 1 87 ? 20.781 -15.828 -8.688 1 97.88 87 GLY B O 1
ATOM 2339 N N . ASN B 1 88 ? 21.922 -16.391 -10.648 1 97.94 88 ASN B N 1
ATOM 2340 C CA . ASN B 1 88 ? 20.828 -17.062 -11.344 1 97.94 88 ASN B CA 1
ATOM 2341 C C . ASN B 1 88 ? 19.656 -16.109 -11.57 1 97.94 88 ASN B C 1
ATOM 2343 O O . ASN B 1 88 ? 18.531 -16.406 -11.156 1 97.94 88 ASN B O 1
ATOM 2347 N N . PRO B 1 89 ? 19.922 -15.008 -12.156 1 98.62 89 PRO B N 1
ATOM 2348 C CA . PRO B 1 89 ? 18.844 -14.039 -12.391 1 98.62 89 PRO B CA 1
ATOM 2349 C C . PRO B 1 89 ? 17.719 -14.602 -13.242 1 98.62 89 PRO B C 1
ATOM 2351 O O . PRO B 1 89 ? 17.953 -15.453 -14.102 1 98.62 89 PRO B O 1
ATOM 2354 N N . VAL B 1 90 ? 16.562 -14.117 -13.086 1 98.69 90 VAL B N 1
ATOM 2355 C CA . VAL B 1 90 ? 15.359 -14.562 -13.773 1 98.69 90 VAL B CA 1
ATOM 2356 C C . VAL B 1 90 ? 15.5 -14.328 -15.273 1 98.69 90 VAL B C 1
ATOM 2358 O O . VAL B 1 90 ? 15.953 -13.258 -15.695 1 98.69 90 VAL B O 1
ATOM 2361 N N . ASP B 1 91 ? 15.172 -15.258 -16.016 1 98.44 91 ASP B N 1
ATOM 2362 C CA . ASP B 1 91 ? 15.039 -15.18 -17.469 1 98.44 91 ASP B CA 1
ATOM 2363 C C . ASP B 1 91 ? 13.578 -15.289 -17.891 1 98.44 91 ASP B C 1
ATOM 2365 O O . ASP B 1 91 ? 12.945 -16.328 -17.688 1 98.44 91 ASP B O 1
ATOM 2369 N N . PRO B 1 92 ? 13.094 -14.234 -18.516 1 97.56 92 PRO B N 1
ATOM 2370 C CA . PRO B 1 92 ? 11.672 -14.25 -18.891 1 97.56 92 PRO B CA 1
ATOM 2371 C C . PRO B 1 92 ? 11.312 -15.422 -19.797 1 97.56 92 PRO B C 1
ATOM 2373 O O . PRO B 1 92 ? 10.195 -15.938 -19.734 1 97.56 92 PRO B O 1
ATOM 2376 N N . GLU B 1 93 ? 12.203 -15.859 -20.625 1 98.06 93 GLU B N 1
ATOM 2377 C CA . GLU B 1 93 ? 11.922 -16.984 -21.516 1 98.06 93 GLU B CA 1
ATOM 2378 C C . GLU B 1 93 ? 11.75 -18.281 -20.734 1 98.06 93 GLU B C 1
ATOM 2380 O O . GLU B 1 93 ? 10.922 -19.125 -21.094 1 98.06 93 GLU B O 1
ATOM 2385 N N . THR B 1 94 ? 12.586 -18.406 -19.75 1 98.62 94 THR B N 1
ATOM 2386 C CA . THR B 1 94 ? 12.453 -19.578 -18.875 1 98.62 94 THR B CA 1
ATOM 2387 C C . THR B 1 94 ? 11.109 -19.562 -18.156 1 98.62 94 THR B C 1
ATOM 2389 O O . THR B 1 94 ? 10.43 -20.578 -18.078 1 98.62 94 THR B O 1
ATOM 2392 N N . VAL B 1 95 ? 10.703 -18.438 -17.609 1 98.69 95 VAL B N 1
ATOM 2393 C CA . VAL B 1 95 ? 9.438 -18.281 -16.922 1 98.69 95 VAL B CA 1
ATOM 2394 C C . VAL B 1 95 ? 8.281 -18.656 -17.844 1 98.69 95 VAL B C 1
ATOM 2396 O O . VAL B 1 95 ? 7.387 -19.406 -17.469 1 98.69 95 VAL B O 1
ATOM 2399 N N . LYS B 1 96 ? 8.344 -18.125 -19.062 1 98.44 96 LYS B N 1
ATOM 2400 C CA . LYS B 1 96 ? 7.289 -18.391 -20.047 1 98.44 96 LYS B CA 1
ATOM 2401 C C . LYS B 1 96 ? 7.215 -19.875 -20.375 1 98.44 96 LYS B C 1
ATOM 2403 O O . LYS B 1 96 ? 6.125 -20.453 -20.406 1 98.44 96 LYS B O 1
ATOM 2408 N N . ALA B 1 97 ? 8.344 -20.5 -20.609 1 98.56 97 ALA B N 1
ATOM 2409 C CA . ALA B 1 97 ? 8.391 -21.922 -20.953 1 98.56 97 ALA B CA 1
ATOM 2410 C C . ALA B 1 97 ? 7.855 -22.781 -19.812 1 98.56 97 ALA B C 1
ATOM 2412 O O . ALA B 1 97 ? 7.094 -23.719 -20.047 1 98.56 97 ALA B O 1
ATOM 2413 N N . ASP B 1 98 ? 8.281 -22.453 -18.625 1 98.56 98 ASP B N 1
ATOM 2414 C CA . ASP B 1 98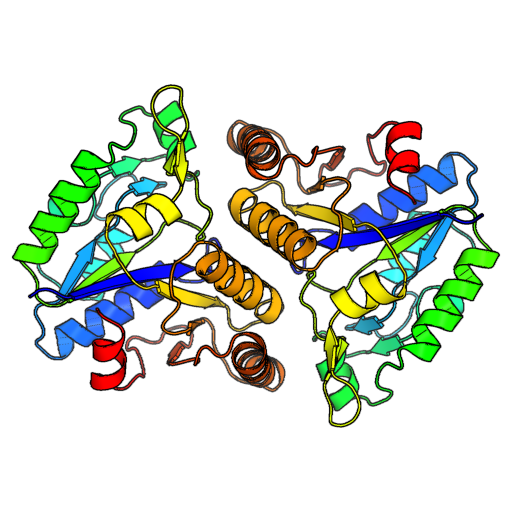 ? 7.832 -23.203 -17.453 1 98.56 98 ASP B CA 1
ATOM 2415 C C . ASP B 1 98 ? 6.324 -23.078 -17.266 1 98.56 98 ASP B C 1
ATOM 2417 O O . ASP B 1 98 ? 5.637 -24.062 -17.016 1 98.56 98 ASP B O 1
ATOM 2421 N N . PHE B 1 99 ? 5.82 -21.859 -17.406 1 98.44 99 PHE B N 1
ATOM 2422 C CA . PHE B 1 99 ? 4.387 -21.641 -17.266 1 98.44 99 PHE B CA 1
ATOM 2423 C C . PHE B 1 99 ? 3.613 -22.406 -18.328 1 98.44 99 PHE B C 1
ATOM 2425 O O . PHE B 1 99 ? 2.588 -23.016 -18.031 1 98.44 99 PHE B O 1
ATOM 2432 N N . ASP B 1 100 ? 4.105 -22.344 -19.547 1 97.75 100 ASP B N 1
ATOM 2433 C CA . ASP B 1 100 ? 3.455 -23.062 -20.641 1 97.75 100 ASP B CA 1
ATOM 2434 C C . ASP B 1 100 ? 3.389 -24.562 -20.375 1 97.75 100 ASP B C 1
ATOM 2436 O O . ASP B 1 100 ? 2.393 -25.219 -20.688 1 97.75 100 ASP B O 1
ATOM 2440 N N . ARG B 1 101 ? 4.434 -25.094 -19.812 1 97.69 101 ARG B N 1
ATOM 2441 C CA . ARG B 1 101 ? 4.445 -26.516 -19.438 1 97.69 101 ARG B CA 1
ATOM 2442 C C . ARG B 1 101 ? 3.369 -26.812 -18.406 1 97.69 101 ARG B C 1
ATOM 2444 O O . ARG B 1 101 ? 2.66 -27.812 -18.516 1 97.69 101 ARG B O 1
ATOM 2451 N N . VAL B 1 102 ? 3.238 -25.969 -17.422 1 98.06 102 VAL B N 1
ATOM 2452 C CA . VAL B 1 102 ? 2.23 -26.156 -16.391 1 98.06 102 VAL B CA 1
ATOM 2453 C C . VAL B 1 102 ? 0.834 -26.031 -17 1 98.06 102 VAL B C 1
ATOM 2455 O O . VAL B 1 102 ? -0.043 -26.859 -16.719 1 98.06 102 VAL B O 1
ATOM 2458 N N . LYS B 1 103 ? 0.664 -25.062 -17.859 1 96.62 103 LYS B N 1
ATOM 2459 C CA . LYS B 1 103 ? -0.629 -24.828 -18.5 1 96.62 103 LYS B CA 1
ATOM 2460 C C . LYS B 1 103 ? -1.045 -26.016 -19.359 1 96.62 103 LYS B C 1
ATOM 2462 O O . LYS B 1 103 ? -2.236 -26.297 -19.5 1 96.62 103 LYS B O 1
ATOM 2467 N N . LYS B 1 104 ? -0.106 -26.703 -19.906 1 96.31 104 LYS B N 1
ATOM 2468 C CA . LYS B 1 104 ? -0.384 -27.891 -20.734 1 96.31 104 LYS B CA 1
ATOM 2469 C C . LYS B 1 104 ? -0.831 -29.062 -19.859 1 96.31 104 LYS B C 1
ATOM 2471 O O . LYS B 1 104 ? -1.612 -29.906 -20.312 1 96.31 104 LYS B O 1
ATOM 2476 N N . ALA B 1 105 ? -0.402 -29.031 -18.688 1 96.44 105 ALA B N 1
ATOM 2477 C CA . ALA B 1 105 ? -0.602 -30.188 -17.812 1 96.44 105 ALA B CA 1
ATOM 2478 C C . ALA B 1 105 ? -1.847 -30.016 -16.953 1 96.44 105 ALA B C 1
ATOM 2480 O O . ALA B 1 105 ? -2.395 -30.984 -16.438 1 96.44 105 ALA B O 1
ATOM 2481 N N . PHE B 1 106 ? -2.383 -28.797 -16.766 1 97.62 106 PHE B N 1
ATOM 2482 C CA . PHE B 1 106 ? -3.471 -28.531 -15.836 1 97.62 106 PHE B CA 1
ATOM 2483 C C . PHE B 1 106 ? -4.562 -27.703 -16.5 1 97.62 106 PHE B C 1
ATOM 2485 O O . PHE B 1 106 ? -4.289 -26.922 -17.406 1 97.62 106 PHE B O 1
ATOM 2492 N N . ASP B 1 107 ? -5.801 -27.859 -16 1 96.94 107 ASP B N 1
ATOM 2493 C CA . ASP B 1 107 ? -6.949 -27.172 -16.578 1 96.94 107 ASP B CA 1
ATOM 2494 C C . ASP B 1 107 ? -7.035 -25.734 -16.078 1 96.94 107 ASP B C 1
ATOM 2496 O O . ASP B 1 107 ? -7.434 -24.828 -16.812 1 96.94 107 ASP B O 1
ATOM 2500 N N . TYR B 1 108 ? -6.793 -25.5 -14.82 1 98.12 108 TYR B N 1
ATOM 2501 C CA . TYR B 1 108 ? -6.785 -24.203 -14.156 1 98.12 108 TYR B CA 1
ATOM 2502 C C . TYR B 1 108 ? -5.469 -23.984 -13.422 1 98.12 108 TYR B C 1
ATOM 2504 O O . TYR B 1 108 ? -5.098 -24.766 -12.547 1 98.12 108 TYR B O 1
ATOM 2512 N N . VAL B 1 109 ? -4.723 -22.938 -13.781 1 98.69 109 VAL B N 1
ATOM 2513 C CA . VAL B 1 109 ? -3.439 -22.656 -13.148 1 98.69 109 VAL B CA 1
ATOM 2514 C C . VAL B 1 109 ? -3.512 -21.344 -12.375 1 98.69 109 VAL B C 1
ATOM 2516 O O . VAL B 1 109 ? -3.855 -20.297 -12.945 1 98.69 109 VAL B O 1
ATOM 2519 N N . THR B 1 110 ? -3.303 -21.406 -11.078 1 98.88 110 THR B N 1
ATOM 2520 C CA . THR B 1 110 ? -3.184 -20.219 -10.234 1 98.88 110 THR B CA 1
ATOM 2521 C C . THR B 1 110 ? -1.729 -19.766 -10.133 1 98.88 110 THR B C 1
ATOM 2523 O O . THR B 1 110 ? -0.875 -20.516 -9.648 1 98.88 110 THR B O 1
ATOM 2526 N N . VAL B 1 111 ? -1.469 -18.594 -10.633 1 98.88 111 VAL B N 1
ATOM 2527 C CA . VAL B 1 111 ? -0.124 -18.016 -10.602 1 98.88 111 VAL B CA 1
ATOM 2528 C C . VAL B 1 111 ? -0.005 -17.031 -9.445 1 98.88 111 VAL B C 1
ATOM 2530 O O . VAL B 1 111 ? -0.746 -16.047 -9.383 1 98.88 111 VAL B O 1
ATOM 2533 N N . GLU B 1 112 ? 0.898 -17.312 -8.531 1 98.88 112 GLU B N 1
ATOM 2534 C CA . GLU B 1 112 ? 1.072 -16.469 -7.352 1 98.88 112 GLU B CA 1
ATOM 2535 C C . GLU B 1 112 ? 2.213 -15.477 -7.551 1 98.88 112 GLU B C 1
ATOM 2537 O O . GLU B 1 112 ? 3.305 -15.852 -7.984 1 98.88 112 GLU B O 1
ATOM 2542 N N . GLY B 1 113 ? 1.979 -14.227 -7.207 1 98.44 113 GLY B N 1
ATOM 2543 C CA . GLY B 1 113 ? 3 -13.195 -7.285 1 98.44 113 GLY B CA 1
ATOM 2544 C C . GLY B 1 113 ? 3.895 -13.148 -6.062 1 98.44 113 GLY B C 1
ATOM 2545 O O . GLY B 1 113 ? 3.611 -13.797 -5.055 1 98.44 113 GLY B O 1
ATOM 2546 N N . SER B 1 114 ? 4.938 -12.359 -6.152 1 96.94 114 SER B N 1
ATOM 2547 C CA . SER B 1 114 ? 5.824 -12.023 -5.047 1 96.94 114 SER B CA 1
ATOM 2548 C C . SER B 1 114 ? 5.586 -10.594 -4.562 1 96.94 114 SER B C 1
ATOM 2550 O O . SER B 1 114 ? 5.598 -9.656 -5.359 1 96.94 114 SER B O 1
ATOM 2552 N N . GLY B 1 115 ? 5.453 -10.438 -3.248 1 96.75 115 GLY B N 1
ATOM 2553 C CA . GLY B 1 115 ? 5.199 -9.102 -2.746 1 96.75 115 GLY B CA 1
ATOM 2554 C C . GLY B 1 115 ? 3.949 -8.469 -3.328 1 96.75 115 GLY B C 1
ATOM 2555 O O . GLY B 1 115 ? 2.887 -9.094 -3.35 1 96.75 115 GLY B O 1
ATOM 2556 N N . GLY B 1 116 ? 4.008 -7.238 -3.688 1 98.5 116 GLY B N 1
ATOM 2557 C CA . GLY B 1 116 ? 2.951 -6.543 -4.402 1 98.5 116 GLY B CA 1
ATOM 2558 C C . GLY B 1 116 ? 3.182 -6.488 -5.902 1 98.5 116 GLY B C 1
ATOM 2559 O O . GLY B 1 116 ? 4.168 -7.035 -6.402 1 98.5 116 GLY B O 1
ATOM 2560 N N . ILE B 1 117 ? 2.285 -5.805 -6.625 1 98.81 117 ILE B N 1
ATOM 2561 C CA . ILE B 1 117 ? 2.266 -5.816 -8.086 1 98.81 117 ILE B CA 1
ATOM 2562 C C . ILE B 1 117 ? 3.512 -5.117 -8.617 1 98.81 117 ILE B C 1
ATOM 2564 O O . ILE B 1 117 ? 3.973 -5.418 -9.727 1 98.81 117 ILE B O 1
ATOM 2568 N N . VAL B 1 118 ? 4.047 -4.152 -7.805 1 98.81 118 VAL B N 1
ATOM 2569 C CA . VAL B 1 118 ? 5.328 -3.541 -8.141 1 98.81 118 VAL B CA 1
ATOM 2570 C C . VAL B 1 118 ? 6.449 -4.246 -7.383 1 98.81 118 VAL B C 1
ATOM 2572 O O . VAL B 1 118 ? 6.832 -3.818 -6.289 1 98.81 118 VAL B O 1
ATOM 2575 N N . CYS B 1 119 ? 6.895 -5.27 -7.875 1 98.75 119 CYS B N 1
ATOM 2576 C CA . CYS B 1 119 ? 7.973 -6.07 -7.301 1 98.75 119 CYS B CA 1
ATOM 2577 C C . CYS B 1 119 ? 9.086 -6.289 -8.312 1 98.75 119 CYS B C 1
ATOM 2579 O O . CYS B 1 119 ? 8.875 -6.926 -9.352 1 98.75 119 CYS B O 1
ATOM 2581 N N . PRO B 1 120 ? 10.258 -5.766 -8.055 1 98.81 120 PRO B N 1
ATOM 2582 C CA . PRO B 1 120 ? 11.359 -6.047 -8.984 1 98.81 120 PRO B CA 1
ATOM 2583 C C . PRO B 1 120 ? 11.719 -7.531 -9.039 1 98.81 120 PRO B C 1
ATOM 2585 O O . PRO B 1 120 ? 11.961 -8.148 -7.996 1 98.81 120 PRO B O 1
ATOM 2588 N N . ILE B 1 121 ? 11.758 -8.047 -10.234 1 98.81 121 ILE B N 1
ATOM 2589 C CA . ILE B 1 121 ? 12.031 -9.461 -10.461 1 98.81 121 ILE B CA 1
ATOM 2590 C C . ILE B 1 121 ? 13.469 -9.625 -10.969 1 98.81 121 ILE B C 1
ATOM 2592 O O . ILE B 1 121 ? 14.18 -10.531 -10.531 1 98.81 121 ILE B O 1
ATOM 2596 N N . ARG B 1 122 ? 13.805 -8.789 -11.844 1 98.75 122 ARG B N 1
ATOM 2597 C CA . ARG B 1 122 ? 15.172 -8.656 -12.328 1 98.75 122 ARG B CA 1
ATOM 2598 C C . ARG B 1 122 ? 15.484 -7.211 -12.711 1 98.75 122 ARG B C 1
ATOM 2600 O O . ARG B 1 122 ? 14.664 -6.543 -13.344 1 98.75 122 ARG B O 1
ATOM 2607 N N . TRP B 1 123 ? 16.625 -6.746 -12.297 1 98.25 123 TRP B N 1
ATOM 2608 C CA . TRP B 1 123 ? 17.031 -5.379 -12.594 1 98.25 123 TRP B CA 1
ATOM 2609 C C . TRP B 1 123 ? 18.547 -5.285 -12.797 1 98.25 123 TRP B C 1
ATOM 2611 O O . TRP B 1 123 ? 19.297 -5.105 -11.828 1 98.25 123 TRP B O 1
ATOM 2621 N N . ASP B 1 124 ? 18.938 -5.406 -13.953 1 97.12 124 ASP B N 1
ATOM 2622 C CA . ASP B 1 124 ? 20.359 -5.305 -14.297 1 97.12 124 ASP B CA 1
ATOM 2623 C C . ASP B 1 124 ? 20.531 -4.793 -15.727 1 97.12 124 ASP B C 1
ATOM 2625 O O . ASP B 1 124 ? 19.609 -4.242 -16.312 1 97.12 124 ASP B O 1
ATOM 2629 N N . GLU B 1 125 ? 21.734 -4.891 -16.266 1 96.25 125 GLU B N 1
ATOM 2630 C CA . GLU B 1 125 ? 22.078 -4.305 -17.562 1 96.25 125 GLU B CA 1
ATOM 2631 C C . GLU B 1 125 ? 21.297 -4.973 -18.688 1 96.25 125 GLU B C 1
ATOM 2633 O O . GLU B 1 125 ? 21.031 -4.348 -19.719 1 96.25 125 GLU B O 1
ATOM 2638 N N . GLU B 1 126 ? 20.906 -6.164 -18.453 1 96.69 126 GLU B N 1
ATOM 2639 C CA . GLU B 1 126 ? 20.266 -6.938 -19.516 1 96.69 126 GLU B CA 1
ATOM 2640 C C . GLU B 1 126 ? 18.75 -6.812 -19.469 1 96.69 126 GLU B 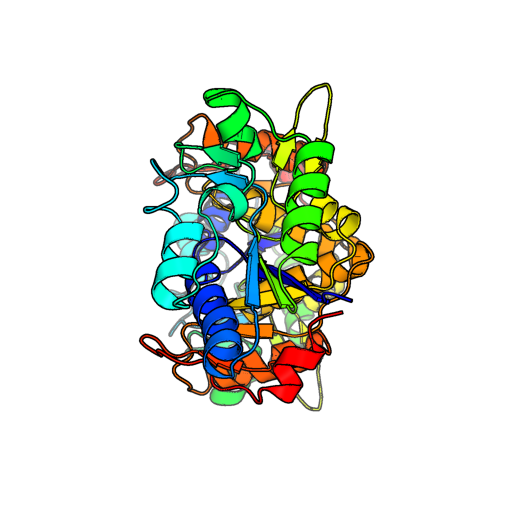C 1
ATOM 2642 O O . GLU B 1 126 ? 18.094 -6.77 -20.516 1 96.69 126 GLU B O 1
ATOM 2647 N N . HIS B 1 127 ? 18.234 -6.805 -18.219 1 97.44 127 HIS B N 1
ATOM 2648 C CA . HIS B 1 127 ? 16.781 -6.82 -18.094 1 97.44 127 HIS B CA 1
ATOM 2649 C C . HIS B 1 127 ? 16.328 -5.906 -16.953 1 97.44 127 HIS B C 1
ATOM 2651 O O . HIS B 1 127 ? 16.969 -5.832 -15.914 1 97.44 127 HIS B O 1
ATOM 2657 N N . GLU B 1 128 ? 15.266 -5.211 -17.141 1 98.38 128 GLU B N 1
ATOM 2658 C CA . GLU B 1 128 ? 14.445 -4.539 -16.141 1 98.38 128 GLU B CA 1
ATOM 2659 C C . GLU B 1 128 ? 13.039 -5.125 -16.109 1 98.38 128 GLU B C 1
ATOM 2661 O O . GLU B 1 128 ? 12.195 -4.789 -16.938 1 98.38 128 GLU B O 1
ATOM 2666 N N . ILE B 1 129 ? 12.859 -6.051 -15.156 1 98.62 129 ILE B N 1
ATOM 2667 C CA . ILE B 1 129 ? 11.617 -6.812 -15.109 1 98.62 129 ILE B CA 1
ATOM 2668 C C . ILE B 1 129 ? 10.938 -6.609 -13.758 1 98.62 129 ILE B C 1
ATOM 2670 O O . ILE B 1 129 ? 11.531 -6.863 -12.711 1 98.62 129 ILE B O 1
ATOM 2674 N N . LEU B 1 130 ? 9.789 -6.098 -13.82 1 98.81 130 LEU B N 1
ATOM 2675 C CA . LEU B 1 130 ? 8.891 -6.062 -12.664 1 98.81 130 LEU B CA 1
ATOM 2676 C C . LEU B 1 130 ? 7.875 -7.195 -12.734 1 98.81 130 LEU B C 1
ATOM 2678 O O . LEU B 1 130 ? 7.707 -7.824 -13.781 1 98.81 130 LEU B O 1
ATOM 2682 N N . LEU B 1 131 ? 7.238 -7.441 -11.656 1 98.69 131 LEU B N 1
ATOM 2683 C CA . LEU B 1 131 ? 6.219 -8.484 -11.594 1 98.69 131 LEU B CA 1
ATOM 2684 C C . LEU B 1 131 ? 5.133 -8.242 -12.641 1 98.69 131 LEU B C 1
ATOM 2686 O O . LEU B 1 131 ? 4.625 -9.188 -13.242 1 98.69 131 LEU B O 1
ATOM 2690 N N . GLU B 1 132 ? 4.715 -6.984 -12.852 1 98.69 132 GLU B N 1
ATOM 2691 C CA . GLU B 1 132 ? 3.691 -6.672 -13.844 1 98.69 132 GLU B CA 1
ATOM 2692 C C . GLU B 1 132 ? 4.094 -7.172 -15.227 1 98.69 132 GLU B C 1
ATOM 2694 O O . GLU B 1 132 ? 3.236 -7.52 -16.047 1 98.69 132 GLU B O 1
ATOM 2699 N N . ASP B 1 133 ? 5.375 -7.172 -15.531 1 98.62 133 ASP B N 1
ATOM 2700 C CA . ASP B 1 133 ? 5.855 -7.637 -16.828 1 98.62 133 ASP B CA 1
ATOM 2701 C C . ASP B 1 133 ? 5.609 -9.133 -17 1 98.62 133 ASP B C 1
ATOM 2703 O O . ASP B 1 133 ? 5.332 -9.594 -18.109 1 98.62 133 ASP B O 1
ATOM 2707 N N . ILE B 1 134 ? 5.742 -9.82 -15.906 1 98.38 134 ILE B N 1
ATOM 2708 C CA . ILE B 1 134 ? 5.441 -11.242 -15.914 1 98.38 134 ILE B CA 1
ATOM 2709 C C . ILE B 1 134 ? 3.951 -11.461 -16.172 1 98.38 134 ILE B C 1
ATOM 2711 O O . ILE B 1 134 ? 3.57 -12.297 -17 1 98.38 134 ILE B O 1
ATOM 2715 N N . VAL B 1 135 ? 3.09 -10.719 -15.5 1 98.5 135 VAL B N 1
ATOM 2716 C CA . VAL B 1 135 ? 1.644 -10.82 -15.656 1 98.5 135 VAL B CA 1
ATOM 2717 C C . VAL B 1 135 ? 1.269 -10.586 -17.125 1 98.5 135 VAL B C 1
ATOM 2719 O O . VAL B 1 135 ? 0.496 -11.352 -17.703 1 98.5 135 VAL B O 1
ATOM 2722 N N . LYS B 1 136 ? 1.858 -9.562 -17.703 1 98.5 136 LYS B N 1
ATOM 2723 C CA . LYS B 1 136 ? 1.573 -9.203 -19.094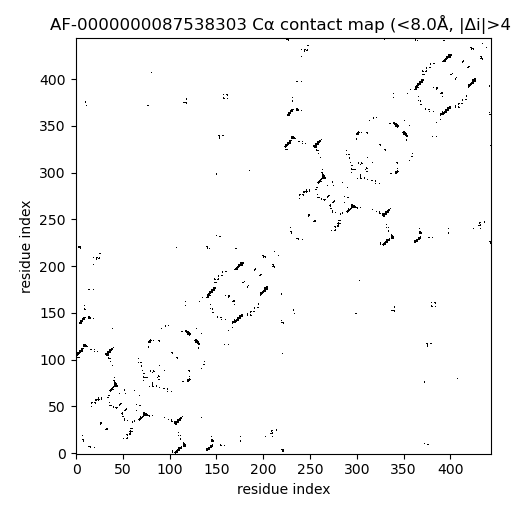 1 98.5 136 LYS B CA 1
ATOM 2724 C C . LYS B 1 136 ? 2.084 -10.266 -20.062 1 98.5 136 LYS B C 1
ATOM 2726 O O . LYS B 1 136 ? 1.381 -10.656 -21 1 98.5 136 LYS B O 1
ATOM 2731 N N . MET B 1 137 ? 3.32 -10.688 -19.766 1 98.06 137 MET B N 1
ATOM 2732 C CA . MET B 1 137 ? 3.945 -11.688 -20.625 1 98.06 137 MET B CA 1
ATOM 2733 C C . MET B 1 137 ? 3.113 -12.969 -20.672 1 98.06 137 MET B C 1
ATOM 2735 O O . MET B 1 137 ? 2.998 -13.602 -21.719 1 98.06 137 MET B O 1
ATOM 2739 N N . LEU B 1 138 ? 2.48 -13.258 -19.578 1 97.75 138 LEU B N 1
ATOM 2740 C CA . LEU B 1 138 ? 1.711 -14.492 -19.469 1 97.75 138 LEU B CA 1
ATOM 2741 C C . LEU B 1 138 ? 0.249 -14.25 -19.828 1 97.75 138 LEU B C 1
ATOM 2743 O O . LEU B 1 138 ? -0.552 -15.188 -19.844 1 97.75 138 LEU B O 1
ATOM 2747 N N . HIS B 1 139 ? -0.175 -13.055 -20.094 1 97.25 139 HIS B N 1
ATOM 2748 C CA . HIS B 1 139 ? -1.518 -12.664 -20.516 1 97.25 139 HIS B CA 1
ATOM 2749 C C . HIS B 1 139 ? -2.561 -13.102 -19.5 1 97.25 139 HIS B C 1
ATOM 2751 O O . HIS B 1 139 ? -3.564 -13.719 -19.859 1 97.25 139 HIS B O 1
ATOM 2757 N N . LEU B 1 140 ? -2.334 -12.68 -18.281 1 98.06 140 LEU B N 1
ATOM 2758 C CA . LEU B 1 140 ? -3.217 -13.117 -17.203 1 98.06 140 LEU B CA 1
ATOM 2759 C C . LEU B 1 140 ? -3.982 -11.93 -16.609 1 98.06 140 LEU B C 1
ATOM 2761 O O . LEU B 1 140 ? -3.436 -10.828 -16.484 1 98.06 140 LEU B O 1
ATOM 2765 N N . ASN B 1 141 ? -5.234 -12.156 -16.234 1 97.5 141 ASN B N 1
ATOM 2766 C CA . ASN B 1 141 ? -5.941 -11.234 -15.352 1 97.5 141 ASN B CA 1
ATOM 2767 C C . ASN B 1 141 ? -5.512 -11.414 -13.898 1 97.5 141 ASN B C 1
ATOM 2769 O O . ASN B 1 141 ? -4.824 -12.383 -13.562 1 97.5 141 ASN B O 1
ATOM 2773 N N . THR B 1 142 ? -5.957 -10.422 -13.07 1 98.81 142 THR B N 1
ATOM 2774 C CA . THR B 1 142 ? -5.418 -10.445 -11.711 1 98.81 142 THR B CA 1
ATOM 2775 C C . THR B 1 142 ? -6.543 -10.586 -10.688 1 98.81 142 THR B C 1
ATOM 2777 O O . THR B 1 142 ? -7.68 -10.195 -10.945 1 98.81 142 THR B O 1
ATOM 2780 N N . LEU B 1 143 ? -6.25 -11.234 -9.648 1 98.88 143 LEU B N 1
ATOM 2781 C CA . LEU B 1 143 ? -6.996 -11.305 -8.398 1 98.88 143 LEU B CA 1
ATOM 2782 C C . LEU B 1 143 ? -6.199 -10.672 -7.258 1 98.88 143 LEU B C 1
ATOM 2784 O O . LEU B 1 143 ? -5.031 -11.008 -7.059 1 98.88 143 LEU B O 1
ATOM 2788 N N . VAL B 1 144 ? -6.812 -9.734 -6.504 1 98.94 144 VAL B N 1
ATOM 2789 C CA . VAL B 1 144 ? -6.086 -9 -5.477 1 98.94 144 VAL B CA 1
ATOM 2790 C C . VAL B 1 144 ? -6.445 -9.547 -4.094 1 98.94 144 VAL B C 1
ATOM 2792 O O . VAL B 1 144 ? -7.625 -9.641 -3.746 1 98.94 144 VAL B O 1
ATOM 2795 N N . ILE B 1 145 ? -5.441 -9.922 -3.344 1 98.94 145 ILE B N 1
ATOM 2796 C CA . ILE B 1 145 ? -5.594 -10.305 -1.944 1 98.94 145 ILE B CA 1
ATOM 2797 C C . ILE B 1 145 ? -5.215 -9.133 -1.043 1 98.94 145 ILE B C 1
ATOM 2799 O O . ILE B 1 145 ? -4.16 -8.523 -1.223 1 98.94 145 ILE B O 1
ATOM 2803 N N . ALA B 1 146 ? -6.078 -8.812 -0.101 1 98.88 146 ALA B N 1
ATOM 2804 C CA . ALA B 1 146 ? -5.832 -7.695 0.809 1 98.88 146 ALA B CA 1
ATOM 2805 C C . ALA B 1 146 ? -6.238 -8.047 2.236 1 98.88 146 ALA B C 1
ATOM 2807 O O . ALA B 1 146 ? -7.105 -8.898 2.447 1 98.88 146 ALA B O 1
ATOM 2808 N N . ASP B 1 147 ? -5.539 -7.426 3.193 1 98.5 147 ASP B N 1
ATOM 2809 C CA . ASP B 1 147 ? -6.012 -7.48 4.574 1 98.5 147 ASP B CA 1
ATOM 2810 C C . ASP B 1 147 ? -7.328 -6.727 4.734 1 98.5 147 ASP B C 1
ATOM 2812 O O . ASP B 1 147 ? -7.531 -5.68 4.117 1 98.5 147 ASP B O 1
ATOM 2816 N N . ALA B 1 148 ? -8.18 -7.176 5.605 1 98.62 148 ALA B N 1
ATOM 2817 C CA . ALA B 1 148 ? -9.5 -6.57 5.742 1 98.62 148 ALA B CA 1
ATOM 2818 C C . ALA B 1 148 ? -9.461 -5.367 6.68 1 98.62 148 ALA B C 1
ATOM 2820 O O . ALA B 1 148 ? -10.422 -4.598 6.754 1 98.62 148 ALA B O 1
ATOM 2821 N N . GLY B 1 149 ? -8.414 -5.137 7.367 1 97.19 149 GLY B N 1
ATOM 2822 C CA . GLY B 1 149 ? -8.367 -4.211 8.492 1 97.19 149 GLY B CA 1
ATOM 2823 C C . GLY B 1 149 ? -8.07 -2.783 8.07 1 97.19 149 GLY B C 1
ATOM 2824 O O . GLY B 1 149 ? -8.312 -2.406 6.922 1 97.19 149 GLY B O 1
ATOM 2825 N N . LEU B 1 150 ? -7.602 -1.98 9.023 1 96.56 150 LEU B N 1
ATOM 2826 C CA . LEU B 1 150 ? -7.348 -0.551 8.875 1 96.56 150 LEU B CA 1
ATOM 2827 C C . LEU B 1 150 ? -6.305 -0.293 7.797 1 96.56 150 LEU B C 1
ATOM 2829 O O . LEU B 1 150 ? -5.27 -0.964 7.754 1 96.56 150 LEU B O 1
ATOM 2833 N N . GLY B 1 151 ? -6.586 0.659 6.875 1 97.5 151 GLY B N 1
ATOM 2834 C CA . GLY B 1 151 ? -5.656 1.039 5.82 1 97.5 151 GLY B CA 1
ATOM 2835 C C . GLY B 1 151 ? -5.926 0.33 4.508 1 97.5 151 GLY B C 1
ATOM 2836 O O . GLY B 1 151 ? -5.363 0.695 3.473 1 97.5 151 GLY B O 1
ATOM 2837 N N . THR B 1 152 ? -6.887 -0.624 4.512 1 98.62 152 THR B N 1
ATOM 2838 C CA . THR B 1 152 ? -7.047 -1.52 3.373 1 98.62 152 THR B CA 1
ATOM 2839 C C . THR B 1 152 ? -7.695 -0.789 2.201 1 98.62 152 THR B C 1
ATOM 2841 O O . THR B 1 152 ? -7.418 -1.101 1.04 1 98.62 152 THR B O 1
ATOM 2844 N N . ILE B 1 153 ? -8.547 0.204 2.445 1 98.88 153 ILE B N 1
ATOM 2845 C CA . ILE B 1 153 ? -9.148 0.968 1.356 1 98.88 153 ILE B CA 1
ATOM 2846 C C . ILE B 1 153 ? -8.047 1.578 0.491 1 98.88 153 ILE B C 1
ATOM 2848 O O . ILE B 1 153 ? -8.047 1.411 -0.731 1 98.88 153 ILE B O 1
ATOM 2852 N N . ASN B 1 154 ? -7.109 2.197 1.175 1 98.88 154 ASN B N 1
ATOM 2853 C CA . ASN B 1 154 ? -5.957 2.795 0.509 1 98.88 154 ASN B CA 1
ATOM 2854 C C . ASN B 1 154 ? -5.172 1.759 -0.29 1 98.88 154 ASN B C 1
ATOM 2856 O O . ASN B 1 154 ? -4.934 1.942 -1.484 1 98.88 154 ASN B O 1
ATOM 2860 N N . ALA B 1 155 ? -4.828 0.67 0.305 1 98.88 155 ALA B N 1
ATOM 2861 C CA . ALA B 1 155 ? -3.969 -0.343 -0.299 1 98.88 155 ALA B CA 1
ATOM 2862 C C . ALA B 1 155 ? -4.625 -0.957 -1.532 1 98.88 155 ALA B C 1
ATOM 2864 O O . ALA B 1 155 ? -3.975 -1.137 -2.564 1 98.88 155 ALA B O 1
ATOM 2865 N N . VAL B 1 156 ? -5.91 -1.218 -1.45 1 98.94 156 VAL B N 1
ATOM 2866 C CA . VAL B 1 156 ? -6.617 -1.892 -2.533 1 98.94 156 VAL B CA 1
ATOM 2867 C C . VAL B 1 156 ? -6.816 -0.927 -3.699 1 98.94 156 VAL B C 1
ATOM 2869 O O . VAL B 1 156 ? -6.559 -1.277 -4.855 1 98.94 156 VAL B O 1
ATOM 2872 N N . VAL B 1 157 ? -7.23 0.292 -3.447 1 98.94 157 VAL B N 1
ATOM 2873 C CA . VAL B 1 157 ? -7.492 1.25 -4.516 1 98.94 157 VAL B CA 1
ATOM 2874 C C . VAL B 1 157 ? -6.199 1.554 -5.27 1 98.94 157 VAL B C 1
ATOM 2876 O O . VAL B 1 157 ? -6.184 1.583 -6.5 1 98.94 157 VAL B O 1
ATOM 2879 N N . LEU B 1 158 ? -5.102 1.739 -4.52 1 98.94 158 LEU B N 1
ATOM 2880 C CA . LEU B 1 158 ? -3.814 1.987 -5.16 1 98.94 158 LEU B CA 1
ATOM 2881 C C . LEU B 1 158 ? -3.428 0.827 -6.07 1 98.94 158 LEU B C 1
ATOM 2883 O O . LEU B 1 158 ? -2.992 1.04 -7.203 1 98.94 158 LEU B O 1
ATOM 2887 N N . THR B 1 159 ? -3.59 -0.361 -5.598 1 98.94 159 THR B N 1
ATOM 2888 C CA . THR B 1 159 ? -3.205 -1.555 -6.34 1 98.94 159 THR B CA 1
ATOM 2889 C C . THR B 1 159 ? -4.062 -1.712 -7.594 1 98.94 159 THR B C 1
ATOM 2891 O O . THR B 1 159 ? -3.539 -1.902 -8.688 1 98.94 159 THR B O 1
ATOM 2894 N N . VAL B 1 160 ? -5.387 -1.573 -7.461 1 98.94 160 VAL B N 1
ATOM 2895 C CA . VAL B 1 160 ? -6.32 -1.751 -8.57 1 98.94 160 VAL B CA 1
ATOM 2896 C C . VAL B 1 160 ? -6.055 -0.695 -9.641 1 98.94 160 VAL B C 1
ATOM 2898 O O . VAL B 1 160 ? -6 -1.01 -10.828 1 98.94 160 VAL B O 1
ATOM 2901 N N . GLU B 1 161 ? -5.883 0.509 -9.25 1 98.88 161 GLU B N 1
ATOM 2902 C CA . GLU 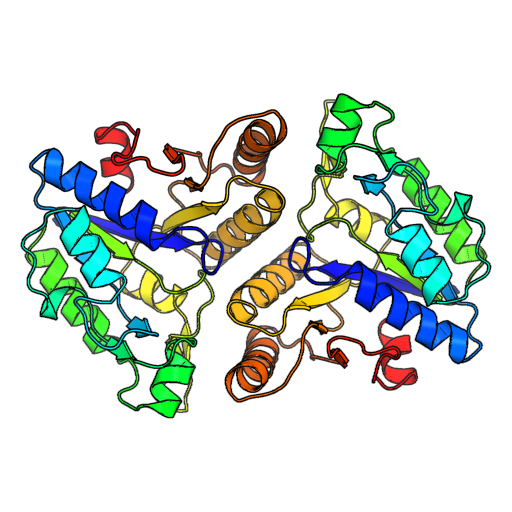B 1 161 ? -5.648 1.573 -10.227 1 98.88 161 GLU B CA 1
ATOM 2903 C C . GLU B 1 161 ? -4.34 1.36 -10.969 1 98.88 161 GLU B C 1
ATOM 2905 O O . GLU B 1 161 ? -4.27 1.565 -12.188 1 98.88 161 GLU B O 1
ATOM 2910 N N . TYR B 1 162 ? -3.311 0.995 -10.227 1 98.88 162 TYR B N 1
ATOM 2911 C CA . TYR B 1 162 ? -2.037 0.72 -10.883 1 98.88 162 TYR B CA 1
ATOM 2912 C C . TYR B 1 162 ? -2.191 -0.361 -11.945 1 98.88 162 TYR B C 1
ATOM 2914 O O . TYR B 1 162 ? -1.759 -0.187 -13.086 1 98.88 162 TYR B O 1
ATOM 2922 N N . VAL B 1 163 ? -2.805 -1.442 -11.523 1 98.88 163 VAL B N 1
ATOM 2923 C CA . VAL B 1 163 ? -2.984 -2.58 -12.422 1 98.88 163 VAL B CA 1
ATOM 2924 C C . VAL B 1 163 ? -3.727 -2.137 -13.68 1 98.88 163 VAL B C 1
ATOM 2926 O O . VAL B 1 163 ? -3.287 -2.416 -14.797 1 98.88 163 VAL B O 1
ATOM 2929 N N . ARG B 1 164 ? -4.742 -1.394 -13.531 1 98.69 164 ARG B N 1
ATOM 2930 C CA . ARG B 1 164 ? -5.57 -0.974 -14.664 1 98.69 164 ARG B CA 1
ATOM 2931 C C . ARG B 1 164 ? -4.836 0.044 -15.531 1 98.69 164 ARG B C 1
ATOM 2933 O O . ARG B 1 164 ? -4.875 -0.038 -16.766 1 98.69 164 ARG B O 1
ATOM 2940 N N . ASN B 1 165 ? -4.176 0.942 -14.914 1 98.56 165 ASN B N 1
ATOM 2941 C CA . ASN B 1 165 ? -3.453 1.971 -15.656 1 98.56 165 ASN B CA 1
ATOM 2942 C C . ASN B 1 165 ? -2.295 1.378 -16.453 1 98.56 165 ASN B C 1
ATOM 2944 O O . ASN B 1 165 ? -1.763 2.025 -17.359 1 98.56 165 ASN B O 1
ATOM 2948 N N . HIS B 1 166 ? -1.92 0.231 -16.109 1 98.56 166 HIS B N 1
ATOM 2949 C CA . HIS B 1 166 ? -0.833 -0.433 -16.812 1 98.56 166 HIS B CA 1
ATOM 2950 C C . HIS B 1 166 ? -1.366 -1.504 -17.766 1 98.56 166 HIS B C 1
ATOM 2952 O O . HIS B 1 166 ? -0.641 -2.432 -18.125 1 98.56 166 HIS B O 1
ATOM 2958 N N . GLY B 1 167 ? -2.588 -1.502 -18.047 1 98.12 167 GLY B N 1
ATOM 2959 C CA . GLY B 1 167 ? -3.158 -2.273 -19.125 1 98.12 167 GLY B CA 1
ATOM 2960 C C . GLY B 1 167 ? -3.594 -3.666 -18.719 1 98.12 167 GLY B C 1
ATOM 2961 O O . GLY B 1 167 ? -3.836 -4.527 -19.562 1 98.12 167 GLY B O 1
ATOM 2962 N N . MET B 1 168 ? -3.66 -3.943 -17.422 1 98.25 168 MET B N 1
ATOM 2963 C CA . MET B 1 168 ? -4.109 -5.23 -16.891 1 98.25 168 MET B CA 1
ATOM 2964 C C . MET B 1 168 ? -5.488 -5.105 -16.266 1 98.25 168 MET B C 1
ATOM 2966 O O . MET B 1 168 ? -6.008 -3.998 -16.094 1 98.25 168 MET B O 1
ATOM 2970 N N . ASP B 1 169 ? -6.055 -6.23 -16 1 98 169 ASP B N 1
ATOM 2971 C CA . ASP B 1 169 ? -7.402 -6.215 -15.438 1 98 169 ASP B CA 1
ATOM 2972 C C . ASP B 1 169 ? -7.426 -6.852 -14.047 1 98 169 ASP B C 1
ATOM 2974 O O . ASP B 1 169 ? -6.594 -7.707 -13.742 1 98 169 ASP B O 1
ATOM 2978 N N . VAL B 1 170 ? -8.305 -6.379 -13.234 1 98.81 170 VAL B N 1
ATOM 2979 C CA . VAL B 1 170 ? -8.57 -6.953 -11.922 1 98.81 170 VAL B CA 1
ATOM 2980 C C . VAL B 1 170 ? -9.961 -7.582 -11.906 1 98.81 170 VAL B C 1
ATOM 2982 O O . VAL B 1 170 ? -10.969 -6.887 -12.07 1 98.81 170 VAL B O 1
ATOM 2985 N N . LYS B 1 171 ? -10 -8.875 -11.602 1 98.5 171 LYS B N 1
ATOM 2986 C CA . LYS B 1 171 ? -11.258 -9.602 -11.766 1 98.5 171 LYS B CA 1
ATOM 2987 C C . LYS B 1 171 ? -11.984 -9.758 -10.43 1 98.5 171 LYS B C 1
ATOM 2989 O O . LYS B 1 171 ? -13.172 -10.086 -10.398 1 98.5 171 LYS B O 1
ATOM 2994 N N . GLY B 1 172 ? -11.312 -9.516 -9.375 1 98.75 172 GLY B N 1
ATOM 2995 C CA . GLY B 1 172 ? -11.891 -9.68 -8.055 1 98.75 172 GLY B CA 1
ATOM 2996 C C . GLY B 1 172 ? -10.93 -9.344 -6.934 1 98.75 172 GLY B C 1
ATOM 2997 O O . GLY B 1 172 ? -9.734 -9.148 -7.176 1 98.75 172 GLY B O 1
ATOM 2998 N N . ILE B 1 173 ? -11.492 -9.219 -5.762 1 98.94 173 ILE B N 1
ATOM 2999 C CA . ILE B 1 173 ? -10.742 -8.953 -4.539 1 98.94 173 ILE B CA 1
ATOM 3000 C C . ILE B 1 173 ? -11.148 -9.953 -3.459 1 98.94 173 ILE B C 1
ATOM 3002 O O . ILE B 1 173 ? -12.328 -10.273 -3.314 1 98.94 173 ILE B O 1
ATOM 3006 N N . ILE B 1 174 ? -10.211 -10.477 -2.773 1 98.94 174 ILE B N 1
ATOM 3007 C CA . ILE B 1 174 ? -10.461 -11.289 -1.586 1 98.94 174 ILE B CA 1
ATOM 3008 C C . ILE B 1 174 ? -9.875 -10.594 -0.357 1 98.94 174 ILE B C 1
ATOM 3010 O O . ILE B 1 174 ? -8.711 -10.195 -0.364 1 98.94 174 ILE B O 1
ATOM 3014 N N . LEU B 1 175 ? -10.688 -10.414 0.68 1 98.94 175 LEU B N 1
ATOM 3015 C CA . LEU B 1 175 ? -10.234 -9.836 1.94 1 98.94 175 LEU B CA 1
ATOM 3016 C C . LEU B 1 175 ? -9.852 -10.93 2.934 1 98.94 175 LEU B C 1
ATOM 3018 O O . LEU B 1 175 ? -10.672 -11.789 3.266 1 98.94 175 LEU B O 1
ATOM 3022 N N . ASN B 1 176 ? -8.594 -10.906 3.346 1 98.94 176 ASN B N 1
ATOM 3023 C CA . ASN B 1 176 ? -8.062 -11.82 4.355 1 98.94 176 ASN B CA 1
ATOM 3024 C C . ASN B 1 176 ? -8.125 -11.203 5.75 1 98.94 176 ASN B C 1
ATOM 3026 O O . ASN B 1 176 ? -8.336 -10 5.895 1 98.94 176 ASN B O 1
ATOM 3030 N N . HIS B 1 177 ? -8.055 -12.062 6.852 1 98.75 177 HIS B N 1
ATOM 3031 C CA . HIS B 1 177 ? -8.188 -11.648 8.242 1 98.75 177 HIS B CA 1
ATOM 3032 C C . HIS B 1 177 ? -9.516 -10.945 8.492 1 98.75 177 HIS B C 1
ATOM 3034 O O . HIS B 1 177 ? -9.555 -9.906 9.164 1 98.75 177 HIS B O 1
ATOM 3040 N N . TYR B 1 178 ? -10.531 -11.453 7.824 1 98.75 178 TYR B N 1
ATOM 3041 C CA . TYR B 1 178 ? -11.852 -10.867 7.969 1 98.75 178 TYR B CA 1
ATOM 3042 C C . TYR B 1 178 ? -12.539 -11.375 9.227 1 98.75 178 TYR B C 1
ATOM 3044 O O . TYR B 1 178 ? -12.727 -12.586 9.398 1 98.75 178 TYR B O 1
ATOM 3052 N N . SER B 1 179 ? -12.859 -10.531 10.133 1 98.12 179 SER B N 1
ATOM 3053 C CA . SER B 1 179 ? -13.547 -10.898 11.367 1 98.12 179 SER B CA 1
ATOM 3054 C C . SER B 1 179 ? -14.883 -10.18 11.492 1 98.12 179 SER B C 1
ATOM 3056 O O . SER B 1 179 ? -15.586 -10.344 12.492 1 98.12 179 SER B O 1
ATOM 3058 N N . GLY B 1 180 ? -15.211 -9.367 10.523 1 97.06 180 GLY B N 1
ATOM 3059 C CA . GLY B 1 180 ? -16.438 -8.594 10.562 1 97.06 180 GLY B CA 1
ATOM 3060 C C . GLY B 1 180 ? -16.312 -7.305 11.352 1 97.06 180 GLY B C 1
ATOM 3061 O O . GLY B 1 180 ? -15.211 -6.797 11.547 1 97.06 180 GLY B O 1
ATOM 3062 N N . GLY B 1 181 ? -17.484 -6.652 11.617 1 96.81 181 GLY B N 1
ATOM 3063 C CA . GLY B 1 181 ? -17.516 -5.383 12.328 1 96.81 181 GLY B CA 1
ATOM 3064 C C . GLY B 1 181 ? -17.672 -4.188 11.406 1 96.81 181 GLY B C 1
ATOM 3065 O O . GLY B 1 181 ? -17.469 -4.297 10.195 1 96.81 181 GLY B O 1
ATOM 3066 N N . ALA B 1 182 ? -18 -3.1 11.992 1 97.19 182 ALA B N 1
ATOM 3067 C CA . ALA B 1 182 ? -18.375 -1.896 11.258 1 97.19 182 ALA B CA 1
ATOM 3068 C C . ALA B 1 182 ? -17.25 -1.449 10.328 1 97.19 182 ALA B C 1
ATOM 3070 O O . ALA B 1 182 ? -17.5 -1.081 9.18 1 97.19 182 ALA B O 1
ATOM 3071 N N . MET B 1 183 ? -16.109 -1.539 10.805 1 98 183 MET B N 1
ATOM 3072 C CA . MET B 1 183 ? -14.969 -1.049 10.023 1 98 183 MET B CA 1
ATOM 3073 C C . MET B 1 183 ? -14.727 -1.931 8.805 1 98 183 MET B C 1
ATOM 3075 O O . MET B 1 183 ? -14.656 -1.434 7.68 1 98 183 MET B O 1
ATOM 3079 N N . GLN B 1 184 ? -14.609 -3.215 8.984 1 98.75 184 GLN B N 1
ATOM 3080 C CA . GLN B 1 184 ? -14.289 -4.102 7.871 1 98.75 184 GLN B CA 1
ATOM 3081 C C . GLN B 1 184 ? -15.445 -4.16 6.871 1 98.75 184 GLN B C 1
ATOM 3083 O O . GLN B 1 184 ? -15.219 -4.258 5.664 1 98.75 184 GLN B O 1
ATOM 3088 N N . GLU B 1 185 ? -16.656 -4.094 7.34 1 98.69 185 GLU B N 1
ATOM 3089 C CA . GLU B 1 185 ? -17.812 -4.023 6.453 1 98.69 185 GLU B CA 1
ATOM 3090 C C . GLU B 1 185 ? -17.797 -2.744 5.621 1 98.69 185 GLU B C 1
ATOM 3092 O O . GLU B 1 185 ? -18.094 -2.773 4.426 1 98.69 185 GLU B O 1
ATOM 3097 N N . ASP B 1 186 ? -17.484 -1.708 6.266 1 98.69 186 ASP B N 1
ATOM 3098 C CA . ASP B 1 186 ? -17.391 -0.439 5.551 1 98.69 186 ASP B CA 1
ATOM 3099 C C . ASP B 1 186 ? -16.234 -0.461 4.547 1 98.69 186 ASP B C 1
ATOM 3101 O O . ASP B 1 186 ? -16.359 0.076 3.445 1 98.69 186 ASP B O 1
ATOM 3105 N N . ASN B 1 187 ? -15.07 -1.034 4.965 1 98.81 187 ASN B N 1
ATOM 3106 C CA . ASN B 1 187 ? -13.953 -1.188 4.039 1 98.81 187 ASN B CA 1
ATOM 3107 C C . ASN B 1 187 ? -14.391 -1.875 2.746 1 98.81 187 ASN B C 1
ATOM 3109 O O . ASN B 1 187 ? -14.055 -1.42 1.652 1 98.81 187 ASN B O 1
ATOM 3113 N N . GLU B 1 188 ? -15.109 -2.945 2.924 1 98.81 188 GLU B N 1
ATOM 3114 C CA . GLU B 1 188 ? -15.594 -3.693 1.769 1 98.81 188 GLU B CA 1
ATOM 3115 C C . GLU B 1 188 ? -16.453 -2.814 0.866 1 98.81 188 GLU B C 1
ATOM 3117 O O . GLU B 1 188 ? -16.25 -2.777 -0.35 1 98.81 188 GLU B O 1
ATOM 3122 N N . LYS B 1 189 ? -17.344 -2.1 1.438 1 98.62 189 LYS B N 1
ATOM 3123 C CA . LYS B 1 189 ? -18.234 -1.224 0.687 1 98.62 189 LYS B CA 1
ATOM 3124 C C . LYS B 1 189 ? -17.453 -0.142 -0.051 1 98.62 189 LYS B C 1
ATOM 3126 O O . LYS B 1 189 ? -17.703 0.107 -1.234 1 98.62 189 LYS B O 1
ATOM 3131 N N . MET B 1 190 ? -16.562 0.485 0.616 1 98.88 190 MET B N 1
ATOM 3132 C CA . MET B 1 190 ? -15.781 1.568 0.032 1 98.88 190 MET B CA 1
ATOM 3133 C C . MET B 1 190 ? -14.891 1.05 -1.091 1 98.88 190 MET B C 1
ATOM 3135 O O . MET B 1 190 ? -14.758 1.694 -2.133 1 98.88 190 MET B O 1
ATOM 3139 N N . ILE B 1 191 ? -14.297 -0.105 -0.863 1 98.94 191 ILE B N 1
ATOM 3140 C CA . ILE B 1 191 ? -13.438 -0.725 -1.871 1 98.94 191 ILE B CA 1
ATOM 3141 C C . ILE B 1 191 ? -14.234 -0.949 -3.154 1 98.94 191 ILE B C 1
ATOM 3143 O O . ILE B 1 191 ? -13.797 -0.564 -4.242 1 98.94 191 ILE B O 1
ATOM 3147 N N . GLU B 1 192 ? -15.391 -1.545 -3.035 1 98.94 192 GLU B N 1
ATOM 3148 C CA . GLU B 1 192 ? -16.203 -1.82 -4.211 1 98.94 192 GLU B CA 1
ATOM 3149 C C . GLU B 1 192 ? -16.656 -0.527 -4.887 1 98.94 192 GLU B C 1
ATOM 3151 O O . GLU B 1 192 ? -16.656 -0.431 -6.117 1 98.94 192 GLU B O 1
ATOM 3156 N N . ARG B 1 193 ? -16.969 0.436 -4.094 1 98.75 193 ARG B N 1
ATOM 3157 C CA . ARG B 1 193 ? -17.438 1.711 -4.629 1 98.75 193 ARG B CA 1
ATOM 3158 C C . ARG B 1 193 ? -16.328 2.426 -5.391 1 98.75 193 ARG B C 1
ATOM 3160 O O . ARG B 1 193 ? -16.562 2.979 -6.465 1 98.75 193 ARG B O 1
ATOM 3167 N N . LEU B 1 194 ? -15.164 2.389 -4.91 1 98.88 194 LEU B N 1
ATOM 3168 C CA . LEU B 1 194 ? -14.07 3.188 -5.449 1 98.88 194 LEU B CA 1
ATOM 3169 C C . LEU B 1 194 ? -13.398 2.469 -6.613 1 98.88 194 LEU B C 1
ATOM 3171 O O . LEU B 1 194 ? -12.836 3.111 -7.508 1 98.88 194 LEU B O 1
ATOM 3175 N N . THR B 1 195 ? -13.484 1.178 -6.613 1 98.88 195 THR B N 1
ATOM 3176 C CA . THR B 1 195 ? -12.734 0.446 -7.625 1 98.88 195 THR B CA 1
ATOM 3177 C C . THR B 1 195 ? -13.664 -0.132 -8.688 1 98.88 195 THR B C 1
ATOM 3179 O O . THR B 1 195 ? -13.234 -0.45 -9.797 1 98.88 195 THR B O 1
ATOM 3182 N N . GLY B 1 196 ? -14.898 -0.372 -8.281 1 98.81 196 GLY B N 1
ATOM 3183 C CA . GLY B 1 196 ? -15.82 -1.081 -9.156 1 98.81 196 GLY B CA 1
ATOM 3184 C C . GLY B 1 196 ? -15.539 -2.568 -9.242 1 98.81 196 GLY B C 1
ATOM 3185 O O . GLY B 1 196 ? -16.094 -3.264 -10.094 1 98.81 196 GLY B O 1
ATOM 3186 N N . VAL B 1 197 ? -14.586 -3.086 -8.492 1 98.88 197 VAL B N 1
ATOM 3187 C CA . VAL B 1 197 ? -14.219 -4.496 -8.5 1 98.88 197 VAL B CA 1
ATOM 3188 C C . VAL B 1 197 ? -14.906 -5.219 -7.344 1 98.88 197 VAL B C 1
ATOM 3190 O O . VAL B 1 197 ? -14.875 -4.746 -6.207 1 98.88 197 VAL B O 1
ATOM 3193 N N . PRO B 1 198 ? -15.555 -6.344 -7.559 1 98.69 198 PRO B N 1
ATOM 3194 C CA . PRO B 1 198 ? -16.266 -7.023 -6.477 1 98.69 198 PRO B CA 1
ATOM 3195 C C . PRO B 1 198 ? -15.328 -7.715 -5.488 1 98.69 198 PRO B C 1
ATOM 3197 O O . PRO B 1 198 ? -14.305 -8.273 -5.891 1 98.69 198 PRO B O 1
ATOM 3200 N N . VAL B 1 199 ? -15.672 -7.598 -4.215 1 98.88 199 VAL B N 1
ATOM 3201 C CA . VAL B 1 199 ? -15.094 -8.484 -3.209 1 98.88 199 VAL B CA 1
ATOM 3202 C C . VAL B 1 199 ? -15.797 -9.836 -3.25 1 98.88 199 VAL B C 1
ATOM 3204 O O . VAL B 1 199 ? -16.953 -9.961 -2.842 1 98.88 199 VAL B O 1
ATOM 3207 N N . ILE B 1 200 ? -15.078 -10.867 -3.658 1 98.69 200 ILE B N 1
ATOM 3208 C CA . ILE B 1 200 ? -15.766 -12.102 -4.023 1 98.69 200 ILE B CA 1
ATOM 3209 C C . ILE B 1 200 ? -15.695 -13.094 -2.867 1 98.69 200 ILE B C 1
ATOM 3211 O O . ILE B 1 200 ? -16.406 -14.109 -2.865 1 98.69 200 ILE B O 1
ATOM 3215 N N . ALA B 1 201 ? -14.828 -12.859 -1.917 1 98.81 201 ALA B N 1
ATOM 3216 C CA . ALA B 1 201 ? -14.703 -13.75 -0.764 1 98.81 201 ALA B CA 1
ATOM 3217 C C . ALA B 1 201 ? -14.078 -13.023 0.424 1 98.81 201 ALA B C 1
ATOM 3219 O O . ALA B 1 201 ? -13.398 -12.008 0.251 1 98.81 201 ALA B O 1
ATOM 3220 N N . ARG B 1 202 ? -14.375 -13.445 1.607 1 98.81 202 ARG B N 1
ATOM 3221 C CA . ARG B 1 202 ? -13.836 -13.047 2.902 1 98.81 202 ARG B CA 1
ATOM 3222 C C . ARG B 1 202 ? -13.258 -14.242 3.648 1 98.81 202 ARG B C 1
ATOM 3224 O O . ARG B 1 202 ? -13.953 -15.234 3.881 1 98.81 202 ARG B O 1
ATOM 3231 N N . VAL B 1 203 ? -12 -14.125 3.955 1 98.94 203 VAL B N 1
ATOM 3232 C CA . VAL B 1 203 ? -11.328 -15.258 4.59 1 98.94 203 VAL B CA 1
ATOM 3233 C C . VAL B 1 203 ? -11.055 -14.93 6.059 1 98.94 203 VAL B C 1
ATOM 3235 O O . VAL B 1 203 ? -10.445 -13.906 6.367 1 98.94 203 VAL B O 1
ATOM 3238 N N . ARG B 1 204 ? -11.578 -15.711 6.969 1 98.69 204 ARG B N 1
ATOM 3239 C CA . ARG B 1 204 ? -11.305 -15.57 8.398 1 98.69 204 ARG B CA 1
ATOM 3240 C C . ARG B 1 204 ? -10.023 -16.312 8.781 1 98.69 204 ARG B C 1
ATOM 3242 O O . ARG B 1 204 ? -9.617 -17.25 8.102 1 98.69 204 ARG B O 1
ATOM 3249 N N . ASP B 1 205 ? -9.359 -15.875 9.867 1 98.5 205 ASP B N 1
ATOM 3250 C CA . ASP B 1 205 ? -8.211 -16.625 10.375 1 98.5 205 ASP B CA 1
ATOM 3251 C C . ASP B 1 205 ? -8.594 -18.062 10.703 1 98.5 205 ASP B C 1
ATOM 3253 O O . ASP B 1 205 ? -9.594 -18.312 11.383 1 98.5 205 ASP B O 1
ATOM 3257 N N . GLY B 1 206 ? -7.824 -18.984 10.109 1 97.94 206 GLY B N 1
ATOM 3258 C CA . GLY B 1 206 ? -8.055 -20.375 10.438 1 97.94 206 GLY B CA 1
ATOM 3259 C C . GLY B 1 206 ? -8.984 -21.078 9.453 1 97.94 206 GLY B C 1
ATOM 3260 O O . GLY B 1 206 ? -9.188 -22.281 9.539 1 97.94 206 GLY B O 1
ATOM 3261 N N . ASP B 1 207 ? -9.578 -20.328 8.555 1 98.62 207 ASP B N 1
ATOM 3262 C CA . ASP B 1 207 ? -10.422 -20.969 7.551 1 98.62 207 ASP B CA 1
ATOM 3263 C C . ASP B 1 207 ? -9.648 -22.062 6.797 1 98.62 207 ASP B C 1
ATOM 3265 O O . ASP B 1 207 ? -8.477 -21.875 6.465 1 98.62 207 ASP B O 1
ATOM 3269 N N . ARG B 1 208 ? -10.258 -23.188 6.449 1 98.31 208 ARG B N 1
ATOM 3270 C CA . ARG B 1 208 ? -9.625 -24.281 5.723 1 98.31 208 ARG B CA 1
ATOM 3271 C C . ARG B 1 208 ? -10.227 -24.438 4.324 1 98.31 208 ARG B C 1
ATOM 3273 O O . ARG B 1 208 ? -9.781 -25.266 3.537 1 98.31 208 ARG B O 1
ATOM 3280 N N . GLU B 1 209 ? -11.234 -23.641 4.109 1 98.44 209 GLU B N 1
ATOM 3281 C CA . GLU B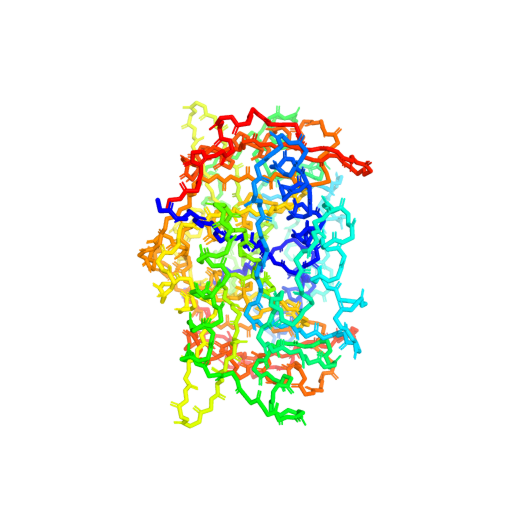 1 209 ? -11.898 -23.594 2.811 1 98.44 209 GLU B CA 1
ATOM 3282 C C . GLU B 1 209 ? -12.211 -22.172 2.4 1 98.44 209 GLU B C 1
ATOM 3284 O O . GLU B 1 209 ? -12.453 -21.312 3.254 1 98.44 209 GLU B O 1
ATOM 3289 N N . LEU B 1 210 ? -12.211 -21.953 1.165 1 98.75 210 LEU B N 1
ATOM 3290 C CA . LEU B 1 210 ? -12.602 -20.656 0.628 1 98.75 210 LEU B CA 1
ATOM 3291 C C . LEU B 1 210 ? -14.109 -20.609 0.383 1 98.75 210 LEU B C 1
ATOM 3293 O O . LEU B 1 210 ? -14.648 -21.422 -0.372 1 98.75 210 LEU B O 1
ATOM 3297 N N . GLU B 1 211 ? -14.781 -19.656 0.991 1 98.12 211 GLU B N 1
ATOM 3298 C CA . GLU B 1 211 ? -16.219 -19.516 0.821 1 98.12 211 GLU B CA 1
ATOM 3299 C C . GLU B 1 211 ? -16.547 -18.641 -0.386 1 98.12 211 GLU B C 1
ATOM 3301 O O . GLU B 1 211 ? -16.859 -17.453 -0.236 1 98.12 211 GLU B O 1
ATOM 3306 N N . VAL B 1 212 ? -16.594 -19.25 -1.505 1 98.19 212 VAL B N 1
ATOM 3307 C CA . VAL B 1 212 ? -16.969 -18.625 -2.771 1 98.19 212 VAL B CA 1
ATOM 3308 C C . VAL B 1 212 ? -17.578 -19.672 -3.697 1 98.19 212 VAL B C 1
ATOM 3310 O O . VAL B 1 212 ? -17.219 -20.844 -3.658 1 98.19 212 VAL B O 1
ATOM 3313 N N . ASP B 1 213 ? -18.562 -19.266 -4.441 1 97.75 213 ASP B N 1
ATOM 3314 C CA . ASP B 1 213 ? -19.141 -20.172 -5.43 1 97.75 213 ASP B CA 1
ATOM 3315 C C . ASP B 1 213 ? -18.094 -20.641 -6.434 1 97.75 213 ASP B C 1
ATOM 3317 O O . ASP B 1 213 ? -17.312 -19.828 -6.941 1 97.75 213 ASP B O 1
ATOM 3321 N N . LEU B 1 214 ? -18.109 -21.953 -6.695 1 97.88 214 LEU B N 1
ATOM 3322 C CA . LEU B 1 214 ? -17.094 -22.547 -7.57 1 97.88 214 LEU B CA 1
ATOM 3323 C C . LEU B 1 214 ? -17.156 -21.922 -8.961 1 97.88 214 LEU B C 1
ATOM 3325 O O . LEU B 1 214 ? -16.125 -21.672 -9.586 1 97.88 214 LEU B O 1
ATOM 3329 N N . GLU B 1 215 ? -18.375 -21.703 -9.438 1 97.31 215 GLU B N 1
ATOM 3330 C CA . GLU B 1 215 ? -18.516 -21.141 -10.781 1 97.31 215 GLU B CA 1
ATOM 3331 C C . GLU B 1 215 ? -18.031 -19.703 -10.844 1 97.31 215 GLU B C 1
ATOM 3333 O O . GLU B 1 215 ? -17.484 -19.281 -11.859 1 97.31 215 GLU B O 1
ATOM 3338 N N . VAL B 1 216 ? -18.188 -18.984 -9.781 1 97.12 216 VAL B N 1
ATOM 3339 C CA . VAL B 1 216 ? -17.672 -17.625 -9.695 1 97.12 216 VAL B CA 1
ATOM 3340 C C . VAL B 1 216 ? -16.141 -17.641 -9.727 1 97.12 216 VAL B C 1
ATOM 3342 O O . VAL B 1 216 ? -15.531 -16.859 -10.461 1 97.12 216 VAL B O 1
ATOM 3345 N N . LEU B 1 217 ? -15.617 -18.531 -8.969 1 98.06 217 LEU B N 1
ATOM 3346 C CA . LEU B 1 217 ? -14.164 -18.656 -8.922 1 98.06 217 LEU B CA 1
ATOM 3347 C C . LEU B 1 217 ? -13.609 -19.016 -10.289 1 98.06 217 LEU B C 1
ATOM 3349 O O . LEU B 1 217 ? -12.656 -18.391 -10.766 1 98.06 217 LEU B O 1
ATOM 3353 N N . LYS B 1 218 ? -14.219 -19.969 -10.977 1 97.44 218 LYS B N 1
ATOM 3354 C CA . LYS B 1 218 ? -13.758 -20.453 -12.273 1 97.44 218 LYS B CA 1
ATOM 3355 C C . LYS B 1 218 ? -13.812 -19.344 -13.32 1 97.44 218 LYS B C 1
ATOM 3357 O O . LYS B 1 218 ? -12.961 -19.266 -14.211 1 97.44 218 LYS B O 1
ATOM 3362 N N . ARG B 1 219 ? -14.75 -18.453 -13.188 1 96.75 219 ARG B N 1
ATOM 3363 C CA . ARG B 1 219 ? -14.961 -17.391 -14.164 1 96.75 219 ARG B CA 1
ATOM 3364 C C . ARG B 1 219 ? -13.844 -16.344 -14.086 1 96.75 219 ARG B C 1
ATOM 3366 O O . ARG B 1 219 ? -13.648 -15.562 -15.016 1 96.75 219 ARG B O 1
ATOM 3373 N N . LEU B 1 220 ? -13.148 -16.375 -12.961 1 97.56 220 LEU B N 1
ATOM 3374 C CA . LEU B 1 220 ? -12.047 -15.43 -12.836 1 97.56 220 LEU B CA 1
ATOM 3375 C C . LEU B 1 220 ? -10.875 -15.836 -13.727 1 97.56 220 LEU B C 1
ATOM 3377 O O . LEU B 1 220 ? -10.016 -15.008 -14.047 1 97.56 220 LEU B O 1
ATOM 3381 N N . TYR B 1 221 ? -10.836 -17.172 -14 1 97.19 221 TYR B N 1
ATOM 3382 C CA . TYR B 1 221 ? -9.75 -17.688 -14.828 1 97.19 221 TYR B CA 1
ATOM 3383 C C . TYR B 1 221 ? -10.023 -17.422 -16.297 1 97.19 221 TYR B C 1
ATOM 3385 O O . TYR B 1 221 ? -11.156 -17.547 -16.766 1 97.19 221 TYR B O 1
ATOM 3393 N N . ASP B 1 222 ? -9.133 -16.781 -17.078 1 83.62 222 ASP B N 1
ATOM 3394 C CA . ASP B 1 222 ? -9.281 -16.5 -18.5 1 83.62 222 ASP B CA 1
ATOM 3395 C C . ASP B 1 222 ? -8.242 -17.281 -19.312 1 83.62 222 ASP B C 1
ATOM 3397 O O . ASP B 1 222 ? -7.152 -17.578 -18.828 1 83.62 222 ASP B O 1
#

Sequence (444 aa):
MAKGIFVTGTGTDVGKTYVTALIVKKLADAGIHAGYYKAALSGAESIEESDAGYVKKIAGITQEDSSLLSYLYKNAVSPHLAARIEGNPVDPETVKADFDRVKKAFDYVTVEGSGGIVCPIRWDEEHEILLEDIVKMLHLNTLVIADAGLGTINAVVLTVEYVRNHGMDVKGIILNHYSGGAMQEDNEKMIERLTGVPVIARVRDGDRELEVDLEVLKRLYDMAKGIFVTGTGTDVGKTYVTALIVKKLADAGIHAGYYKAALSGAESIEESDAGYVKKIAGITQEDSSLLSYLYKNAVSPHLAARIEGNPVDPETVKADFDRVKKAFDYVTVEGSGGIVCPIRWDEEHEILLEDIVKMLHLNTLVIADAGLGTINAVVLTVEYVRNHGMDVKGIILNHYSGGAMQEDNEKMIERLTGVPVIARVRDGDRELEVDLEVLKRLYD

Nearest PDB structures (foldseek):
  1a82-assembly1_A  TM=8.890E-01  e=9.935E-19  Escherichia coli
  1dae-assembly1_A  TM=8.770E-01  e=4.372E-19  Escherichia coli
  1dts-assembly1_A-2  TM=8.736E-01  e=5.465E-18  Escherichia coli
  3of5-assembly1_B  TM=8.794E-01  e=4.122E-17  Francisella tularensis subsp. tularensis SCHU S4
  3of5-assembly1_A  TM=8.709E-01  e=4.002E-16  Francisella tularensis subsp. tularensis SCHU S4

Solvent-accessible surface area (backbone atoms only — not comparable to full-atom values): 23085 Å² total; per-residue (Å²): 129,53,24,30,27,30,39,32,22,60,31,61,92,39,47,48,58,64,52,49,16,28,53,44,19,51,39,35,75,70,70,41,55,48,37,57,36,28,58,55,45,48,44,26,92,44,61,73,72,22,67,59,26,48,26,37,60,71,22,67,53,85,72,58,73,79,59,32,40,72,38,83,29,57,50,78,50,53,43,24,60,28,20,71,75,74,45,83,64,73,48,70,68,56,43,52,50,52,48,51,54,48,40,75,73,19,52,37,32,45,31,47,60,52,48,18,59,54,23,55,40,28,72,56,97,86,44,80,33,39,42,54,54,52,40,58,75,67,68,39,40,30,34,40,28,29,45,32,54,91,49,30,48,24,40,48,48,37,46,54,49,52,42,44,75,69,76,40,50,69,66,30,30,35,30,25,67,36,83,63,57,72,64,36,53,47,36,53,53,50,38,30,70,74,62,72,38,51,71,62,35,65,37,40,82,84,60,85,64,62,70,51,60,66,69,62,55,55,65,53,38,87,129,51,23,30,30,30,39,32,22,58,31,60,91,40,46,48,58,64,52,49,14,28,53,44,19,53,40,34,74,71,70,41,55,48,38,58,36,27,58,55,46,47,45,25,92,43,63,72,72,22,67,59,26,47,27,38,60,72,22,65,52,84,72,58,73,79,60,31,41,71,39,81,29,56,50,77,50,54,43,25,59,28,20,72,75,74,45,83,63,74,49,72,67,57,42,52,52,51,50,50,54,48,40,74,74,20,53,38,32,47,30,46,61,50,50,18,60,54,23,55,40,27,73,56,97,87,43,81,34,39,42,54,51,53,39,58,73,68,69,40,41,30,35,39,29,29,46,31,55,92,52,30,47,25,40,47,48,37,47,52,50,51,42,43,75,69,76,40,50,70,68,30,29,35,31,25,67,37,82,64,58,74,64,37,53,46,36,53,52,51,39,29,69,74,62,71,40,51,72,63,36,66,37,39,83,84,60,87,63,60,70,52,59,66,69,62,57,56,66,54,38,86

InterPro domains:
  IPR004472 Dethiobiotin synthase BioD [MF_00336] (2-205)
  IPR004472 Dethiobiotin synthase BioD [PIRSF006755] (1-203)
  IPR004472 Dethiobiotin synthase BioD [PTHR43210] (2-203)
  IPR004472 Dethiobiotin synthase BioD [TIGR00347] (6-176)
  IPR027417 P-loop containing nucleoside triphosphate hydrolase [G3DSA:3.40.50.300] (2-217)
  IPR027417 P-loop containing nucleoside triphosphate hydrolase [SSF52540] (1-203)